Protein AF-A0A6J4LWJ3-F1 (afdb_monomer_lite)

Organism: NCBI:txid1672391

Structure (mmCIF, N/CA/C/O backbone):
data_AF-A0A6J4LWJ3-F1
#
_entry.id   AF-A0A6J4LWJ3-F1
#
loop_
_atom_site.group_PDB
_atom_site.id
_atom_site.type_symbol
_atom_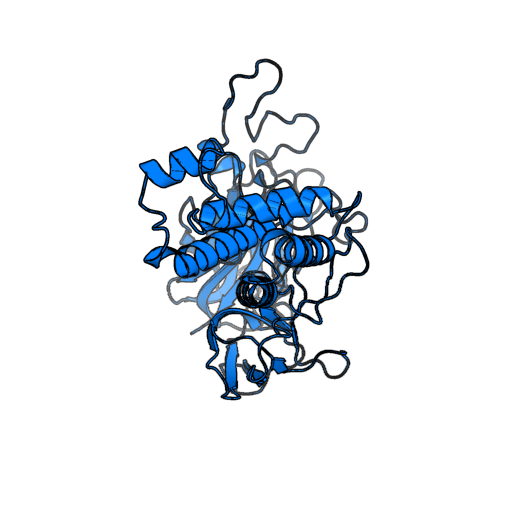site.label_atom_id
_atom_site.label_alt_id
_atom_site.label_comp_id
_atom_site.label_asym_id
_atom_site.label_entity_id
_atom_site.label_seq_id
_atom_site.pdbx_PDB_ins_code
_atom_site.Cartn_x
_atom_site.Cartn_y
_atom_site.Cartn_z
_atom_site.occupancy
_atom_site.B_iso_or_equiv
_atom_site.auth_seq_id
_atom_site.auth_comp_id
_atom_site.auth_asym_id
_atom_site.auth_atom_id
_atom_site.pdbx_PDB_model_num
ATOM 1 N N . HIS A 1 1 ? 2.237 11.360 -9.389 1.00 56.09 1 HIS A N 1
ATOM 2 C CA . HIS A 1 1 ? 3.298 11.264 -8.351 1.00 56.09 1 HIS A CA 1
ATOM 3 C C . HIS A 1 1 ? 3.380 9.883 -7.708 1.00 56.09 1 HIS A C 1
ATOM 5 O O . HIS A 1 1 ? 4.481 9.360 -7.671 1.00 56.09 1 HIS A O 1
ATOM 11 N N . ALA A 1 2 ? 2.285 9.311 -7.182 1.00 69.19 2 ALA A N 1
ATOM 12 C CA . ALA A 1 2 ? 2.322 7.962 -6.599 1.00 69.19 2 ALA A CA 1
ATOM 13 C C . ALA A 1 2 ? 2.715 6.905 -7.649 1.00 69.19 2 ALA A C 1
ATOM 15 O O . ALA A 1 2 ? 3.626 6.121 -7.415 1.00 69.19 2 ALA A O 1
ATOM 16 N N . ASP A 1 3 ? 2.152 6.998 -8.852 1.00 77.88 3 ASP A N 1
ATOM 17 C CA . ASP A 1 3 ? 2.459 6.066 -9.951 1.00 77.88 3 ASP A CA 1
ATOM 18 C C . ASP A 1 3 ? 3.894 6.240 -10.475 1.00 77.88 3 ASP A C 1
ATOM 20 O O . ASP A 1 3 ? 4.563 5.287 -10.867 1.00 77.88 3 ASP A O 1
ATOM 24 N N . GLY A 1 4 ? 4.431 7.460 -10.368 1.00 83.62 4 GLY A N 1
ATOM 25 C CA . GLY A 1 4 ? 5.833 7.749 -10.672 1.00 83.62 4 GLY A CA 1
ATOM 26 C C . GLY A 1 4 ? 6.817 7.002 -9.764 1.00 83.62 4 GLY A C 1
ATOM 27 O O . GLY A 1 4 ? 7.919 6.690 -10.207 1.00 83.62 4 GLY A O 1
ATOM 28 N N . GLU A 1 5 ? 6.435 6.669 -8.524 1.00 84.88 5 GLU A N 1
ATOM 29 C CA . GLU A 1 5 ? 7.262 5.858 -7.615 1.00 84.88 5 GLU A CA 1
ATOM 30 C C . GLU A 1 5 ? 7.371 4.410 -8.120 1.00 84.88 5 GLU A C 1
ATOM 32 O O . GLU A 1 5 ? 8.464 3.843 -8.124 1.00 84.88 5 GLU A O 1
ATOM 37 N N . ILE A 1 6 ? 6.269 3.845 -8.632 1.00 88.81 6 ILE A N 1
ATOM 38 C CA . ILE A 1 6 ? 6.228 2.501 -9.233 1.00 88.81 6 ILE A CA 1
ATOM 39 C C . ILE A 1 6 ? 7.139 2.446 -10.464 1.00 88.81 6 ILE A C 1
ATOM 41 O O . ILE A 1 6 ? 8.001 1.565 -10.567 1.00 88.81 6 ILE A O 1
ATOM 45 N N . TRP A 1 7 ? 6.996 3.416 -11.373 1.00 92.94 7 TRP A N 1
ATOM 46 C CA . TRP A 1 7 ? 7.801 3.464 -12.593 1.00 92.94 7 TRP A CA 1
ATOM 47 C C . TRP A 1 7 ? 9.286 3.706 -12.301 1.00 92.94 7 TRP A C 1
ATOM 49 O O . TRP A 1 7 ? 10.149 3.012 -12.837 1.00 92.94 7 TRP A O 1
ATOM 59 N N . SER A 1 8 ? 9.599 4.622 -11.378 1.00 93.38 8 SER A N 1
ATOM 60 C CA . SER A 1 8 ? 10.986 4.902 -10.978 1.00 93.38 8 SER A CA 1
ATOM 61 C C . SER A 1 8 ? 11.654 3.684 -10.343 1.00 93.38 8 SER A C 1
ATOM 63 O O . SER A 1 8 ? 12.805 3.381 -10.657 1.00 93.38 8 SER A O 1
ATOM 65 N N . ALA A 1 9 ? 10.941 2.951 -9.481 1.00 92.62 9 ALA A N 1
ATOM 66 C CA . ALA A 1 9 ? 11.466 1.737 -8.864 1.00 92.62 9 ALA A CA 1
ATOM 67 C C . ALA A 1 9 ? 11.684 0.612 -9.892 1.00 92.62 9 ALA A C 1
ATOM 69 O O . ALA A 1 9 ? 12.696 -0.088 -9.820 1.00 92.62 9 ALA A O 1
ATOM 70 N N . THR A 1 10 ? 10.786 0.481 -10.874 1.00 96.06 10 THR A N 1
ATOM 71 C CA . THR A 1 10 ? 10.943 -0.446 -12.009 1.00 96.06 10 THR A CA 1
ATOM 72 C C . THR A 1 10 ? 12.175 -0.082 -12.837 1.00 96.06 10 THR A C 1
ATOM 74 O O . THR A 1 10 ? 13.049 -0.921 -13.047 1.00 96.06 10 THR A O 1
ATOM 77 N N . GLY A 1 11 ? 12.308 1.185 -13.239 1.00 97.25 11 GLY A N 1
ATOM 78 C CA . GLY A 1 11 ? 13.460 1.674 -13.997 1.00 97.25 11 GLY A CA 1
ATOM 79 C C . GLY A 1 11 ? 14.784 1.494 -13.252 1.00 97.25 11 GLY A C 1
ATOM 80 O O . GLY A 1 11 ? 15.776 1.079 -13.851 1.00 97.25 11 GLY A O 1
ATOM 81 N N . TYR A 1 12 ? 14.799 1.729 -11.936 1.00 97.31 12 TYR A N 1
ATOM 82 C CA . TYR A 1 12 ? 15.974 1.474 -11.105 1.00 97.31 12 TYR A CA 1
ATOM 83 C C . TYR A 1 12 ? 16.373 -0.004 -11.119 1.00 97.31 12 TYR A C 1
ATOM 85 O O . TYR A 1 12 ? 17.556 -0.309 -11.253 1.00 97.31 12 TYR A O 1
ATOM 93 N N . GLU A 1 13 ? 15.420 -0.930 -11.021 1.00 97.44 13 GLU A N 1
ATOM 94 C CA . GLU A 1 13 ? 15.714 -2.363 -11.077 1.00 97.44 13 GLU A CA 1
ATOM 95 C C . GLU A 1 13 ? 16.216 -2.796 -12.462 1.00 97.44 13 GLU A C 1
ATOM 97 O O . GLU A 1 13 ? 17.213 -3.516 -12.534 1.00 97.44 13 GLU A O 1
ATOM 102 N N . ILE A 1 14 ? 15.631 -2.277 -13.553 1.00 98.50 14 ILE A N 1
ATOM 103 C CA . ILE A 1 14 ? 16.144 -2.489 -14.921 1.00 98.50 14 ILE A CA 1
ATOM 104 C C . ILE A 1 14 ? 17.605 -2.027 -15.014 1.00 98.50 14 ILE A C 1
ATOM 106 O O . ILE A 1 14 ? 18.472 -2.762 -15.494 1.00 98.50 14 ILE A O 1
ATOM 110 N N . ARG A 1 15 ? 17.907 -0.830 -14.495 1.00 98.44 15 ARG A N 1
ATOM 111 C CA . ARG A 1 15 ? 19.275 -0.303 -14.439 1.00 98.44 15 ARG A CA 1
ATOM 112 C C . ARG A 1 15 ? 20.215 -1.257 -13.702 1.00 98.44 15 ARG A C 1
ATOM 114 O O . ARG A 1 15 ? 21.320 -1.489 -14.187 1.00 98.44 15 ARG A O 1
ATOM 121 N N . GLN A 1 16 ? 19.805 -1.799 -12.552 1.00 98.38 16 GLN A N 1
ATOM 122 C CA . GLN A 1 16 ? 20.643 -2.725 -11.783 1.00 98.38 16 GLN A CA 1
ATOM 123 C C . GLN A 1 16 ? 20.907 -4.024 -12.547 1.00 98.38 16 GLN A C 1
ATOM 125 O O . GLN A 1 16 ? 22.063 -4.426 -12.656 1.00 98.38 16 GLN A O 1
ATOM 130 N N . VAL A 1 17 ? 19.883 -4.652 -13.135 1.00 98.12 17 VAL A N 1
ATOM 131 C CA . VAL A 1 17 ? 20.088 -5.915 -13.868 1.00 98.12 17 VAL A CA 1
ATOM 132 C C . VAL A 1 17 ? 20.948 -5.720 -15.121 1.00 98.12 17 VAL A C 1
ATOM 134 O O . VAL A 1 17 ? 21.719 -6.610 -15.477 1.00 98.12 17 VAL A O 1
ATOM 137 N N . PHE A 1 18 ? 20.894 -4.542 -15.753 1.00 98.56 18 PHE A N 1
ATOM 138 C CA . PHE A 1 18 ? 21.791 -4.187 -16.855 1.00 98.56 18 PHE A CA 1
ATOM 139 C C . PHE A 1 18 ? 23.226 -3.987 -16.371 1.00 98.56 18 PHE A C 1
ATOM 141 O O . PHE A 1 18 ? 24.147 -4.494 -17.010 1.00 98.56 18 PHE A O 1
ATOM 148 N N . ILE A 1 19 ? 23.429 -3.264 -15.260 1.00 98.44 19 ILE A N 1
ATOM 149 C CA . ILE A 1 19 ? 24.756 -3.120 -14.644 1.00 98.44 19 ILE A CA 1
ATOM 150 C C . ILE A 1 19 ? 25.341 -4.508 -14.406 1.00 98.44 19 ILE A C 1
ATOM 152 O O . ILE A 1 19 ? 26.408 -4.787 -14.933 1.00 98.44 19 ILE A O 1
ATOM 156 N N . THR A 1 20 ? 24.626 -5.389 -13.701 1.00 98.38 20 THR A N 1
ATOM 157 C CA . THR A 1 20 ? 25.095 -6.749 -13.403 1.00 98.38 20 THR A CA 1
ATOM 158 C C . THR A 1 20 ? 25.462 -7.520 -14.665 1.00 98.38 20 THR A C 1
ATOM 160 O O . THR A 1 20 ? 26.539 -8.105 -14.720 1.00 98.38 20 THR A O 1
ATOM 163 N N . LYS A 1 21 ? 24.603 -7.496 -15.690 1.00 98.25 21 LYS A N 1
ATOM 164 C CA . LYS A 1 21 ? 24.827 -8.231 -16.940 1.00 98.25 21 LYS A CA 1
ATOM 165 C C . LYS A 1 21 ? 26.113 -7.819 -17.655 1.00 98.25 21 LYS A C 1
ATOM 167 O O . LYS A 1 21 ? 26.831 -8.682 -18.141 1.00 98.25 21 LYS A O 1
ATOM 172 N N . TYR A 1 22 ? 26.383 -6.519 -17.731 1.00 98.19 22 TYR A N 1
ATOM 173 C CA . TYR A 1 22 ? 27.487 -5.977 -18.526 1.00 98.19 22 TYR A CA 1
ATOM 174 C C . TYR A 1 22 ? 28.741 -5.657 -17.703 1.00 98.19 22 TYR A C 1
ATOM 176 O O . TYR A 1 22 ? 29.730 -5.196 -18.264 1.00 98.19 22 TYR A O 1
ATOM 184 N N . ASN A 1 23 ? 28.730 -5.894 -16.387 1.00 97.69 23 ASN A N 1
ATOM 185 C CA . ASN A 1 23 ? 29.790 -5.415 -15.498 1.00 97.69 23 ASN A CA 1
ATOM 186 C C . ASN A 1 23 ? 31.167 -6.031 -15.780 1.00 97.69 23 ASN A C 1
ATOM 188 O O . ASN A 1 23 ? 32.171 -5.377 -15.531 1.00 97.69 23 ASN A O 1
ATOM 192 N N . ASN A 1 24 ? 31.219 -7.272 -16.273 1.00 97.38 24 ASN A N 1
ATOM 193 C CA . ASN A 1 24 ? 32.488 -7.944 -16.567 1.00 97.38 24 ASN A CA 1
ATOM 194 C C . ASN A 1 24 ? 33.181 -7.366 -17.812 1.00 97.38 24 ASN A C 1
ATOM 196 O O . ASN A 1 24 ? 34.403 -7.375 -17.884 1.00 97.38 24 ASN A O 1
ATOM 200 N N . GLU A 1 25 ? 32.407 -6.863 -18.776 1.00 96.44 25 GLU A N 1
ATOM 201 C CA . GLU A 1 25 ? 32.910 -6.303 -20.039 1.00 96.44 25 GLU A CA 1
ATOM 202 C C . GLU A 1 25 ? 33.114 -4.786 -19.945 1.00 96.44 25 GLU A C 1
ATOM 204 O O . GLU A 1 25 ? 34.088 -4.244 -20.457 1.00 96.44 25 GLU A O 1
ATOM 209 N N . ALA A 1 26 ? 32.188 -4.097 -19.275 1.00 97.38 26 ALA A N 1
ATOM 210 C CA . ALA A 1 26 ? 32.165 -2.650 -19.119 1.00 97.38 26 ALA A CA 1
ATOM 211 C C . ALA A 1 26 ? 31.759 -2.297 -17.676 1.00 97.38 26 ALA A C 1
ATOM 213 O O . ALA A 1 26 ? 30.578 -2.023 -17.408 1.00 97.38 26 ALA A O 1
ATOM 214 N N . PRO A 1 27 ? 32.713 -2.319 -16.724 1.00 97.88 27 PRO A N 1
ATOM 215 C CA . PRO A 1 27 ? 32.427 -2.107 -15.313 1.00 97.88 27 PRO A CA 1
ATOM 216 C C . PRO A 1 27 ? 31.741 -0.767 -15.060 1.00 97.88 27 PRO A C 1
ATOM 218 O O . PRO A 1 27 ? 32.228 0.291 -15.461 1.00 97.88 27 PRO A O 1
ATOM 221 N N . ALA A 1 28 ? 30.632 -0.778 -14.317 1.00 97.00 28 ALA A N 1
ATOM 222 C CA . ALA A 1 28 ? 29.934 0.464 -13.982 1.00 97.00 28 ALA A CA 1
ATOM 223 C C . ALA A 1 28 ? 30.771 1.394 -13.081 1.00 97.00 28 ALA A C 1
ATOM 225 O O . ALA A 1 28 ? 30.489 2.593 -13.020 1.00 97.00 28 ALA A O 1
ATOM 226 N N . SER A 1 29 ? 31.796 0.850 -12.417 1.00 97.88 29 SER A N 1
ATOM 227 C CA . SER A 1 29 ? 32.765 1.568 -11.587 1.00 97.88 29 SER A CA 1
ATOM 228 C C . SER A 1 29 ? 33.839 2.324 -12.377 1.00 97.88 29 SER A C 1
ATOM 230 O O . SER A 1 29 ? 34.499 3.184 -11.792 1.00 97.88 29 SER A O 1
ATOM 232 N N . ASP A 1 30 ? 34.027 2.047 -13.673 1.00 98.12 30 ASP A N 1
ATOM 233 C CA . ASP A 1 30 ? 35.001 2.767 -14.503 1.00 98.12 30 ASP A CA 1
ATOM 234 C C . ASP A 1 30 ? 34.485 4.174 -14.837 1.00 98.12 30 ASP A C 1
ATOM 236 O O . ASP A 1 30 ? 33.691 4.388 -15.756 1.00 98.12 30 ASP A O 1
ATOM 240 N N . ARG A 1 31 ? 34.951 5.165 -14.073 1.00 97.88 31 ARG A N 1
ATOM 241 C CA . ARG A 1 31 ? 34.544 6.568 -14.227 1.00 97.88 31 ARG A CA 1
ATOM 242 C C . ARG A 1 31 ? 34.941 7.156 -15.582 1.00 97.88 31 ARG A C 1
ATOM 244 O O . ARG A 1 31 ? 34.186 7.961 -16.127 1.00 97.88 31 ARG A O 1
ATOM 251 N N . SER A 1 32 ? 36.088 6.758 -16.124 1.00 98.12 32 SER A N 1
ATOM 252 C CA . SER A 1 32 ? 36.593 7.271 -17.399 1.00 98.12 32 SER A CA 1
ATOM 253 C C . SER A 1 32 ? 35.734 6.771 -18.554 1.00 98.12 32 SER A C 1
ATOM 255 O O . SER A 1 32 ? 35.315 7.562 -19.400 1.00 98.12 32 SER A O 1
ATOM 257 N N . LEU A 1 33 ? 35.395 5.479 -18.556 1.00 98.00 33 LEU A N 1
ATOM 258 C CA . LEU A 1 33 ? 34.463 4.902 -19.524 1.00 98.00 33 LEU A CA 1
ATOM 259 C C . LEU A 1 33 ? 33.060 5.514 -19.389 1.00 98.00 33 LEU A C 1
ATOM 261 O O . LEU A 1 33 ? 32.451 5.890 -20.390 1.00 98.00 33 LEU A O 1
ATOM 265 N N . GLN A 1 34 ? 32.562 5.695 -18.161 1.00 97.88 34 GLN A N 1
ATOM 266 C CA . GLN A 1 34 ? 31.269 6.348 -17.918 1.00 97.88 34 GLN A CA 1
ATOM 267 C C . GLN A 1 34 ? 31.200 7.756 -18.515 1.00 97.88 34 GLN A C 1
ATOM 269 O O . GLN A 1 34 ? 30.146 8.128 -19.035 1.00 97.88 34 GLN A O 1
ATOM 274 N N . LEU A 1 35 ? 32.284 8.534 -18.418 1.00 97.69 35 LEU A N 1
ATOM 275 C CA . LEU A 1 35 ? 32.363 9.881 -18.980 1.00 97.69 35 LEU A CA 1
ATOM 276 C C . LEU A 1 35 ? 32.400 9.849 -20.512 1.00 97.69 35 LEU A C 1
ATOM 278 O O . LEU A 1 35 ? 31.623 10.562 -21.141 1.00 97.69 35 LEU A O 1
ATOM 282 N N . ARG A 1 36 ? 33.227 8.986 -21.122 1.00 98.12 36 ARG A N 1
ATOM 283 C CA . ARG A 1 36 ? 33.265 8.848 -22.591 1.00 98.12 36 ARG A CA 1
ATOM 284 C C . ARG A 1 36 ? 31.900 8.465 -23.162 1.00 98.12 36 ARG A C 1
ATOM 286 O O . ARG A 1 36 ? 31.442 9.098 -24.107 1.00 98.12 36 ARG A O 1
ATOM 293 N N . CYS A 1 37 ? 31.215 7.510 -22.533 1.00 97.62 37 CYS A N 1
ATOM 294 C CA . CYS A 1 37 ? 29.854 7.123 -22.903 1.00 97.62 37 CYS A CA 1
ATOM 295 C C . CYS A 1 37 ? 28.837 8.259 -22.733 1.00 97.62 37 CYS A C 1
ATOM 297 O O . CYS A 1 37 ? 27.952 8.410 -23.567 1.00 97.62 37 CYS A O 1
ATOM 299 N N . ALA A 1 38 ? 28.948 9.067 -21.672 1.00 95.62 38 ALA A N 1
ATOM 300 C CA . ALA A 1 38 ? 28.071 10.226 -21.475 1.00 95.62 38 ALA A CA 1
ATOM 301 C C . ALA A 1 38 ? 28.251 11.288 -22.566 1.00 95.62 38 ALA A C 1
ATOM 303 O O . ALA A 1 38 ? 27.280 11.915 -22.971 1.00 95.62 38 ALA A O 1
ATOM 304 N N . ASN A 1 39 ? 29.486 11.456 -23.041 1.00 96.50 39 ASN A N 1
ATOM 305 C CA . ASN A 1 39 ? 29.848 12.430 -24.066 1.00 96.50 39 ASN A CA 1
ATOM 306 C C . ASN A 1 39 ? 29.608 11.919 -25.499 1.00 96.50 39 ASN A C 1
ATOM 308 O O . ASN A 1 39 ? 29.915 12.632 -26.448 1.00 96.50 39 ASN A O 1
ATOM 312 N N . GLY A 1 40 ? 29.128 10.681 -25.676 1.00 94.94 40 GLY A N 1
ATOM 313 C CA . GLY A 1 40 ? 28.972 10.061 -26.998 1.00 94.94 40 GLY A CA 1
ATOM 314 C C . GLY A 1 40 ? 30.295 9.714 -27.695 1.00 94.94 40 GLY A C 1
ATOM 315 O O . GLY A 1 40 ? 30.303 9.460 -28.894 1.00 94.94 40 GLY A O 1
ATOM 316 N N . ALA A 1 41 ? 31.411 9.691 -26.960 1.00 97.06 41 ALA A N 1
ATOM 317 C CA . ALA A 1 41 ? 32.750 9.401 -27.483 1.00 97.06 41 ALA A CA 1
ATOM 318 C C . ALA A 1 41 ? 33.093 7.897 -27.502 1.00 97.06 41 ALA A C 1
ATOM 320 O O . ALA A 1 41 ? 34.193 7.517 -27.891 1.00 97.06 41 ALA A O 1
ATOM 321 N N . GLU A 1 42 ? 32.177 7.045 -27.044 1.00 96.88 42 GLU A N 1
ATOM 322 C CA . GLU A 1 42 ? 32.323 5.592 -26.999 1.00 96.88 42 GLU A CA 1
ATOM 323 C C . GLU A 1 42 ? 31.130 4.950 -27.707 1.00 96.88 42 GLU A C 1
ATOM 325 O O . GLU A 1 42 ? 29.994 5.421 -27.582 1.00 96.88 42 GLU A O 1
ATOM 330 N N . TYR A 1 43 ? 31.368 3.852 -28.426 1.00 95.19 43 TYR A N 1
ATOM 331 C CA . TYR A 1 43 ? 30.271 3.109 -29.028 1.00 95.19 43 TYR A CA 1
ATOM 332 C C . TYR A 1 43 ? 29.383 2.508 -27.934 1.00 95.19 43 TYR A C 1
ATOM 334 O O . TYR A 1 43 ? 29.860 1.844 -27.016 1.00 95.19 43 TYR A O 1
ATOM 342 N N . LEU A 1 44 ? 28.067 2.703 -28.039 1.00 94.38 44 LEU A N 1
ATOM 343 C CA . LEU A 1 44 ? 27.109 2.322 -26.998 1.00 94.38 44 LEU A CA 1
ATOM 344 C C . LEU A 1 44 ? 27.206 0.844 -26.572 1.00 94.38 44 LEU A C 1
ATOM 346 O O . LEU A 1 44 ? 26.997 0.531 -25.399 1.00 94.38 44 LEU A O 1
ATOM 350 N N . LEU A 1 45 ? 27.540 -0.072 -27.493 1.00 94.88 45 LEU A N 1
ATOM 351 C CA . LEU A 1 45 ? 27.698 -1.498 -27.171 1.00 94.88 45 LEU A CA 1
ATOM 352 C C . LEU A 1 45 ? 28.959 -1.813 -26.353 1.00 94.88 45 LEU A C 1
ATOM 354 O O . LEU A 1 45 ? 29.103 -2.949 -25.911 1.00 94.88 45 LEU A O 1
ATOM 358 N N . HIS A 1 46 ? 29.838 -0.842 -26.116 1.00 96.50 46 HIS A N 1
ATOM 359 C CA . HIS A 1 46 ? 30.975 -0.944 -25.194 1.00 96.50 46 HIS A CA 1
ATOM 360 C C . HIS A 1 46 ? 30.721 -0.202 -23.875 1.00 96.50 46 HIS A C 1
ATOM 362 O O . HIS A 1 46 ? 31.554 -0.214 -22.973 1.00 96.50 46 HIS A O 1
ATOM 368 N N . CYS A 1 47 ? 29.556 0.431 -23.727 1.00 98.12 47 CYS A N 1
ATOM 369 C CA . CYS A 1 47 ? 29.234 1.187 -22.530 1.00 98.12 47 CYS A CA 1
ATOM 370 C C . CYS A 1 47 ? 28.696 0.302 -21.391 1.00 98.12 47 CYS A C 1
ATOM 372 O O . CYS A 1 47 ? 28.049 -0.725 -21.651 1.00 98.12 47 CYS A O 1
ATOM 374 N N . PRO A 1 48 ? 28.879 0.727 -20.123 1.00 98.38 48 PRO A N 1
ATOM 375 C CA . PRO A 1 48 ? 28.319 0.046 -18.961 1.00 98.38 48 PRO A CA 1
ATOM 376 C C . PRO A 1 48 ? 26.794 -0.067 -19.004 1.00 98.38 48 PRO A C 1
ATOM 378 O O . PRO A 1 48 ? 26.097 0.749 -19.615 1.00 98.38 48 PRO A O 1
ATOM 381 N N . GLY A 1 49 ? 26.247 -1.046 -18.282 1.00 98.19 49 GLY A N 1
ATOM 382 C CA . GLY A 1 49 ? 24.815 -1.354 -18.311 1.00 98.19 49 GLY A CA 1
ATOM 383 C C . GLY A 1 49 ? 23.890 -0.178 -17.973 1.00 98.19 49 GLY A C 1
ATOM 384 O O . GLY A 1 49 ? 22.852 -0.015 -18.609 1.00 98.19 49 GLY A O 1
ATOM 385 N N . ASN A 1 50 ? 24.276 0.711 -17.053 1.00 97.56 50 ASN A N 1
ATOM 386 C CA . ASN A 1 50 ? 23.490 1.914 -16.746 1.00 97.56 50 ASN A CA 1
ATOM 387 C C . ASN A 1 50 ? 23.408 2.905 -17.918 1.00 97.56 50 ASN A C 1
ATOM 389 O O . ASN A 1 50 ? 22.426 3.638 -18.012 1.00 97.56 50 ASN A O 1
ATOM 393 N N . ARG A 1 51 ? 24.418 2.942 -18.796 1.00 97.88 51 ARG A N 1
ATOM 394 C CA . ARG A 1 51 ? 24.413 3.773 -20.010 1.00 97.88 51 ARG A CA 1
ATOM 395 C C . ARG A 1 51 ? 23.550 3.152 -21.104 1.00 97.88 51 ARG A C 1
ATOM 397 O O . ARG A 1 51 ? 22.823 3.865 -21.781 1.00 97.88 51 ARG A O 1
ATOM 404 N N . ARG A 1 52 ? 23.549 1.822 -21.212 1.00 98.19 52 ARG A N 1
ATOM 405 C CA . ARG A 1 52 ? 22.626 1.107 -22.107 1.00 98.19 52 ARG A CA 1
ATOM 406 C C . ARG A 1 52 ? 21.171 1.263 -21.671 1.00 98.19 52 ARG A C 1
ATOM 408 O O . ARG A 1 52 ? 20.315 1.523 -22.505 1.00 98.19 52 ARG A O 1
ATOM 415 N N . TRP A 1 53 ? 20.907 1.176 -20.366 1.00 98.06 53 TRP A N 1
ATOM 416 C CA . TRP A 1 53 ? 19.576 1.404 -19.801 1.00 98.06 53 TRP A CA 1
ATOM 417 C C . TRP A 1 53 ? 19.040 2.793 -20.148 1.00 98.06 53 TRP A C 1
ATOM 419 O O . TRP A 1 53 ? 17.940 2.886 -20.680 1.00 98.06 53 TRP A O 1
ATOM 429 N N . ILE A 1 54 ? 19.805 3.864 -19.898 1.00 97.31 54 ILE A N 1
ATOM 430 C CA . ILE A 1 54 ? 19.307 5.218 -20.180 1.00 97.31 54 ILE A CA 1
ATOM 431 C C . ILE A 1 54 ? 19.089 5.449 -21.682 1.00 97.31 54 ILE A C 1
ATOM 433 O O . ILE A 1 54 ? 18.152 6.153 -22.041 1.00 97.31 54 ILE A O 1
ATOM 437 N N . GLN A 1 55 ? 19.869 4.804 -22.561 1.00 97.31 55 GLN A N 1
ATOM 438 C CA . GLN A 1 55 ? 19.577 4.840 -23.995 1.00 97.31 55 GLN A CA 1
ATOM 439 C C . GLN A 1 55 ? 18.206 4.225 -24.306 1.00 97.31 55 GLN A C 1
ATOM 441 O O . GLN A 1 55 ? 17.435 4.845 -25.027 1.00 97.31 55 GLN A O 1
ATOM 446 N N . ILE A 1 56 ? 17.875 3.056 -23.736 1.00 98.19 56 ILE A N 1
ATOM 447 C CA . ILE A 1 56 ? 16.544 2.442 -23.907 1.00 98.19 56 ILE A CA 1
ATOM 448 C C . ILE A 1 56 ? 15.443 3.384 -23.425 1.00 98.19 56 ILE A C 1
ATOM 450 O O . ILE A 1 56 ? 14.429 3.500 -24.099 1.00 98.19 56 ILE A O 1
ATOM 454 N N . VAL A 1 57 ? 15.637 4.069 -22.291 1.00 97.56 57 VAL A N 1
ATOM 455 C CA . VAL A 1 57 ? 14.654 5.037 -21.772 1.00 97.56 57 VAL A CA 1
ATOM 456 C C . VAL A 1 57 ? 14.350 6.111 -22.822 1.00 97.56 57 VAL A C 1
ATOM 458 O O . VAL A 1 57 ? 13.185 6.345 -23.134 1.00 97.56 57 VAL A O 1
ATOM 461 N N . PHE A 1 58 ? 15.381 6.739 -23.395 1.00 96.62 58 PHE A N 1
ATOM 462 C CA . PHE A 1 58 ? 15.194 7.789 -24.401 1.00 96.62 58 PHE A CA 1
ATOM 463 C C . PHE A 1 58 ? 14.671 7.254 -25.735 1.00 96.62 58 PHE A C 1
ATOM 465 O O . PHE A 1 58 ? 13.797 7.878 -26.330 1.00 96.62 58 PHE A O 1
ATOM 472 N N . ASP A 1 59 ? 15.152 6.098 -26.190 1.00 97.94 59 ASP A N 1
ATOM 473 C CA . ASP A 1 59 ? 14.625 5.452 -27.393 1.00 97.94 59 ASP A CA 1
ATOM 474 C C . ASP A 1 59 ? 13.131 5.121 -27.218 1.00 97.94 59 ASP A C 1
ATOM 476 O O . ASP A 1 59 ? 12.336 5.383 -28.112 1.00 97.94 59 ASP A O 1
ATOM 480 N N . ALA A 1 60 ? 12.720 4.625 -26.048 1.00 97.81 60 ALA A N 1
ATOM 481 C CA . ALA A 1 60 ? 11.321 4.333 -25.752 1.00 97.81 60 ALA A CA 1
ATOM 482 C C . ALA A 1 60 ? 10.449 5.596 -25.716 1.00 97.81 60 ALA A C 1
ATOM 484 O O . ALA A 1 60 ? 9.307 5.554 -26.165 1.00 97.81 60 ALA A O 1
ATOM 485 N N . PHE A 1 61 ? 10.974 6.731 -25.237 1.00 95.69 61 PHE A N 1
ATOM 486 C CA . PHE A 1 61 ? 10.253 8.012 -25.268 1.00 95.69 61 PHE A CA 1
ATOM 487 C C . PHE A 1 61 ? 9.895 8.444 -26.693 1.00 95.69 61 PHE A C 1
ATOM 489 O O . PHE A 1 61 ? 8.854 9.060 -26.887 1.00 95.69 61 PHE A O 1
ATOM 496 N N . LEU A 1 62 ? 10.718 8.089 -27.684 1.00 95.44 62 LEU A N 1
ATOM 497 C CA . LEU A 1 62 ? 10.440 8.360 -29.098 1.00 95.44 62 LEU A CA 1
ATOM 498 C C . LEU A 1 62 ? 9.408 7.399 -29.709 1.00 95.44 62 LEU A C 1
ATOM 500 O O . LEU A 1 62 ? 8.829 7.713 -30.745 1.00 95.44 62 LEU A O 1
ATOM 504 N N . LEU A 1 63 ? 9.197 6.230 -29.098 1.00 96.38 63 LEU A N 1
ATOM 505 C CA . LEU A 1 63 ? 8.243 5.216 -29.563 1.00 96.38 63 LEU A CA 1
ATOM 506 C C . LEU A 1 63 ? 6.857 5.373 -28.926 1.00 96.38 63 LEU A C 1
ATOM 508 O O . LEU A 1 63 ? 5.852 4.982 -29.522 1.00 96.38 63 LEU A O 1
ATOM 512 N N . MET A 1 64 ? 6.795 5.929 -27.717 1.00 95.38 64 MET A N 1
ATOM 513 C CA . MET A 1 64 ? 5.542 6.158 -27.004 1.00 95.38 64 MET A CA 1
ATOM 514 C C . MET A 1 64 ? 4.706 7.260 -27.671 1.00 95.38 64 MET A C 1
ATOM 516 O O . MET A 1 64 ? 5.210 8.331 -27.999 1.00 95.38 64 MET A O 1
ATOM 520 N N . GLN A 1 65 ? 3.409 6.995 -27.848 1.00 83.25 65 GLN A N 1
ATOM 521 C CA . GLN A 1 65 ? 2.423 7.985 -28.300 1.00 83.25 65 GLN A CA 1
ATOM 522 C C . GLN A 1 65 ? 2.045 8.951 -27.156 1.00 83.25 65 GLN A C 1
ATOM 524 O O . GLN A 1 65 ? 2.527 8.824 -26.028 1.00 83.25 65 GLN A O 1
ATOM 529 N N . SER A 1 66 ? 1.168 9.927 -27.412 1.00 83.25 66 SER A N 1
ATOM 530 C CA . SER A 1 66 ? 0.560 10.708 -26.327 1.00 83.25 66 SER A CA 1
ATOM 531 C C . SER A 1 66 ? -0.355 9.819 -25.467 1.00 83.25 66 SER A C 1
ATOM 533 O O . SER A 1 66 ? -1.066 8.971 -25.994 1.00 83.25 66 SER A O 1
ATOM 535 N N . ASN A 1 67 ? -0.352 10.032 -24.143 1.00 85.88 67 ASN A N 1
ATOM 536 C CA . ASN A 1 67 ? -1.183 9.318 -23.153 1.00 85.88 67 ASN A CA 1
ATOM 537 C C . ASN A 1 67 ? -0.982 7.790 -23.103 1.00 85.88 67 ASN A C 1
ATOM 539 O O . ASN A 1 67 ? -1.864 7.017 -23.459 1.00 85.88 67 ASN A O 1
ATOM 543 N N . VAL A 1 68 ? 0.169 7.360 -22.591 1.00 92.69 68 VAL A N 1
ATOM 544 C CA . VAL A 1 68 ? 0.523 5.941 -22.419 1.00 92.69 68 VAL A CA 1
ATOM 545 C C . VAL A 1 68 ? 0.207 5.408 -21.022 1.00 92.69 68 VAL A C 1
ATOM 547 O O . VAL A 1 68 ? 0.378 6.106 -20.019 1.00 92.69 68 VAL A O 1
ATOM 550 N N . SER A 1 69 ? -0.191 4.141 -20.948 1.00 94.69 69 SER A N 1
ATOM 551 C CA . SER A 1 69 ? -0.162 3.347 -19.719 1.00 94.69 69 SER A CA 1
ATOM 552 C C . SER A 1 69 ? 1.262 2.857 -19.406 1.00 94.69 69 SER A C 1
ATOM 554 O O . SER A 1 69 ? 2.179 2.940 -20.227 1.00 94.69 69 SER A O 1
ATOM 556 N N . MET A 1 70 ? 1.473 2.284 -18.215 1.00 95.38 70 MET A N 1
ATOM 557 C CA . MET A 1 70 ? 2.753 1.627 -17.905 1.00 95.38 70 MET A CA 1
ATOM 558 C C . MET A 1 70 ? 3.011 0.385 -18.773 1.00 95.38 70 MET A C 1
ATOM 560 O O . MET A 1 70 ? 4.171 0.028 -18.977 1.00 95.38 70 MET A O 1
ATOM 564 N N . LEU A 1 71 ? 1.960 -0.265 -19.288 1.00 96.75 71 LEU A N 1
ATOM 565 C CA . LEU A 1 71 ? 2.102 -1.419 -20.179 1.00 96.75 71 LEU A CA 1
ATOM 566 C C . LEU A 1 71 ? 2.525 -0.983 -21.586 1.00 96.75 71 LEU A C 1
ATOM 568 O O . LEU A 1 71 ? 3.430 -1.589 -22.154 1.00 96.75 71 LEU A O 1
ATOM 572 N N . ASP A 1 72 ? 1.995 0.135 -22.084 1.00 96.62 72 ASP A N 1
ATOM 573 C CA . ASP A 1 72 ? 2.476 0.740 -23.334 1.00 96.62 72 ASP A CA 1
ATOM 574 C C . ASP A 1 72 ? 3.952 1.151 -23.205 1.00 96.62 72 ASP A C 1
ATOM 576 O O . ASP A 1 72 ? 4.768 0.909 -24.096 1.00 96.62 72 ASP A O 1
ATOM 580 N N . ALA A 1 73 ? 4.329 1.718 -22.053 1.00 96.69 73 ALA A N 1
ATOM 581 C CA . ALA A 1 73 ? 5.714 2.080 -21.771 1.00 96.69 73 ALA A CA 1
ATOM 582 C C . ALA A 1 73 ? 6.640 0.854 -21.677 1.00 96.69 73 ALA A C 1
ATOM 584 O O . ALA A 1 73 ? 7.765 0.895 -22.179 1.00 96.69 73 ALA A O 1
ATOM 585 N N . ARG A 1 74 ? 6.182 -0.255 -21.078 1.00 98.19 74 ARG A N 1
ATOM 586 C CA . ARG A 1 74 ? 6.897 -1.542 -21.107 1.00 98.19 74 ARG A CA 1
ATOM 587 C C . ARG A 1 74 ? 7.167 -1.974 -22.545 1.00 98.19 74 ARG A C 1
ATOM 589 O O . ARG A 1 74 ? 8.306 -2.310 -22.874 1.00 98.19 74 ARG A O 1
ATOM 596 N N . ASP A 1 75 ? 6.143 -1.958 -23.389 1.00 98.06 75 ASP A N 1
ATOM 597 C CA . ASP A 1 75 ? 6.247 -2.441 -24.766 1.00 98.06 75 ASP A CA 1
ATOM 598 C C . ASP A 1 75 ? 7.176 -1.548 -25.601 1.00 98.06 75 ASP A C 1
ATOM 600 O O . ASP A 1 75 ? 8.014 -2.054 -26.352 1.00 98.06 75 ASP A O 1
ATOM 604 N N . ALA A 1 76 ? 7.157 -0.232 -25.367 1.00 98.25 76 ALA A N 1
ATOM 605 C CA . ALA A 1 76 ? 8.121 0.698 -25.950 1.00 98.25 76 ALA A CA 1
ATOM 606 C C . ALA A 1 76 ? 9.573 0.403 -25.521 1.00 98.25 76 ALA A C 1
ATOM 608 O O . ALA A 1 76 ? 10.482 0.482 -26.347 1.00 98.25 76 ALA A O 1
ATOM 609 N N . TYR A 1 77 ? 9.819 0.012 -24.263 1.00 98.62 77 TYR A N 1
ATOM 610 C CA . TYR A 1 77 ? 11.160 -0.384 -23.800 1.00 98.62 77 TYR A CA 1
ATOM 611 C C . TYR A 1 77 ? 11.644 -1.664 -24.488 1.00 98.62 77 TYR A C 1
ATOM 613 O O . TYR A 1 77 ? 12.816 -1.768 -24.858 1.00 98.62 77 TYR A O 1
ATOM 621 N N . LEU A 1 78 ? 10.751 -2.639 -24.671 1.00 98.69 78 LEU A N 1
ATOM 622 C CA . LEU A 1 78 ? 11.059 -3.887 -25.369 1.00 98.69 78 LEU A CA 1
ATOM 623 C C . LEU A 1 78 ? 11.357 -3.631 -26.854 1.00 98.69 78 LEU A C 1
ATOM 625 O O . LEU A 1 78 ? 12.338 -4.162 -27.375 1.00 98.69 78 LEU A O 1
ATOM 629 N N . ALA A 1 79 ? 10.581 -2.770 -27.517 1.00 98.56 79 ALA A N 1
ATOM 630 C CA . ALA A 1 79 ? 10.821 -2.366 -28.902 1.00 98.56 79 ALA A CA 1
ATOM 631 C C . ALA A 1 79 ? 12.132 -1.575 -29.062 1.00 98.56 79 ALA A C 1
ATOM 633 O O . ALA A 1 79 ? 12.920 -1.854 -29.968 1.00 98.56 79 ALA A O 1
ATOM 634 N N . ALA A 1 80 ? 12.420 -0.649 -28.144 1.00 98.56 80 ALA A N 1
ATOM 635 C CA . ALA A 1 80 ? 13.677 0.093 -28.117 1.00 98.56 80 ALA A CA 1
ATOM 636 C C . ALA A 1 80 ? 14.890 -0.846 -28.009 1.00 98.56 80 ALA A C 1
ATOM 638 O O . ALA A 1 80 ? 15.859 -0.698 -28.754 1.00 98.56 80 ALA A O 1
ATOM 639 N N . ASP A 1 81 ? 14.829 -1.864 -27.145 1.00 98.62 81 ASP A N 1
ATOM 640 C CA . ASP A 1 81 ? 15.882 -2.880 -27.057 1.00 98.62 81 ASP A CA 1
ATOM 641 C C . ASP A 1 81 ? 16.018 -3.710 -28.341 1.00 98.62 81 ASP A C 1
ATOM 643 O O . ASP A 1 81 ? 17.135 -4.004 -28.779 1.00 98.62 81 ASP A O 1
ATOM 647 N N . GLN A 1 82 ? 14.898 -4.049 -28.985 1.00 98.38 82 GLN A N 1
ATOM 648 C CA . GLN A 1 82 ? 14.907 -4.760 -30.261 1.00 98.38 82 GLN A CA 1
ATOM 649 C C . GLN A 1 82 ? 15.631 -3.955 -31.349 1.00 98.38 82 GLN A C 1
ATOM 651 O O . GLN A 1 82 ? 16.473 -4.499 -32.063 1.00 98.38 82 GLN A O 1
ATOM 656 N N . MET A 1 83 ? 15.357 -2.655 -31.447 1.00 97.75 83 MET A N 1
ATOM 657 C CA . MET A 1 83 ? 15.955 -1.775 -32.455 1.00 97.75 83 MET A CA 1
ATOM 658 C C . MET A 1 83 ? 17.417 -1.436 -32.146 1.00 97.75 83 MET A C 1
ATOM 660 O O . MET A 1 83 ? 18.268 -1.470 -33.036 1.00 97.75 83 MET A O 1
ATOM 664 N N . ARG A 1 84 ? 17.724 -1.102 -30.887 1.00 97.00 84 ARG A N 1
ATOM 665 C CA . ARG A 1 84 ? 19.040 -0.591 -30.477 1.00 97.00 84 ARG A CA 1
ATOM 666 C C . ARG A 1 84 ? 20.058 -1.695 -30.229 1.00 97.00 84 ARG A C 1
ATOM 668 O O . ARG A 1 84 ? 21.222 -1.555 -30.597 1.00 97.00 84 ARG A O 1
ATOM 675 N N . PHE A 1 85 ? 19.621 -2.777 -29.592 1.00 97.50 85 PHE A N 1
ATOM 676 C CA . PHE A 1 85 ? 20.477 -3.852 -29.089 1.00 97.50 85 PHE A CA 1
ATOM 677 C C . PHE A 1 85 ? 20.138 -5.216 -29.700 1.00 97.50 85 PHE A C 1
ATOM 679 O O . PHE A 1 85 ? 20.612 -6.236 -29.200 1.00 97.50 85 PHE A O 1
ATOM 686 N N . LYS A 1 86 ? 19.338 -5.257 -30.776 1.00 97.81 86 LYS A N 1
ATOM 687 C CA . LYS A 1 86 ? 18.920 -6.494 -31.462 1.00 97.81 86 LYS A CA 1
ATOM 688 C C . LYS A 1 86 ? 18.229 -7.494 -30.523 1.00 97.81 86 LYS A C 1
ATOM 690 O O . LYS A 1 86 ? 18.366 -8.702 -30.696 1.00 97.81 86 LYS A O 1
ATOM 695 N N . GLY A 1 87 ? 17.540 -6.993 -29.496 1.00 98.00 87 GLY A N 1
ATOM 696 C CA . GLY A 1 87 ? 16.834 -7.822 -28.519 1.00 98.00 87 GLY A CA 1
ATOM 697 C C . GLY A 1 87 ? 17.744 -8.466 -27.468 1.00 98.00 87 GLY A C 1
ATOM 698 O O . GLY A 1 87 ? 17.331 -9.389 -26.762 1.00 98.00 87 GLY A O 1
ATOM 699 N N . ALA A 1 88 ? 18.996 -8.016 -27.339 1.00 98.06 88 ALA A N 1
ATOM 700 C CA . ALA A 1 88 ? 19.939 -8.625 -26.410 1.00 98.06 88 ALA A CA 1
ATOM 701 C C . ALA A 1 88 ? 19.454 -8.588 -24.952 1.00 98.06 88 ALA A C 1
ATOM 703 O O . ALA A 1 88 ? 19.890 -9.438 -24.174 1.00 98.06 88 ALA A O 1
ATOM 704 N N . ASN A 1 89 ? 18.587 -7.644 -24.554 1.00 98.44 89 ASN A N 1
ATOM 705 C CA . ASN A 1 89 ? 18.144 -7.464 -23.167 1.00 98.44 89 ASN A CA 1
ATOM 706 C C . ASN A 1 89 ? 16.693 -7.865 -22.890 1.00 98.44 89 ASN A C 1
ATOM 708 O O . ASN A 1 89 ? 16.232 -7.674 -21.762 1.00 98.44 89 ASN A O 1
ATOM 712 N N . GLN A 1 90 ? 15.997 -8.475 -23.852 1.00 98.50 90 GLN A N 1
ATOM 713 C CA . GLN A 1 90 ? 14.590 -8.872 -23.712 1.00 98.50 90 GLN A CA 1
ATOM 714 C C . GLN A 1 90 ? 14.331 -9.683 -22.438 1.00 98.50 90 GLN A C 1
ATOM 716 O O . GLN A 1 90 ? 13.400 -9.388 -21.696 1.00 98.50 90 GLN A O 1
ATOM 721 N N . ARG A 1 91 ? 15.198 -10.658 -22.121 1.00 97.56 91 ARG A N 1
ATOM 722 C CA . ARG A 1 91 ? 15.070 -11.473 -20.899 1.00 97.56 91 ARG A CA 1
ATOM 723 C C . ARG A 1 91 ? 15.154 -10.632 -19.626 1.00 97.56 91 ARG A C 1
ATOM 725 O O . ARG A 1 91 ? 14.382 -10.859 -18.700 1.00 97.56 91 ARG A O 1
ATOM 732 N N . GLN A 1 92 ? 16.094 -9.690 -19.550 1.00 98.06 92 GLN A N 1
ATOM 733 C CA . GLN A 1 92 ? 16.244 -8.827 -18.375 1.00 98.06 92 GLN A CA 1
ATOM 734 C C . GLN A 1 92 ? 15.046 -7.886 -18.224 1.00 98.06 92 GLN A C 1
ATOM 736 O O . GLN A 1 92 ? 14.518 -7.765 -17.121 1.00 98.06 92 GLN A O 1
ATOM 741 N N . LEU A 1 93 ? 14.607 -7.266 -19.321 1.00 98.62 93 LEU A N 1
ATOM 742 C CA . LEU A 1 93 ? 13.459 -6.361 -19.333 1.00 98.62 93 LEU A CA 1
ATOM 743 C C . LEU A 1 93 ? 12.182 -7.091 -18.913 1.00 98.62 93 LEU A C 1
ATOM 745 O O . LEU A 1 93 ? 11.586 -6.719 -17.903 1.00 98.62 93 LEU A O 1
ATOM 749 N N . TRP A 1 94 ? 11.816 -8.170 -19.613 1.00 98.50 94 TRP A N 1
ATOM 750 C CA . TRP A 1 94 ? 10.620 -8.953 -19.298 1.00 98.50 94 TRP A CA 1
ATOM 751 C C . TRP A 1 94 ? 10.602 -9.429 -17.851 1.00 98.50 94 TRP A C 1
ATOM 753 O O . TRP A 1 94 ? 9.582 -9.298 -17.181 1.00 98.50 94 TRP A O 1
ATOM 763 N N . ASN A 1 95 ? 11.730 -9.921 -17.336 1.00 97.56 95 ASN A N 1
ATOM 764 C CA . ASN A 1 95 ? 11.783 -10.411 -15.964 1.00 97.56 95 ASN A CA 1
ATOM 765 C C . ASN A 1 95 ? 11.571 -9.301 -14.926 1.00 97.56 95 ASN A C 1
ATOM 767 O O . ASN A 1 95 ? 10.927 -9.553 -13.910 1.00 97.56 95 ASN A O 1
ATOM 771 N N . VAL A 1 96 ? 12.099 -8.092 -15.148 1.00 97.94 96 VAL A N 1
ATOM 772 C CA . VAL A 1 96 ? 11.872 -6.972 -14.221 1.00 97.94 96 VAL A CA 1
ATOM 773 C C . VAL A 1 96 ? 10.431 -6.477 -14.310 1.00 97.94 96 VAL A C 1
ATOM 775 O O . VAL A 1 96 ? 9.794 -6.300 -13.274 1.00 97.94 96 VAL A O 1
ATOM 778 N N . PHE A 1 97 ? 9.888 -6.313 -15.518 1.00 98.44 97 PHE A N 1
ATOM 779 C CA . PHE A 1 97 ? 8.493 -5.908 -15.694 1.00 98.44 97 PHE A CA 1
ATOM 780 C C . PHE A 1 97 ? 7.527 -6.911 -15.059 1.00 98.44 97 PHE A C 1
ATOM 782 O O . PHE A 1 97 ? 6.700 -6.519 -14.238 1.00 98.44 97 PHE A O 1
ATOM 789 N N . ALA A 1 98 ? 7.694 -8.206 -15.329 1.00 97.62 98 ALA A N 1
ATOM 790 C CA . ALA A 1 98 ? 6.910 -9.270 -14.712 1.00 97.62 98 ALA A CA 1
ATOM 791 C C . ALA A 1 98 ? 7.013 -9.264 -13.178 1.00 97.62 98 ALA A C 1
ATOM 793 O O . ALA A 1 98 ? 5.993 -9.246 -12.497 1.00 97.62 98 ALA A O 1
ATOM 794 N N . LYS A 1 99 ? 8.215 -9.155 -12.594 1.00 95.81 99 LYS A N 1
ATOM 795 C CA . LYS A 1 99 ? 8.372 -9.041 -11.127 1.00 95.81 99 LYS A CA 1
ATOM 796 C C . LYS A 1 99 ? 7.650 -7.836 -10.517 1.00 95.81 99 LYS A C 1
ATOM 798 O O . LYS A 1 99 ? 7.331 -7.851 -9.330 1.00 95.81 99 LYS A O 1
ATOM 803 N N . ARG A 1 100 ? 7.395 -6.800 -11.317 1.00 95.62 100 ARG A N 1
ATOM 804 C CA . ARG A 1 100 ? 6.685 -5.571 -10.939 1.00 95.62 100 ARG A CA 1
ATOM 805 C C . ARG A 1 100 ? 5.199 -5.592 -11.323 1.00 95.62 100 ARG A C 1
ATOM 807 O O . ARG A 1 100 ? 4.556 -4.552 -11.250 1.00 95.62 100 ARG A O 1
ATOM 814 N N . GLY A 1 101 ? 4.653 -6.750 -11.701 1.00 96.19 101 GLY A N 1
ATOM 815 C CA . GLY A 1 101 ? 3.242 -6.927 -12.055 1.00 96.19 101 GLY A CA 1
ATOM 816 C C . GLY A 1 101 ? 2.897 -6.570 -13.504 1.00 96.19 101 GLY A C 1
ATOM 817 O O . GLY A 1 101 ? 1.727 -6.597 -13.867 1.00 96.19 101 GLY A O 1
ATOM 818 N N . MET A 1 102 ? 3.889 -6.261 -14.341 1.00 97.69 102 MET A N 1
ATOM 819 C CA . MET A 1 102 ? 3.733 -5.901 -15.758 1.00 97.69 102 MET A CA 1
ATOM 820 C C . MET A 1 102 ? 4.144 -7.054 -16.694 1.00 97.69 102 MET A C 1
ATOM 822 O O . MET A 1 102 ? 4.762 -6.838 -17.738 1.00 97.69 102 MET A O 1
ATOM 826 N N . GLY A 1 103 ? 3.849 -8.294 -16.301 1.00 97.50 103 GLY A N 1
ATOM 827 C CA . GLY A 1 103 ? 4.149 -9.516 -17.053 1.00 97.50 103 GLY A CA 1
ATOM 828 C C . GLY A 1 103 ? 3.324 -9.679 -18.327 1.00 97.50 103 GLY A C 1
ATOM 829 O O . GLY A 1 103 ? 2.514 -8.819 -18.673 1.00 97.50 103 GLY A O 1
ATOM 830 N N . VAL A 1 104 ? 3.541 -10.784 -19.042 1.00 97.44 104 VAL A N 1
ATOM 831 C CA . VAL A 1 104 ? 2.987 -10.997 -20.394 1.00 97.44 104 VAL A CA 1
ATOM 832 C C . VAL A 1 104 ? 1.462 -10.870 -20.456 1.00 97.44 104 VAL A C 1
ATOM 834 O O . VAL A 1 104 ? 0.948 -10.292 -21.406 1.00 97.44 104 VAL A O 1
ATOM 837 N N . ASN A 1 105 ? 0.754 -11.330 -19.420 1.00 96.38 105 ASN A N 1
ATOM 838 C CA . ASN A 1 105 ? -0.712 -11.293 -19.364 1.00 96.38 105 ASN A CA 1
ATOM 839 C C . ASN A 1 105 ? -1.261 -10.109 -18.546 1.00 96.38 105 ASN A C 1
ATOM 841 O O . ASN A 1 105 ? -2.432 -10.117 -18.169 1.00 96.38 105 ASN A O 1
ATOM 845 N N . ALA A 1 106 ? -0.425 -9.122 -18.203 1.00 97.62 106 ALA A N 1
ATOM 846 C CA . ALA A 1 106 ? -0.899 -7.929 -17.511 1.00 97.62 106 ALA A CA 1
ATOM 847 C C . ALA A 1 106 ? -1.807 -7.130 -18.453 1.00 97.62 106 ALA A C 1
ATOM 849 O O . ALA A 1 106 ? -1.528 -7.043 -19.650 1.00 97.62 106 ALA A O 1
ATOM 850 N N . SER A 1 107 ? -2.875 -6.541 -17.923 1.00 96.75 107 SER A N 1
ATOM 851 C CA . SER A 1 107 ? -3.823 -5.762 -18.721 1.00 96.75 107 SER A CA 1
ATOM 852 C C . SER A 1 107 ? -4.298 -4.511 -17.993 1.00 96.75 107 SER A C 1
ATOM 854 O O . SER A 1 107 ? -4.291 -4.430 -16.765 1.00 96.75 107 SER A O 1
ATOM 856 N N . THR A 1 108 ? -4.679 -3.521 -18.787 1.00 95.69 108 THR A N 1
ATOM 857 C CA . THR A 1 108 ? -5.227 -2.235 -18.364 1.00 95.69 108 THR A CA 1
ATOM 858 C C . THR A 1 108 ? -6.282 -1.846 -19.389 1.00 95.69 108 THR A C 1
ATOM 860 O O . THR A 1 108 ? -6.126 -2.176 -20.567 1.00 95.69 108 THR A O 1
ATOM 863 N N . VAL A 1 109 ? -7.357 -1.186 -18.967 1.00 94.56 109 VAL A N 1
ATOM 864 C CA . VAL A 1 109 ? -8.374 -0.688 -19.912 1.00 94.56 109 VAL A CA 1
ATOM 865 C C . VAL A 1 109 ? -7.813 0.471 -20.734 1.00 94.56 109 VAL A C 1
ATOM 867 O O . VAL A 1 109 ? -7.952 0.500 -21.954 1.00 94.56 109 VAL A O 1
ATOM 870 N N . ASP A 1 110 ? -7.160 1.412 -20.058 1.00 91.38 110 ASP A N 1
ATOM 871 C CA . ASP A 1 110 ? -6.516 2.584 -20.644 1.00 91.38 110 ASP A CA 1
ATOM 872 C C . ASP A 1 110 ? -5.438 3.135 -19.686 1.00 91.38 110 ASP A C 1
ATOM 874 O O . ASP A 1 110 ? -5.007 2.456 -18.748 1.00 91.38 110 ASP A O 1
ATOM 878 N N . ASN A 1 111 ? -4.969 4.362 -19.923 1.00 88.69 111 ASN A N 1
ATOM 879 C CA . ASN A 1 111 ? -3.967 5.039 -19.098 1.00 88.69 111 ASN A CA 1
ATOM 880 C C . ASN A 1 111 ? -4.521 5.663 -17.795 1.00 88.69 111 ASN A C 1
ATOM 882 O O . ASN A 1 111 ? -3.738 6.203 -17.012 1.00 88.69 111 ASN A O 1
ATOM 886 N N . ASN A 1 112 ? -5.836 5.611 -17.567 1.00 88.44 112 ASN A N 1
ATOM 887 C CA . ASN A 1 112 ? -6.534 6.082 -16.367 1.00 88.44 112 ASN A CA 1
ATOM 888 C C . ASN A 1 112 ? -7.145 4.933 -15.540 1.00 88.44 112 ASN A C 1
ATOM 890 O O . ASN A 1 112 ? -7.834 5.197 -14.550 1.00 88.44 112 ASN A O 1
ATOM 894 N N . ASP A 1 113 ? -6.904 3.676 -15.918 1.00 90.06 113 ASP A N 1
ATOM 895 C CA . ASP A 1 113 ? -7.399 2.505 -15.199 1.00 90.06 113 ASP A CA 1
ATOM 896 C C . ASP A 1 113 ? -6.880 2.481 -13.751 1.00 90.06 113 ASP A C 1
ATOM 898 O O . ASP A 1 113 ? -5.678 2.431 -13.479 1.00 90.06 113 ASP A O 1
ATOM 902 N N . LEU A 1 114 ? -7.813 2.515 -12.799 1.00 85.75 114 LEU A N 1
ATOM 903 C CA . LEU A 1 114 ? -7.515 2.480 -11.368 1.00 85.75 114 LEU A CA 1
ATOM 904 C C . LEU A 1 114 ? -7.397 1.052 -10.819 1.00 85.75 114 LEU A C 1
ATOM 906 O O . LEU A 1 114 ? -6.991 0.882 -9.668 1.00 85.75 114 LEU A O 1
ATOM 910 N N . ASN A 1 115 ? -7.765 0.043 -11.612 1.00 89.00 115 ASN A N 1
ATOM 911 C CA . ASN A 1 115 ? -7.774 -1.366 -11.230 1.00 89.00 115 ASN A CA 1
ATOM 912 C C . ASN A 1 115 ? -7.141 -2.256 -12.323 1.00 89.00 115 ASN A C 1
ATOM 914 O O . ASN A 1 115 ? -7.759 -3.250 -12.729 1.00 89.00 115 ASN A O 1
ATOM 918 N N . PRO A 1 116 ? -5.905 -1.957 -12.776 1.00 93.50 116 PRO A N 1
ATOM 919 C CA . PRO A 1 116 ? -5.236 -2.772 -13.782 1.00 93.50 116 PRO A CA 1
ATOM 920 C C . PRO A 1 116 ? -5.019 -4.193 -13.254 1.00 93.50 116 PRO A C 1
ATOM 922 O O . PRO A 1 116 ? -4.827 -4.397 -12.052 1.00 93.50 116 PRO A O 1
ATOM 925 N N . GLN A 1 117 ? -5.018 -5.184 -14.142 1.00 94.88 117 GLN A N 1
ATOM 926 C CA . GLN A 1 117 ? -4.785 -6.581 -13.782 1.00 94.88 117 GLN A CA 1
ATOM 927 C C . GLN A 1 117 ? -3.295 -6.912 -13.903 1.00 94.88 117 GLN A C 1
ATOM 929 O O . GLN A 1 117 ? -2.754 -6.913 -15.014 1.00 94.88 117 GLN A O 1
ATOM 934 N N . PRO A 1 118 ? -2.600 -7.189 -12.787 1.00 96.38 118 PRO A N 1
ATOM 935 C CA . PRO A 1 118 ? -1.183 -7.491 -12.826 1.00 96.38 118 PRO A CA 1
ATOM 936 C C . PRO A 1 118 ? -0.925 -8.930 -13.288 1.00 96.38 118 PRO A C 1
ATOM 938 O O . PRO A 1 118 ? -1.712 -9.842 -13.046 1.00 96.38 118 PRO A O 1
ATOM 941 N N . ASN A 1 119 ? 0.247 -9.158 -13.870 1.00 96.81 119 ASN A N 1
ATOM 942 C CA . ASN A 1 119 ? 0.764 -10.495 -14.151 1.00 96.81 119 ASN A CA 1
ATOM 943 C C . ASN A 1 119 ? 2.250 -10.574 -13.791 1.00 96.81 119 ASN A C 1
ATOM 945 O O . ASN A 1 119 ? 2.989 -9.607 -13.969 1.00 96.81 119 ASN A O 1
ATOM 949 N N . PHE A 1 120 ? 2.681 -11.728 -13.284 1.00 96.81 120 PHE A N 1
ATOM 950 C CA . PHE A 1 120 ? 4.036 -11.938 -12.765 1.00 96.81 120 PHE A CA 1
ATOM 951 C C . PHE A 1 120 ? 4.826 -12.991 -13.548 1.00 96.81 120 PHE A C 1
ATOM 953 O O . PHE A 1 120 ? 5.837 -13.498 -13.057 1.00 96.81 120 PHE A O 1
ATOM 960 N N . GLU A 1 121 ? 4.377 -13.304 -14.763 1.00 96.50 121 GLU A N 1
ATOM 961 C CA . GLU A 1 121 ? 4.984 -14.279 -15.666 1.00 96.50 121 GLU A CA 1
ATOM 962 C C . GLU A 1 121 ? 5.762 -13.573 -16.779 1.00 96.50 121 GLU A C 1
ATOM 964 O O . GLU A 1 121 ? 5.405 -12.480 -17.234 1.00 96.50 121 GLU A O 1
ATOM 969 N N . SER A 1 122 ? 6.847 -14.205 -17.221 1.00 97.00 122 SER A N 1
ATOM 970 C CA . SER A 1 122 ? 7.673 -13.728 -18.326 1.00 97.00 122 SER A CA 1
ATOM 971 C C . SER A 1 122 ? 7.439 -14.622 -19.537 1.00 97.00 122 SER A C 1
ATOM 973 O O . SER A 1 122 ? 7.518 -15.837 -19.406 1.00 97.00 122 SER A O 1
ATOM 975 N N . PRO A 1 123 ? 7.274 -14.079 -20.755 1.00 96.75 123 PRO A N 1
ATOM 976 C CA . PRO A 1 123 ? 7.140 -14.919 -21.945 1.00 96.75 123 PRO A CA 1
ATOM 977 C C . PRO A 1 123 ? 8.444 -15.660 -22.296 1.00 96.75 123 PRO A C 1
ATOM 979 O O . PRO A 1 123 ? 8.472 -16.485 -23.204 1.00 96.75 123 PRO A O 1
ATOM 982 N N . LEU A 1 124 ? 9.549 -15.341 -21.611 1.00 96.12 124 LEU A N 1
ATOM 983 C CA . LEU A 1 124 ? 10.879 -15.907 -21.842 1.00 96.12 124 LEU A CA 1
ATOM 984 C C . LEU A 1 124 ? 11.312 -16.884 -20.742 1.00 96.12 124 LEU A C 1
ATOM 986 O O . LEU A 1 124 ? 12.456 -17.360 -20.747 1.00 96.12 124 LEU A O 1
ATOM 990 N N . VAL A 1 125 ? 10.433 -17.159 -19.783 1.00 92.50 125 VAL A N 1
ATOM 991 C CA . VAL A 1 125 ? 10.600 -18.180 -18.751 1.00 92.50 125 VAL A CA 1
ATOM 992 C C . VAL A 1 125 ? 9.444 -19.171 -18.926 1.00 92.50 125 VAL A C 1
ATOM 994 O O . VAL A 1 125 ? 8.357 -18.801 -19.343 1.00 92.50 125 VAL A O 1
ATOM 997 N N . THR A 1 126 ? 9.728 -20.464 -18.772 1.00 85.50 126 THR A N 1
ATOM 998 C CA . THR A 1 126 ? 8.770 -21.545 -19.083 1.00 85.50 126 THR A CA 1
ATOM 999 C C . THR A 1 126 ? 8.516 -22.461 -17.889 1.00 85.50 126 THR A C 1
ATOM 1001 O O . THR A 1 126 ? 7.859 -23.492 -18.010 1.00 85.50 126 THR A O 1
ATOM 1004 N N . ASN A 1 127 ? 9.101 -22.136 -16.740 1.00 85.81 127 ASN A N 1
ATOM 1005 C CA . ASN A 1 127 ? 9.091 -22.948 -15.529 1.00 85.81 127 ASN A CA 1
ATOM 1006 C C . ASN A 1 127 ? 8.735 -22.118 -14.290 1.00 85.81 127 ASN A C 1
ATOM 1008 O O . ASN A 1 127 ? 9.195 -22.418 -13.182 1.00 85.81 127 ASN A O 1
ATOM 1012 N N . GLU A 1 128 ? 7.917 -21.077 -14.470 1.00 93.44 128 GLU A N 1
ATOM 1013 C CA . GLU A 1 128 ? 7.315 -20.347 -13.365 1.00 93.44 128 GLU A CA 1
ATOM 1014 C C . GLU A 1 128 ? 6.474 -21.297 -12.502 1.00 93.44 128 GLU A C 1
ATOM 1016 O O . GLU A 1 128 ? 5.518 -21.917 -12.994 1.00 93.44 128 GLU A O 1
ATOM 1021 N N . PRO A 1 129 ? 6.806 -21.431 -11.209 1.00 94.81 129 PRO A N 1
ATOM 1022 C CA . PRO A 1 129 ? 6.042 -22.266 -10.297 1.00 94.81 129 PRO A CA 1
ATOM 1023 C C . PRO A 1 129 ? 4.619 -21.739 -10.121 1.00 94.81 129 PRO A C 1
ATOM 1025 O O . PRO A 1 129 ? 4.380 -20.531 -10.046 1.00 94.81 129 PRO A O 1
ATOM 1028 N N . LEU A 1 130 ? 3.675 -22.667 -9.983 1.00 96.44 130 LEU A N 1
ATOM 1029 C CA . LEU A 1 130 ? 2.347 -22.351 -9.484 1.00 96.44 130 LEU A CA 1
ATOM 1030 C C . LEU A 1 130 ? 2.410 -22.208 -7.962 1.00 96.44 130 LEU A C 1
ATOM 1032 O O . LEU A 1 130 ? 2.828 -23.130 -7.256 1.00 96.44 130 LEU A O 1
ATOM 1036 N N . ILE A 1 131 ? 1.965 -21.061 -7.467 1.00 97.69 131 ILE A N 1
ATOM 1037 C CA . ILE A 1 131 ? 1.868 -20.766 -6.044 1.00 97.69 131 ILE A CA 1
ATOM 1038 C C . ILE A 1 131 ? 0.407 -20.860 -5.639 1.00 97.69 131 ILE A C 1
ATOM 1040 O O . ILE A 1 131 ? -0.426 -20.165 -6.208 1.00 97.69 131 ILE A O 1
ATOM 1044 N N . VAL A 1 132 ? 0.109 -21.707 -4.658 1.00 97.88 132 VAL A N 1
ATOM 1045 C CA . VAL A 1 132 ? -1.205 -21.801 -4.015 1.00 97.88 132 VAL A CA 1
ATOM 1046 C C . VAL A 1 132 ? -1.146 -21.022 -2.707 1.00 97.88 132 VAL A C 1
ATOM 1048 O O . VAL A 1 132 ? -0.368 -21.354 -1.809 1.00 97.88 132 VAL A O 1
ATOM 1051 N N . PHE A 1 133 ? -1.952 -19.978 -2.589 1.00 98.25 133 PHE A N 1
ATOM 1052 C CA . PHE A 1 133 ? -2.064 -19.164 -1.390 1.00 98.25 133 PHE A CA 1
ATOM 1053 C C . PHE A 1 133 ? -3.127 -19.755 -0.472 1.00 98.25 133 PHE A C 1
ATOM 1055 O O . PHE A 1 133 ? -4.299 -19.841 -0.821 1.00 98.25 133 PHE A O 1
ATOM 1062 N N . ARG A 1 134 ? -2.720 -20.142 0.736 1.00 98.19 134 ARG A N 1
ATOM 1063 C CA . ARG A 1 134 ? -3.597 -20.750 1.736 1.00 98.19 134 ARG A CA 1
ATOM 1064 C C . ARG A 1 134 ? -3.660 -19.862 2.983 1.00 98.19 134 ARG A C 1
ATOM 1066 O O . ARG A 1 134 ? -2.962 -20.146 3.963 1.00 98.19 134 ARG A O 1
ATOM 1073 N N . PRO A 1 135 ? -4.438 -18.764 2.964 1.00 98.44 135 PRO A N 1
ATOM 1074 C CA . PRO A 1 135 ? -4.654 -17.952 4.153 1.00 98.44 135 PRO A CA 1
ATOM 1075 C C . PRO A 1 135 ? -5.454 -18.748 5.182 1.00 98.44 135 PRO A C 1
ATOM 1077 O O . PRO A 1 135 ? -6.508 -19.295 4.865 1.00 98.44 135 PRO A O 1
ATOM 1080 N N . VAL A 1 136 ? -4.947 -18.835 6.411 1.00 98.50 136 VAL A N 1
ATOM 1081 C CA . VAL A 1 136 ? -5.581 -19.611 7.485 1.00 98.50 136 VAL A CA 1
ATOM 1082 C C . VAL A 1 136 ? -5.798 -18.774 8.727 1.00 98.50 136 VAL A C 1
ATOM 1084 O O . VAL A 1 136 ? -4.952 -17.963 9.097 1.00 98.50 136 VAL A O 1
ATOM 1087 N N . ASN A 1 137 ? -6.913 -19.012 9.404 1.00 98.00 137 ASN A N 1
ATOM 1088 C CA . ASN A 1 137 ? -7.146 -18.510 10.745 1.00 98.00 137 ASN A CA 1
ATOM 1089 C C . ASN A 1 137 ? -6.100 -19.126 11.695 1.00 98.00 137 ASN A C 1
ATOM 1091 O O . ASN A 1 137 ? -5.991 -20.351 11.780 1.00 98.00 137 ASN A O 1
ATOM 1095 N N . THR A 1 138 ? -5.327 -18.290 12.394 1.00 96.69 138 THR A N 1
ATOM 1096 C CA . THR A 1 138 ? -4.252 -18.770 13.287 1.00 96.69 138 THR A CA 1
ATOM 1097 C C . THR A 1 138 ? -4.793 -19.618 14.438 1.00 96.69 138 THR A C 1
ATOM 1099 O O . THR A 1 138 ? -4.134 -20.564 14.853 1.00 96.69 138 THR A O 1
ATOM 1102 N N . GLU A 1 139 ? -5.990 -19.306 14.937 1.00 94.81 139 GLU A N 1
ATOM 1103 C CA . GLU A 1 139 ? -6.575 -19.951 16.113 1.00 94.81 139 GLU A CA 1
ATOM 1104 C C . GLU A 1 139 ? -7.211 -21.320 15.807 1.00 94.81 139 GLU A C 1
ATOM 1106 O O . GLU A 1 139 ? -7.209 -22.208 16.654 1.00 94.81 139 GLU A O 1
ATOM 1111 N N . THR A 1 140 ? -7.764 -21.506 14.608 1.00 96.44 140 THR A N 1
ATOM 1112 C CA . THR A 1 140 ? -8.551 -22.701 14.233 1.00 96.44 140 THR A CA 1
ATOM 1113 C C . THR A 1 140 ? -7.904 -23.544 13.134 1.00 96.44 140 THR A C 1
ATOM 1115 O O . THR A 1 140 ? -8.319 -24.676 12.908 1.00 96.44 140 THR A O 1
ATOM 1118 N N . GLY A 1 141 ? -6.924 -23.001 12.405 1.00 96.62 141 GLY A N 1
ATOM 1119 C CA . GLY A 1 141 ? -6.300 -23.647 11.245 1.00 96.62 141 GLY A CA 1
ATOM 1120 C C . GLY A 1 141 ? -7.178 -23.708 9.985 1.00 96.62 141 GLY A C 1
ATOM 1121 O O . GLY A 1 141 ? -6.717 -24.191 8.943 1.00 96.62 141 GLY A O 1
ATOM 1122 N N . ALA A 1 142 ? -8.418 -23.212 10.054 1.00 97.62 142 ALA A N 1
ATOM 1123 C CA . ALA A 1 142 ? -9.351 -23.177 8.933 1.00 97.62 142 ALA A CA 1
ATOM 1124 C C . ALA A 1 142 ? -8.889 -22.194 7.848 1.00 97.62 142 ALA A C 1
ATOM 1126 O O . ALA A 1 142 ? -8.360 -21.124 8.155 1.00 97.62 142 ALA A O 1
ATOM 1127 N N . VAL A 1 143 ? -9.113 -22.543 6.577 1.00 97.50 143 VAL A N 1
ATOM 1128 C CA . VAL A 1 143 ? -8.859 -21.634 5.450 1.00 97.50 143 VAL A CA 1
ATOM 1129 C C . VAL A 1 143 ? -9.851 -20.477 5.512 1.00 97.50 143 VAL A C 1
ATOM 1131 O O . VAL A 1 143 ? -11.044 -20.685 5.728 1.00 97.50 143 VAL A O 1
ATOM 1134 N N . LEU A 1 144 ? -9.352 -19.256 5.347 1.00 98.06 144 LEU A N 1
ATOM 1135 C CA . LEU A 1 144 ? -10.187 -18.063 5.335 1.00 98.06 144 LEU A CA 1
ATOM 1136 C C . LEU A 1 144 ? -10.917 -17.944 4.000 1.00 98.06 144 LEU A C 1
ATOM 1138 O O . LEU A 1 144 ? -10.294 -18.047 2.950 1.00 98.06 144 LEU A O 1
ATOM 1142 N N . ALA A 1 145 ? -12.225 -17.697 4.055 1.00 95.69 145 ALA A N 1
ATOM 1143 C CA . ALA A 1 145 ? -13.015 -17.299 2.895 1.00 95.69 145 ALA A CA 1
ATOM 1144 C C . ALA A 1 145 ? -12.875 -15.789 2.642 1.00 95.69 145 ALA A C 1
ATOM 1146 O O . ALA A 1 145 ? -12.596 -15.024 3.568 1.00 95.69 145 ALA A O 1
ATOM 1147 N N . ASN A 1 146 ? -13.123 -15.356 1.401 1.00 96.88 146 ASN A N 1
ATOM 1148 C CA . ASN A 1 146 ? -13.114 -13.944 0.994 1.00 96.88 146 ASN A CA 1
ATOM 1149 C C . ASN A 1 146 ? -11.806 -13.185 1.310 1.00 96.88 146 ASN A C 1
ATOM 1151 O O . ASN A 1 146 ? -11.817 -11.968 1.502 1.00 96.88 146 ASN A O 1
ATOM 1155 N N . ALA A 1 147 ? -10.680 -13.894 1.389 1.00 98.31 147 ALA A N 1
ATOM 1156 C CA . ALA A 1 147 ? -9.363 -13.303 1.522 1.00 98.31 147 ALA A CA 1
ATOM 1157 C C . ALA A 1 147 ? -8.854 -12.834 0.156 1.00 98.31 147 ALA A C 1
ATOM 1159 O O . ALA A 1 147 ? -9.064 -13.502 -0.854 1.00 98.31 147 ALA A O 1
ATOM 1160 N N . LYS A 1 148 ? -8.147 -11.706 0.137 1.00 98.44 148 LYS A N 1
ATOM 1161 C CA . LYS A 1 148 ? -7.488 -11.141 -1.044 1.00 98.44 148 LYS A CA 1
ATOM 1162 C C . LYS A 1 148 ? -5.979 -11.162 -0.858 1.00 98.44 148 LYS A C 1
ATOM 1164 O O . LYS A 1 148 ? -5.479 -10.841 0.225 1.00 98.44 148 LYS A O 1
ATOM 1169 N N . ILE A 1 149 ? -5.256 -11.520 -1.914 1.00 98.38 149 ILE A N 1
ATOM 1170 C CA . ILE A 1 149 ? -3.802 -11.647 -1.920 1.00 98.38 149 ILE A CA 1
ATOM 1171 C C . ILE A 1 149 ? -3.217 -10.649 -2.914 1.00 98.38 149 ILE A C 1
ATOM 1173 O O . ILE A 1 149 ? -3.531 -10.668 -4.101 1.00 98.38 149 ILE A O 1
ATOM 1177 N N . TYR A 1 150 ? -2.316 -9.807 -2.423 1.00 97.56 150 TYR A N 1
ATOM 1178 C CA . TYR A 1 150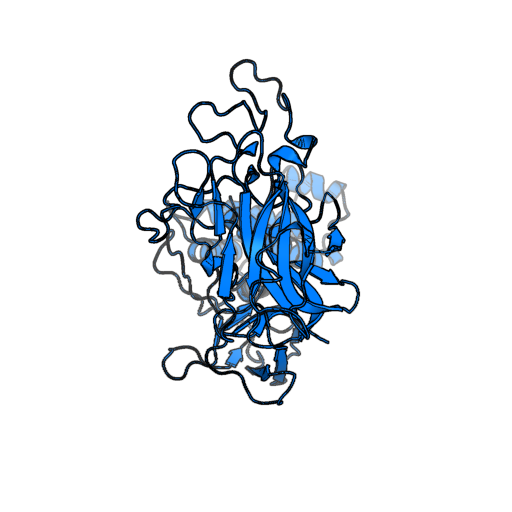 ? -1.630 -8.777 -3.190 1.00 97.56 150 TYR A CA 1
ATOM 1179 C C . TYR A 1 150 ? -0.127 -9.021 -3.145 1.00 97.56 150 TYR A C 1
ATOM 1181 O O . TYR A 1 150 ? 0.420 -9.362 -2.094 1.00 97.56 150 TYR A O 1
ATOM 1189 N N . ILE A 1 151 ? 0.559 -8.783 -4.260 1.00 96.12 151 ILE A N 1
ATOM 1190 C CA . ILE A 1 151 ? 2.022 -8.722 -4.284 1.00 96.12 151 ILE A CA 1
ATOM 1191 C C . ILE A 1 151 ? 2.463 -7.277 -4.045 1.00 96.12 151 ILE A C 1
ATOM 1193 O O . ILE A 1 151 ? 1.947 -6.342 -4.653 1.00 96.12 151 ILE A O 1
ATOM 1197 N N . GLY A 1 152 ? 3.437 -7.092 -3.160 1.00 93.31 152 GLY A N 1
ATOM 1198 C CA . GLY A 1 152 ? 3.959 -5.796 -2.751 1.00 93.31 152 GLY A CA 1
ATOM 1199 C C . GLY A 1 152 ? 3.497 -5.386 -1.354 1.00 93.31 152 GLY A C 1
ATOM 1200 O O . GLY A 1 152 ? 3.248 -6.211 -0.478 1.00 93.31 152 GLY A O 1
ATOM 1201 N N . HIS A 1 153 ? 3.468 -4.075 -1.097 1.00 91.00 153 HIS A N 1
ATOM 1202 C CA . HIS A 1 153 ? 3.263 -3.517 0.253 1.00 91.00 153 HIS A CA 1
ATOM 1203 C C . HIS A 1 153 ? 1.864 -2.929 0.476 1.00 91.00 153 HIS A C 1
ATOM 1205 O O . HIS A 1 153 ? 1.552 -2.472 1.589 1.00 91.00 153 HIS A O 1
ATOM 1211 N N . TYR A 1 154 ? 1.036 -2.924 -0.565 1.00 92.06 154 TYR A N 1
ATOM 1212 C CA . TYR A 1 154 ? -0.224 -2.194 -0.640 1.00 92.06 154 TYR A CA 1
ATOM 1213 C C . TYR A 1 154 ? -1.404 -3.155 -0.815 1.00 92.06 154 TYR A C 1
ATOM 1215 O O . TYR A 1 154 ? -1.254 -4.236 -1.366 1.00 92.06 154 TYR A O 1
ATOM 1223 N N . GLU A 1 155 ? -2.552 -2.755 -0.274 1.00 94.44 155 GLU A N 1
ATOM 1224 C CA . GLU A 1 155 ? -3.843 -3.435 -0.474 1.00 94.44 155 GLU A CA 1
ATOM 1225 C C . GLU A 1 155 ? -4.773 -2.421 -1.140 1.00 94.44 155 GLU A C 1
ATOM 1227 O O . GLU A 1 155 ? -5.229 -2.627 -2.255 1.00 94.44 155 GLU A O 1
ATOM 1232 N N . ALA A 1 156 ? -4.907 -1.245 -0.525 1.00 91.94 156 ALA A N 1
ATOM 1233 C CA . ALA A 1 156 ? -5.526 -0.102 -1.168 1.00 91.94 156 ALA A CA 1
ATOM 1234 C C . ALA A 1 156 ? -4.763 0.375 -2.404 1.00 91.94 156 ALA A C 1
ATOM 1236 O O . ALA A 1 156 ? -3.537 0.531 -2.363 1.00 91.94 156 ALA A O 1
ATOM 1237 N N . ARG A 1 157 ? -5.530 0.692 -3.457 1.00 88.12 157 ARG A N 1
ATOM 1238 C CA . ARG A 1 157 ? -5.027 1.109 -4.779 1.00 88.12 157 ARG A CA 1
ATOM 1239 C C . ARG A 1 157 ? -4.086 0.075 -5.404 1.00 88.12 157 ARG A C 1
ATOM 1241 O O . ARG A 1 157 ? -3.104 0.424 -6.051 1.00 88.12 157 ARG A O 1
ATOM 1248 N N . ALA A 1 158 ? -4.376 -1.192 -5.146 1.00 91.81 158 ALA A N 1
ATOM 1249 C CA . ALA A 1 158 ? -3.743 -2.335 -5.768 1.00 91.81 158 ALA A CA 1
ATOM 1250 C C . ALA A 1 158 ? -4.830 -3.345 -6.142 1.00 91.81 158 ALA A C 1
ATOM 1252 O O . ALA A 1 158 ? -5.869 -3.431 -5.484 1.00 91.81 158 ALA A O 1
ATOM 1253 N N . THR A 1 159 ? -4.566 -4.129 -7.178 1.00 94.75 159 THR A N 1
ATOM 1254 C CA . THR A 1 159 ? -5.435 -5.224 -7.609 1.00 94.75 159 THR A CA 1
ATOM 1255 C C . THR A 1 159 ? -4.898 -6.536 -7.033 1.00 94.75 159 THR A C 1
ATOM 1257 O O . THR A 1 159 ? -3.683 -6.765 -7.092 1.00 94.75 159 THR A O 1
ATOM 1260 N N . PRO A 1 160 ? -5.745 -7.393 -6.435 1.00 96.69 160 PRO A N 1
ATOM 1261 C CA . PRO A 1 160 ? -5.300 -8.690 -5.945 1.00 96.69 160 PRO A CA 1
ATOM 1262 C C . PRO A 1 160 ? -4.909 -9.607 -7.110 1.00 96.69 160 PRO A C 1
ATOM 1264 O O . PRO A 1 160 ? -5.525 -9.576 -8.169 1.00 96.69 160 PRO A O 1
ATOM 1267 N N . ILE A 1 161 ? -3.896 -10.446 -6.898 1.00 96.81 161 ILE A N 1
ATOM 1268 C CA . ILE A 1 161 ? -3.451 -11.456 -7.874 1.00 96.81 161 ILE A CA 1
ATOM 1269 C C . ILE A 1 161 ? -4.168 -12.796 -7.707 1.00 96.81 161 ILE A C 1
ATOM 1271 O O . ILE A 1 161 ? -4.149 -13.635 -8.601 1.00 96.81 161 ILE A O 1
ATOM 1275 N N . ALA A 1 162 ? -4.713 -13.016 -6.517 1.00 97.69 162 ALA A N 1
ATOM 1276 C CA . ALA A 1 162 ? -5.356 -14.239 -6.092 1.00 97.69 162 ALA A CA 1
ATOM 1277 C C . ALA A 1 162 ? -6.330 -13.902 -4.965 1.00 97.69 162 ALA A C 1
ATOM 1279 O O . ALA A 1 162 ? -6.147 -12.918 -4.235 1.00 97.69 162 ALA A O 1
ATOM 1280 N N . ASP A 1 163 ? -7.353 -14.726 -4.807 1.00 97.88 163 ASP A N 1
ATOM 1281 C CA . ASP A 1 163 ? -8.328 -14.579 -3.740 1.00 97.88 163 ASP A CA 1
ATOM 1282 C C . ASP A 1 163 ? -8.949 -15.933 -3.361 1.00 97.88 163 ASP A C 1
ATOM 1284 O O . ASP A 1 163 ? -8.658 -16.963 -3.967 1.00 97.88 163 ASP A O 1
ATOM 1288 N N . THR A 1 164 ? -9.756 -15.947 -2.304 1.00 97.50 164 THR A N 1
ATOM 1289 C CA . THR A 1 164 ? -10.498 -17.138 -1.863 1.00 97.50 164 THR A CA 1
ATOM 1290 C C . THR A 1 164 ? -12.012 -16.925 -1.958 1.00 97.50 164 THR A C 1
ATOM 1292 O O . THR A 1 164 ? -12.766 -17.410 -1.106 1.00 97.50 164 THR A O 1
ATOM 1295 N N . PHE A 1 165 ? -12.463 -16.123 -2.922 1.00 95.75 165 PHE A N 1
ATOM 1296 C CA . PHE A 1 165 ? -13.878 -15.987 -3.252 1.00 95.75 165 PHE A CA 1
ATOM 1297 C C . PHE A 1 165 ? -14.290 -17.149 -4.158 1.00 95.75 165 PHE A C 1
ATOM 1299 O O . PHE A 1 165 ? -13.490 -17.715 -4.897 1.00 95.75 165 PHE A O 1
ATOM 1306 N N . THR A 1 166 ? -15.562 -17.533 -4.104 1.00 90.75 166 THR A N 1
ATOM 1307 C CA . THR A 1 166 ? -16.093 -18.614 -4.949 1.00 90.75 166 THR A CA 1
ATOM 1308 C C . THR A 1 166 ? -16.608 -18.123 -6.303 1.00 90.75 166 THR A C 1
ATOM 1310 O O . THR A 1 166 ? -16.959 -18.942 -7.147 1.00 90.75 166 THR A O 1
ATOM 1313 N N . SER A 1 167 ? -16.692 -16.805 -6.509 1.00 89.31 167 SER A N 1
ATOM 1314 C CA . SER A 1 167 ? -17.394 -16.173 -7.635 1.00 89.31 167 SER A CA 1
ATOM 1315 C C . SER A 1 167 ? -16.548 -15.174 -8.434 1.00 89.31 167 SER A C 1
ATOM 1317 O O . SER A 1 167 ? -17.095 -14.406 -9.226 1.00 89.31 167 SER A O 1
ATOM 1319 N N . THR A 1 168 ? -15.233 -15.145 -8.227 1.00 89.69 168 THR A N 1
ATOM 1320 C CA . THR A 1 168 ? -14.304 -14.252 -8.933 1.00 89.69 168 THR A CA 1
ATOM 1321 C C . THR A 1 168 ? -13.607 -14.977 -10.087 1.00 89.69 168 THR A C 1
ATOM 1323 O O . THR A 1 168 ? -13.607 -16.203 -10.177 1.00 89.69 168 THR A O 1
ATOM 1326 N N . ALA A 1 169 ? -13.049 -14.202 -11.023 1.00 89.31 169 ALA A N 1
ATOM 1327 C CA . ALA A 1 169 ? -12.322 -14.744 -12.175 1.00 89.31 169 ALA A CA 1
ATOM 1328 C C . ALA A 1 169 ? -10.900 -15.215 -11.817 1.00 89.31 169 ALA A C 1
ATOM 1330 O O . ALA A 1 169 ? -10.317 -16.034 -12.528 1.00 89.31 169 ALA A O 1
ATOM 1331 N N . ILE A 1 170 ? -10.338 -14.684 -10.728 1.00 93.56 170 ILE A N 1
ATOM 1332 C CA . ILE A 1 170 ? -9.076 -15.146 -10.149 1.00 93.56 170 ILE A CA 1
ATOM 1333 C C . ILE A 1 170 ? -9.364 -16.233 -9.110 1.00 93.56 170 ILE A C 1
ATOM 1335 O O . ILE A 1 170 ? -10.495 -16.414 -8.678 1.00 93.56 170 ILE A O 1
ATOM 1339 N N . SER A 1 171 ? -8.343 -16.993 -8.733 1.00 95.69 171 SER A N 1
ATOM 1340 C CA . SER A 1 171 ? -8.476 -18.087 -7.765 1.00 95.69 171 SER A CA 1
ATOM 1341 C C . SER A 1 171 ? -7.404 -17.978 -6.689 1.00 95.69 171 SER A C 1
ATOM 1343 O O . SER A 1 171 ? -6.643 -17.013 -6.653 1.00 95.69 171 SER A O 1
ATOM 1345 N N . ASP A 1 172 ? -7.294 -18.989 -5.836 1.00 97.12 172 ASP A N 1
ATOM 1346 C CA . ASP A 1 172 ? -6.322 -19.071 -4.745 1.00 97.12 172 ASP A CA 1
ATOM 1347 C C . ASP A 1 172 ? -4.872 -19.281 -5.210 1.00 97.12 172 ASP A C 1
ATOM 1349 O O . ASP A 1 172 ? -3.998 -19.621 -4.414 1.00 97.12 172 ASP A O 1
ATOM 1353 N N . ARG A 1 173 ? -4.591 -19.117 -6.503 1.00 96.81 173 ARG A N 1
ATOM 1354 C CA . ARG A 1 173 ? -3.312 -19.467 -7.114 1.00 96.81 173 ARG A CA 1
ATOM 1355 C C . ARG A 1 173 ? -2.873 -18.459 -8.160 1.00 96.81 173 ARG A C 1
ATOM 1357 O O . ARG A 1 173 ? -3.687 -17.917 -8.899 1.00 96.81 173 ARG A O 1
ATOM 1364 N N . ALA A 1 174 ? -1.562 -18.290 -8.270 1.00 96.62 174 ALA A N 1
ATOM 1365 C CA . ALA A 1 174 ? -0.934 -17.520 -9.336 1.00 96.62 174 ALA A CA 1
ATOM 1366 C C . ALA A 1 174 ? 0.428 -18.116 -9.692 1.00 96.62 174 ALA A C 1
ATOM 1368 O O . ALA A 1 174 ? 1.092 -18.730 -8.853 1.00 96.62 174 ALA A O 1
ATOM 1369 N N . ARG A 1 175 ? 0.866 -17.918 -10.935 1.00 96.25 175 ARG A N 1
ATOM 1370 C CA . ARG A 1 175 ? 2.247 -18.194 -11.336 1.00 96.25 175 ARG A CA 1
ATOM 1371 C C . ARG A 1 175 ? 3.094 -16.956 -11.108 1.00 96.25 175 ARG A C 1
ATOM 1373 O O . ARG A 1 175 ? 2.695 -15.857 -11.484 1.00 96.25 175 ARG A O 1
ATOM 1380 N N . LEU A 1 176 ? 4.248 -17.142 -10.477 1.00 96.44 176 LEU A N 1
ATOM 1381 C CA . LEU A 1 176 ? 5.176 -16.060 -10.165 1.00 96.44 176 LEU A CA 1
ATOM 1382 C C . LEU A 1 176 ? 6.566 -16.415 -10.685 1.00 96.44 176 LEU A C 1
ATOM 1384 O O . LEU A 1 176 ? 7.042 -17.531 -10.470 1.00 96.44 176 LEU A O 1
ATOM 1388 N N . LEU A 1 177 ? 7.264 -15.449 -11.283 1.00 95.50 177 LEU A N 1
ATOM 1389 C CA . LEU A 1 177 ? 8.695 -15.584 -11.538 1.00 95.50 177 LEU A CA 1
ATOM 1390 C C . LEU A 1 177 ? 9.465 -15.925 -10.250 1.00 95.50 177 LEU A C 1
ATOM 1392 O O . LEU A 1 177 ? 9.140 -15.392 -9.187 1.00 95.50 177 LEU A O 1
ATOM 1396 N N . PRO A 1 178 ? 10.552 -16.711 -10.322 1.00 93.25 178 PRO A N 1
ATOM 1397 C CA . PRO A 1 178 ? 11.407 -16.951 -9.165 1.00 93.25 178 PRO A CA 1
ATOM 1398 C C . PRO A 1 178 ? 11.987 -15.653 -8.583 1.00 93.25 178 PRO A C 1
ATOM 1400 O O . PRO A 1 178 ? 12.493 -14.780 -9.303 1.00 93.25 178 PRO A O 1
ATOM 1403 N N . GLY A 1 179 ? 11.936 -15.521 -7.259 1.00 92.38 179 GLY A N 1
ATOM 1404 C CA . GLY A 1 179 ? 12.383 -14.317 -6.563 1.00 92.38 179 GLY A CA 1
ATOM 1405 C C . GLY A 1 179 ? 11.808 -14.167 -5.160 1.00 92.38 179 GLY A C 1
ATOM 1406 O O . GLY A 1 179 ? 11.023 -14.988 -4.696 1.00 92.38 179 GLY A O 1
ATOM 1407 N N . THR A 1 180 ? 12.216 -13.105 -4.472 1.00 94.56 180 THR A N 1
ATOM 1408 C CA . THR A 1 180 ? 11.658 -12.739 -3.168 1.00 94.56 180 THR A CA 1
ATOM 1409 C C . THR A 1 180 ? 10.513 -11.758 -3.353 1.00 94.56 180 THR A C 1
ATOM 1411 O O . THR A 1 180 ? 10.686 -10.735 -4.013 1.00 94.56 180 THR A O 1
ATOM 1414 N N . TYR A 1 181 ? 9.378 -12.050 -2.728 1.00 95.81 181 TYR A N 1
ATOM 1415 C CA . TYR A 1 181 ? 8.180 -11.223 -2.773 1.00 95.81 181 TYR A CA 1
ATOM 1416 C C . TYR A 1 181 ? 7.758 -10.827 -1.368 1.00 95.81 181 TYR A C 1
ATOM 1418 O O . TYR A 1 181 ? 7.757 -11.649 -0.448 1.00 95.81 181 TYR A O 1
ATOM 1426 N N . ASP A 1 182 ? 7.358 -9.570 -1.230 1.00 96.12 182 ASP A N 1
ATOM 1427 C CA . ASP A 1 182 ? 6.476 -9.160 -0.150 1.00 96.12 182 ASP A CA 1
ATOM 1428 C C . ASP A 1 182 ? 5.029 -9.394 -0.604 1.00 96.12 182 ASP A C 1
ATOM 1430 O O . ASP A 1 182 ? 4.686 -9.147 -1.760 1.00 96.12 182 ASP A O 1
ATOM 1434 N N . ILE A 1 183 ? 4.196 -9.904 0.295 1.00 97.12 183 ILE A N 1
ATOM 1435 C CA . ILE A 1 183 ? 2.796 -10.252 0.051 1.00 97.12 183 ILE A CA 1
ATOM 1436 C C . ILE A 1 183 ? 1.956 -9.575 1.125 1.00 97.12 183 ILE A C 1
ATOM 1438 O O . ILE A 1 183 ? 2.292 -9.655 2.308 1.00 97.12 183 ILE A O 1
ATOM 1442 N N . VAL A 1 184 ? 0.847 -8.953 0.737 1.00 97.50 184 VAL A N 1
ATOM 1443 C CA . VAL A 1 184 ? -0.204 -8.529 1.666 1.00 97.50 184 VAL A CA 1
ATOM 1444 C C . VAL A 1 184 ? -1.389 -9.470 1.510 1.00 97.50 184 VAL A C 1
ATOM 1446 O O . VAL A 1 184 ? -1.888 -9.664 0.407 1.00 97.50 184 VAL A O 1
ATOM 1449 N N . VAL A 1 185 ? -1.853 -10.027 2.625 1.00 98.38 185 VAL A N 1
ATOM 1450 C CA . VAL A 1 185 ? -3.148 -10.709 2.703 1.00 98.38 185 VAL A CA 1
ATOM 1451 C C . VAL A 1 185 ? -4.105 -9.807 3.455 1.00 98.38 185 VAL A C 1
ATOM 1453 O O . VAL A 1 185 ? -3.741 -9.285 4.510 1.00 98.38 185 VAL A O 1
ATOM 1456 N N . GLN A 1 186 ? -5.312 -9.650 2.928 1.00 98.38 186 GLN A N 1
ATOM 1457 C CA . GLN A 1 186 ? -6.430 -8.997 3.597 1.00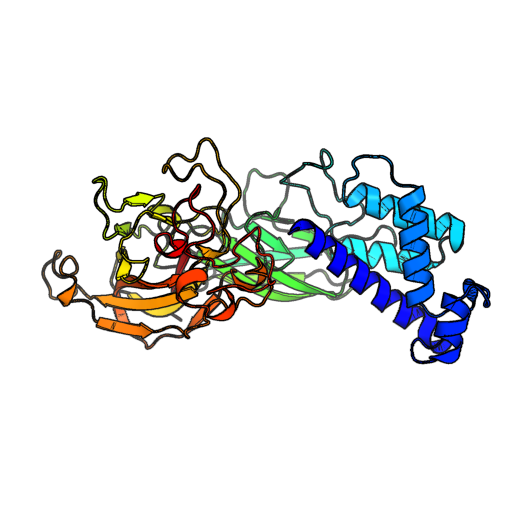 98.38 186 GLN A CA 1
ATOM 1458 C C . GLN A 1 186 ? -7.575 -9.997 3.720 1.00 98.38 186 GLN A C 1
ATOM 1460 O O . GLN A 1 186 ? -7.842 -10.726 2.768 1.00 98.38 186 GLN A O 1
ATOM 1465 N N . ALA A 1 187 ? -8.227 -10.064 4.878 1.00 98.31 187 ALA A N 1
ATOM 1466 C CA . ALA A 1 187 ? -9.406 -10.906 5.045 1.00 98.31 187 ALA A CA 1
ATOM 1467 C C . ALA A 1 187 ? -10.380 -10.318 6.081 1.00 98.31 187 ALA A C 1
ATOM 1469 O O . ALA A 1 187 ? -9.930 -9.830 7.125 1.00 98.31 187 ALA A O 1
ATOM 1470 N N . PRO A 1 188 ? -11.706 -10.408 5.848 1.00 98.06 188 PRO A N 1
ATOM 1471 C CA . PRO A 1 188 ? -12.706 -9.945 6.805 1.00 98.06 188 PRO A CA 1
ATOM 1472 C C . PRO A 1 188 ? -12.538 -10.594 8.184 1.00 98.06 188 PRO A C 1
ATOM 1474 O O . PRO A 1 188 ? -12.483 -11.818 8.324 1.00 98.06 188 PRO A O 1
ATOM 1477 N N . GLY A 1 189 ? -12.457 -9.771 9.223 1.00 98.31 189 GLY A N 1
ATOM 1478 C CA . GLY A 1 189 ? -12.282 -10.200 10.607 1.00 98.31 189 GLY A CA 1
ATOM 1479 C C . GLY A 1 189 ? -10.843 -10.525 11.006 1.00 98.31 189 GLY A C 1
ATOM 1480 O O . GLY A 1 189 ? -10.597 -10.910 12.150 1.00 98.31 189 GLY A O 1
ATOM 1481 N N . HIS A 1 190 ? -9.904 -10.398 10.074 1.00 98.25 190 HIS A N 1
ATOM 1482 C CA . HIS A 1 190 ? -8.494 -10.740 10.245 1.00 98.25 190 HIS A CA 1
ATOM 1483 C C . HIS A 1 190 ? -7.557 -9.585 9.884 1.00 98.25 190 HIS A C 1
ATOM 1485 O O . HIS A 1 190 ? -6.347 -9.682 10.098 1.00 98.25 190 HIS A O 1
ATOM 1491 N N . GLY A 1 191 ? -8.100 -8.485 9.363 1.00 97.25 191 GLY A N 1
ATOM 1492 C CA . GLY A 1 191 ? -7.319 -7.322 8.998 1.00 97.25 191 GLY A CA 1
ATOM 1493 C C . GLY A 1 191 ? -6.376 -7.592 7.835 1.00 97.25 191 GLY A C 1
ATOM 1494 O O . GLY A 1 191 ? -6.722 -8.262 6.860 1.00 97.25 191 GLY A O 1
ATOM 1495 N N . MET A 1 192 ? -5.165 -7.046 7.943 1.00 96.31 192 MET A N 1
ATOM 1496 C CA . MET A 1 192 ? -4.138 -7.148 6.914 1.00 96.31 192 MET A CA 1
ATOM 1497 C C . MET A 1 192 ? -2.823 -7.622 7.514 1.00 96.31 192 MET A C 1
ATOM 1499 O O . MET A 1 192 ? -2.356 -7.094 8.520 1.00 96.31 192 MET A O 1
ATOM 1503 N N . ARG A 1 193 ? -2.144 -8.552 6.842 1.00 95.94 193 ARG A N 1
ATOM 1504 C CA . ARG A 1 193 ? -0.815 -9.008 7.262 1.00 95.94 193 ARG A CA 1
ATOM 1505 C C . ARG A 1 193 ? 0.144 -9.058 6.089 1.00 95.94 193 ARG A C 1
ATOM 1507 O O . ARG A 1 193 ? -0.210 -9.469 4.988 1.00 95.94 193 ARG A O 1
ATOM 1514 N N . ARG A 1 194 ? 1.377 -8.628 6.358 1.00 95.81 194 ARG A N 1
ATOM 1515 C CA . ARG A 1 194 ? 2.498 -8.725 5.425 1.00 95.81 194 ARG A CA 1
ATOM 1516 C C . ARG A 1 194 ? 3.283 -10.002 5.669 1.00 95.81 194 ARG A C 1
ATOM 1518 O O . ARG A 1 194 ? 3.575 -10.340 6.817 1.00 95.81 194 ARG A O 1
ATOM 1525 N N . PHE A 1 195 ? 3.669 -10.644 4.582 1.00 96.81 195 PHE A N 1
ATOM 1526 C CA . PHE A 1 195 ? 4.544 -11.803 4.554 1.00 96.81 195 PHE A CA 1
ATOM 1527 C C . PHE A 1 195 ? 5.679 -11.527 3.582 1.00 96.81 195 PHE A C 1
ATOM 1529 O O . PHE A 1 195 ? 5.499 -10.803 2.608 1.00 96.81 195 PHE A O 1
ATOM 1536 N N . ARG A 1 196 ? 6.836 -12.129 3.835 1.00 97.00 196 ARG A N 1
ATOM 1537 C CA . ARG A 1 196 ? 7.942 -12.152 2.886 1.00 97.00 196 ARG A CA 1
ATOM 1538 C C . ARG A 1 196 ? 8.250 -13.600 2.569 1.00 97.00 196 ARG A C 1
ATOM 1540 O O . ARG A 1 196 ? 8.426 -14.396 3.487 1.00 97.00 196 ARG A O 1
ATOM 1547 N N . THR A 1 197 ? 8.288 -13.935 1.288 1.00 94.44 197 THR A N 1
ATOM 1548 C CA . THR A 1 197 ? 8.526 -15.303 0.822 1.00 94.44 197 THR A CA 1
ATOM 1549 C C . THR A 1 197 ? 9.523 -15.319 -0.324 1.00 94.44 197 THR A C 1
ATOM 1551 O O . THR A 1 197 ? 9.679 -14.326 -1.036 1.00 94.44 197 THR A O 1
ATOM 1554 N N . THR A 1 198 ? 10.178 -16.458 -0.520 1.00 94.38 198 THR A N 1
ATOM 1555 C CA . THR A 1 198 ? 11.028 -16.709 -1.683 1.00 94.38 198 THR A CA 1
ATOM 1556 C C . THR A 1 198 ? 10.376 -17.780 -2.536 1.00 94.38 198 THR A C 1
ATOM 1558 O O . THR A 1 198 ? 10.235 -18.919 -2.107 1.00 94.38 198 THR A O 1
ATOM 1561 N N . VAL A 1 199 ? 10.024 -17.410 -3.760 1.00 92.94 199 VAL A N 1
ATOM 1562 C CA . VAL A 1 199 ? 9.523 -18.315 -4.786 1.00 92.94 199 VAL A CA 1
ATOM 1563 C C . VAL A 1 199 ? 10.712 -18.990 -5.464 1.00 92.94 199 VAL A C 1
ATOM 1565 O O . VAL A 1 199 ? 11.505 -18.339 -6.148 1.00 92.94 199 VAL A O 1
ATOM 1568 N N . GLN A 1 200 ? 10.845 -20.299 -5.260 1.00 89.50 200 GLN A N 1
ATOM 1569 C CA . GLN A 1 200 ? 11.859 -21.136 -5.907 1.00 89.50 200 GLN A CA 1
ATOM 1570 C C . GLN A 1 200 ? 11.453 -21.535 -7.332 1.00 89.50 200 GLN A C 1
ATOM 1572 O O . GLN A 1 200 ? 10.285 -21.798 -7.599 1.00 89.50 200 GLN A O 1
ATOM 1577 N N . ALA A 1 201 ? 12.420 -21.608 -8.250 1.00 88.69 201 ALA A N 1
ATOM 1578 C CA . ALA A 1 201 ? 12.167 -22.007 -9.634 1.00 88.69 201 ALA A CA 1
ATOM 1579 C C . ALA A 1 201 ? 11.704 -23.465 -9.749 1.00 88.69 201 ALA A C 1
ATOM 1581 O O . ALA A 1 201 ? 12.186 -24.313 -9.005 1.00 88.69 201 ALA A O 1
ATOM 1582 N N . ALA A 1 202 ? 10.813 -23.750 -10.708 1.00 85.12 202 ALA A N 1
ATOM 1583 C CA . ALA A 1 202 ? 10.351 -25.098 -11.064 1.00 85.12 202 ALA A CA 1
ATOM 1584 C C . ALA A 1 202 ? 9.721 -25.939 -9.927 1.00 85.12 202 ALA A C 1
ATOM 1586 O O . ALA A 1 202 ? 9.480 -27.129 -10.114 1.00 85.12 202 ALA A O 1
ATOM 1587 N N . VAL A 1 203 ? 9.415 -25.340 -8.771 1.00 90.38 203 VAL A N 1
ATOM 1588 C CA . VAL A 1 203 ? 8.792 -26.022 -7.628 1.00 90.38 203 VAL A CA 1
ATOM 1589 C C . VAL A 1 203 ? 7.470 -25.340 -7.306 1.00 90.38 203 VAL A C 1
ATOM 1591 O O . VAL A 1 203 ? 7.461 -24.228 -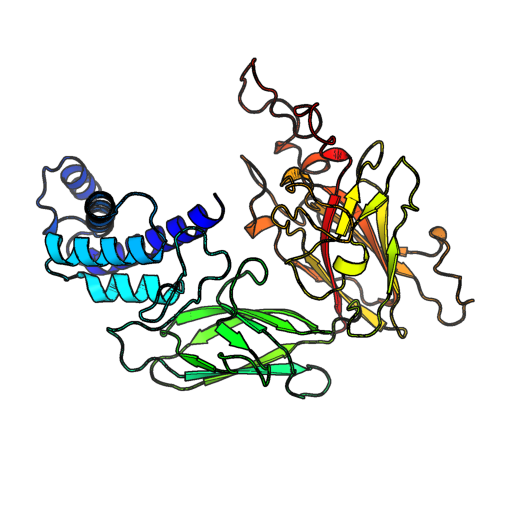6.776 1.00 90.38 203 VAL A O 1
ATOM 1594 N N . ASN A 1 204 ? 6.351 -26.004 -7.609 1.00 94.88 204 ASN A N 1
ATOM 1595 C CA . ASN A 1 204 ? 5.038 -25.552 -7.146 1.00 94.88 204 ASN A CA 1
ATOM 1596 C C . ASN A 1 204 ? 5.026 -25.506 -5.613 1.00 94.88 204 ASN A C 1
ATOM 1598 O O . ASN A 1 204 ? 5.536 -26.414 -4.958 1.00 94.88 204 ASN A O 1
ATOM 1602 N N . GLN A 1 205 ? 4.451 -24.452 -5.042 1.00 94.25 205 GLN A N 1
ATOM 1603 C CA . GLN A 1 205 ? 4.504 -24.199 -3.602 1.00 94.25 205 GLN A CA 1
ATOM 1604 C C . GLN A 1 205 ? 3.120 -23.875 -3.059 1.00 94.25 205 GLN A C 1
ATOM 1606 O O . GLN A 1 205 ? 2.339 -23.168 -3.693 1.00 94.25 205 GLN A O 1
ATOM 1611 N N . THR A 1 206 ? 2.845 -24.330 -1.840 1.00 97.06 206 THR A N 1
ATOM 1612 C CA . THR A 1 206 ? 1.708 -23.851 -1.054 1.00 97.06 206 THR A CA 1
ATOM 1613 C C . THR A 1 206 ? 2.218 -22.929 0.039 1.00 97.06 206 THR A C 1
ATOM 1615 O O . THR A 1 206 ? 2.962 -23.349 0.924 1.00 97.06 206 THR A O 1
ATOM 1618 N N . LEU A 1 207 ? 1.799 -21.668 -0.003 1.00 96.81 207 LEU A N 1
ATOM 1619 C CA . LEU A 1 207 ? 2.119 -20.688 1.024 1.00 96.81 207 LEU A CA 1
ATOM 1620 C C . LEU A 1 207 ? 0.987 -20.663 2.046 1.00 96.81 207 LEU A C 1
ATOM 1622 O O . LEU A 1 207 ? -0.087 -20.130 1.774 1.00 96.81 207 LEU A O 1
ATOM 1626 N N . THR A 1 208 ? 1.223 -21.239 3.226 1.00 97.88 208 THR A N 1
ATOM 1627 C CA . THR A 1 208 ? 0.292 -21.101 4.354 1.00 97.88 208 THR A CA 1
ATOM 1628 C C . THR A 1 208 ? 0.514 -19.749 5.024 1.00 97.88 208 THR A C 1
ATOM 1630 O O . THR A 1 208 ? 1.602 -19.469 5.525 1.00 97.88 208 THR A O 1
ATOM 1633 N N . LEU A 1 209 ? -0.514 -18.903 5.014 1.00 97.88 209 LEU A N 1
ATOM 1634 C CA . LEU A 1 209 ? -0.443 -17.511 5.460 1.00 97.88 209 LEU A CA 1
ATOM 1635 C C . LEU A 1 209 ? -1.306 -17.350 6.714 1.00 97.88 209 LEU A C 1
ATOM 1637 O O . LEU A 1 209 ? -2.517 -17.162 6.625 1.00 97.88 209 LEU A O 1
ATOM 1641 N N . SER A 1 210 ? -0.697 -17.475 7.895 1.00 97.75 210 SER A N 1
ATOM 1642 C CA . SER A 1 210 ? -1.427 -17.411 9.167 1.00 97.75 210 SER A CA 1
ATOM 1643 C C . SER A 1 210 ? -1.935 -15.999 9.455 1.00 97.75 210 SER A C 1
ATOM 1645 O O . SER A 1 210 ? -1.161 -15.043 9.514 1.00 97.75 210 SER A O 1
ATOM 1647 N N . MET A 1 211 ? -3.231 -15.865 9.689 1.00 98.00 211 MET A N 1
ATOM 1648 C CA . MET A 1 211 ? -3.938 -14.610 9.909 1.00 98.00 211 MET A CA 1
ATOM 1649 C C . MET A 1 211 ? -4.640 -14.681 11.272 1.00 98.00 211 MET A C 1
ATOM 1651 O O . MET A 1 211 ? -5.628 -15.404 11.410 1.00 98.00 211 MET A O 1
ATOM 1655 N N . PRO A 1 212 ? -4.116 -14.022 12.323 1.00 97.44 212 PRO A N 1
ATOM 1656 C CA . PRO A 1 212 ? -4.788 -13.984 13.620 1.00 97.44 212 PRO A CA 1
ATOM 1657 C C . PRO A 1 212 ? -6.089 -13.188 13.522 1.00 97.44 212 PRO A C 1
ATOM 1659 O O . PRO A 1 212 ? -6.279 -12.401 12.591 1.00 97.44 212 PRO A O 1
ATOM 1662 N N . THR A 1 213 ? -7.002 -13.401 14.457 1.00 98.00 213 THR A N 1
ATOM 1663 C CA . THR A 1 213 ? -8.247 -12.632 14.505 1.00 98.00 213 THR A CA 1
ATOM 1664 C C . THR A 1 213 ? -7.966 -11.166 14.862 1.00 98.00 213 THR A C 1
ATOM 1666 O O . THR A 1 213 ? -7.320 -10.880 15.868 1.00 98.00 213 THR A O 1
ATOM 1669 N N . ASN A 1 214 ? -8.479 -10.229 14.054 1.00 98.56 214 ASN A N 1
ATOM 1670 C CA . ASN A 1 214 ? -8.501 -8.807 14.393 1.00 98.56 214 ASN A CA 1
ATOM 1671 C C . ASN A 1 214 ? -9.704 -8.546 15.311 1.00 98.56 214 ASN A C 1
ATOM 1673 O O . ASN A 1 214 ? -10.840 -8.447 14.850 1.00 98.56 214 ASN A O 1
ATOM 1677 N N . TRP A 1 215 ? -9.470 -8.419 16.616 1.00 98.44 215 TRP A N 1
ATOM 1678 C CA . TRP A 1 215 ? -10.534 -8.200 17.602 1.00 98.44 215 TRP A CA 1
ATOM 1679 C C . TRP A 1 215 ? -11.212 -6.839 17.485 1.00 98.44 215 TRP A C 1
ATOM 1681 O O . TRP A 1 215 ? -12.322 -6.676 17.987 1.00 98.44 215 TRP A O 1
ATOM 1691 N N . ALA A 1 216 ? -10.563 -5.876 16.827 1.00 98.62 216 ALA A N 1
ATOM 1692 C CA . ALA A 1 216 ? -11.161 -4.582 16.537 1.00 98.62 216 ALA A CA 1
ATOM 1693 C C . ALA A 1 216 ? -12.071 -4.606 15.305 1.00 98.62 216 ALA A C 1
ATOM 1695 O O . ALA A 1 216 ? -12.817 -3.655 15.125 1.00 98.62 216 ALA A O 1
ATOM 1696 N N . SER A 1 217 ? -12.047 -5.667 14.490 1.00 98.62 217 SER A N 1
ATOM 1697 C CA . SER A 1 217 ? -12.807 -5.728 13.242 1.00 98.62 217 SER A CA 1
ATOM 1698 C C . SER A 1 217 ? -14.319 -5.713 13.469 1.00 98.62 217 SER A C 1
ATOM 1700 O O . SER A 1 217 ? -14.881 -6.522 14.219 1.00 98.62 217 SER A O 1
ATOM 1702 N N . SER A 1 218 ? -14.999 -4.857 12.711 1.00 98.38 218 SER A N 1
ATOM 1703 C CA . SER A 1 218 ? -16.459 -4.848 12.601 1.00 98.38 218 SER A CA 1
ATOM 1704 C C . SER A 1 218 ? -17.021 -6.176 12.074 1.00 98.38 218 SER A C 1
ATOM 1706 O O . SER A 1 218 ? -18.084 -6.607 12.520 1.00 98.38 218 SER A O 1
ATOM 1708 N N . ALA A 1 219 ? -16.282 -6.909 11.233 1.00 98.19 219 ALA A N 1
ATOM 1709 C CA . ALA A 1 219 ? -16.671 -8.242 10.762 1.00 98.19 219 ALA A CA 1
ATOM 1710 C C . ALA A 1 219 ? -16.598 -9.325 11.862 1.00 98.19 219 ALA A C 1
ATOM 1712 O O . ALA A 1 219 ? -17.127 -10.423 11.688 1.00 98.19 219 ALA A O 1
ATOM 1713 N N . LYS A 1 220 ? -15.976 -9.026 13.013 1.00 97.31 220 LYS A N 1
ATOM 1714 C CA . LYS A 1 220 ? -16.046 -9.834 14.247 1.00 97.31 220 LYS A CA 1
ATOM 1715 C C . LYS A 1 220 ? -17.009 -9.251 15.291 1.00 97.31 220 LYS A C 1
ATOM 1717 O O . LYS A 1 220 ? -17.013 -9.694 16.441 1.00 97.31 220 LYS A O 1
ATOM 1722 N N . GLY A 1 221 ? -17.832 -8.279 14.895 1.00 98.19 221 GLY A N 1
ATOM 1723 C CA . GLY A 1 221 ? -18.865 -7.663 15.726 1.00 98.19 221 GLY A CA 1
ATOM 1724 C C . GLY A 1 221 ? -18.371 -6.545 16.644 1.00 98.19 221 GLY A C 1
ATOM 1725 O O . GLY A 1 221 ? -19.119 -6.122 17.523 1.00 98.19 221 GLY A O 1
ATOM 1726 N N . ALA A 1 222 ? -17.131 -6.073 16.485 1.00 98.56 222 ALA A N 1
ATOM 1727 C CA . ALA A 1 222 ? -16.674 -4.900 17.218 1.00 98.56 222 ALA A CA 1
ATOM 1728 C C . ALA A 1 222 ? -17.443 -3.648 16.771 1.00 98.56 222 ALA A C 1
ATOM 1730 O O . ALA A 1 222 ? -17.791 -3.486 15.601 1.00 98.56 222 ALA A O 1
ATOM 1731 N N . THR A 1 223 ? -17.692 -2.743 17.712 1.00 98.25 223 THR A N 1
ATOM 1732 C CA . THR A 1 223 ? -18.361 -1.461 17.448 1.00 98.25 223 THR A CA 1
ATOM 1733 C C . THR A 1 223 ? -17.437 -0.314 17.806 1.00 98.25 223 THR A C 1
ATOM 1735 O O . THR A 1 223 ? -16.633 -0.445 18.727 1.00 98.25 223 THR A O 1
ATOM 1738 N N . ILE A 1 224 ? -17.583 0.828 17.142 1.00 97.56 224 ILE A N 1
ATOM 1739 C CA . ILE A 1 224 ? -16.735 2.000 17.359 1.00 97.56 224 ILE A CA 1
ATOM 1740 C C . ILE A 1 224 ? -17.576 3.232 17.718 1.00 97.56 224 ILE A C 1
ATOM 1742 O O . ILE A 1 224 ? -18.675 3.415 17.197 1.00 97.56 224 ILE A O 1
ATOM 1746 N N . THR A 1 225 ? -17.059 4.078 18.608 1.00 95.44 225 THR A N 1
ATOM 1747 C CA . THR A 1 225 ? -17.574 5.424 18.908 1.00 95.44 225 THR A CA 1
ATOM 1748 C C . THR A 1 225 ? -16.450 6.456 18.799 1.00 95.44 225 THR A C 1
ATOM 1750 O O . THR A 1 225 ? -15.274 6.101 18.872 1.00 95.44 225 THR A O 1
ATOM 1753 N N . GLY A 1 226 ? -16.795 7.728 18.607 1.00 92.06 226 GLY A N 1
ATOM 1754 C CA . GLY A 1 226 ? -15.848 8.846 18.557 1.00 92.06 226 GLY A CA 1
ATOM 1755 C C . GLY A 1 226 ? -16.232 9.953 19.534 1.00 92.06 226 GLY A C 1
ATOM 1756 O O . GLY A 1 226 ? -17.315 9.923 20.123 1.00 92.06 226 GLY A O 1
ATOM 1757 N N . ASN A 1 227 ? -15.340 10.922 19.733 1.00 86.62 227 ASN A N 1
ATOM 1758 C CA . ASN A 1 227 ? -15.560 12.039 20.656 1.00 86.62 227 ASN A CA 1
ATOM 1759 C C . ASN A 1 227 ? -16.126 13.309 19.986 1.00 86.62 227 ASN A C 1
ATOM 1761 O O . ASN A 1 227 ? -16.011 14.404 20.533 1.00 86.62 227 ASN A O 1
ATOM 1765 N N . GLY A 1 228 ? -16.722 13.196 18.793 1.00 73.81 228 GLY A N 1
ATOM 1766 C CA . GLY A 1 228 ? -17.389 14.302 18.091 1.00 73.81 228 GLY A CA 1
ATOM 1767 C C . GLY A 1 228 ? -18.802 13.929 17.744 1.00 73.81 228 GLY A C 1
ATOM 1768 O O . GLY A 1 228 ? -19.045 13.172 16.811 1.00 73.81 228 GLY A O 1
ATOM 1769 N N . THR A 1 229 ? -19.737 14.469 18.507 1.00 56.53 229 THR A N 1
ATOM 1770 C CA . THR A 1 229 ? -21.150 14.425 18.166 1.00 56.53 229 THR A CA 1
ATOM 1771 C C . THR A 1 229 ? -21.448 15.565 17.194 1.00 56.53 229 THR A C 1
ATOM 1773 O O . THR A 1 229 ? -20.943 16.670 17.371 1.00 56.53 229 THR A O 1
ATOM 1776 N N . GLY A 1 230 ? -22.222 15.275 16.141 1.00 48.56 230 GLY A N 1
ATOM 1777 C CA . GLY A 1 230 ? -22.488 16.151 14.994 1.00 48.56 230 GLY A CA 1
ATOM 1778 C C . GLY A 1 230 ? -23.165 17.481 15.337 1.00 48.56 230 GLY A C 1
ATOM 1779 O O . GLY A 1 230 ? -24.362 17.656 15.133 1.00 48.56 230 GLY A O 1
ATOM 1780 N N . GLY A 1 231 ? -22.368 18.424 15.825 1.00 44.44 231 GLY A N 1
ATOM 1781 C CA . GLY A 1 231 ? -22.632 19.854 15.884 1.00 44.44 231 GLY A CA 1
ATOM 1782 C C . GLY A 1 231 ? -21.430 20.594 15.296 1.00 44.44 231 GLY A C 1
ATOM 1783 O O . GLY A 1 231 ? -20.308 20.094 15.350 1.00 44.44 231 GLY A O 1
ATOM 1784 N N . ALA A 1 232 ? -21.673 21.771 14.720 1.00 48.78 232 ALA A N 1
ATOM 1785 C CA . ALA A 1 232 ? -20.822 22.494 13.764 1.00 48.78 232 ALA A CA 1
ATOM 1786 C C . ALA A 1 232 ? -19.386 22.893 14.200 1.00 48.78 232 ALA A C 1
ATOM 1788 O O . ALA A 1 232 ? -18.759 23.689 13.513 1.00 48.78 232 ALA A O 1
ATOM 1789 N N . ALA A 1 233 ? -18.837 22.359 15.296 1.00 61.56 233 ALA A N 1
ATOM 1790 C CA . ALA A 1 233 ? -17.478 22.662 15.740 1.00 61.56 233 ALA A CA 1
ATOM 1791 C C . ALA A 1 233 ? -16.451 21.554 15.456 1.00 61.56 233 ALA A C 1
ATOM 1793 O O . ALA A 1 233 ? -15.299 21.886 15.261 1.00 61.56 233 ALA A O 1
ATOM 1794 N N . SER A 1 234 ? -16.799 20.259 15.440 1.00 72.69 234 SER A N 1
ATOM 1795 C CA . SER A 1 234 ? -15.863 19.183 15.057 1.00 72.69 234 SER A CA 1
ATOM 1796 C C . SER A 1 234 ? -16.603 17.855 14.884 1.00 72.69 234 SER A C 1
ATOM 1798 O O . SER A 1 234 ? -17.335 17.446 15.785 1.00 72.69 234 SER A O 1
ATOM 1800 N N . THR A 1 235 ? -16.388 17.163 13.763 1.00 87.88 235 THR A N 1
ATOM 1801 C CA . THR A 1 235 ? -17.195 15.990 13.375 1.00 87.88 235 THR A CA 1
ATOM 1802 C C . THR A 1 235 ? -16.320 14.779 13.062 1.00 87.88 235 THR A C 1
ATOM 1804 O O . THR A 1 235 ? -15.256 14.908 12.453 1.00 87.88 235 THR A O 1
ATOM 1807 N N . ASP A 1 236 ? -16.772 13.595 13.483 1.00 91.81 236 ASP A N 1
ATOM 1808 C CA . ASP A 1 236 ? -16.232 12.320 13.011 1.00 91.81 236 ASP A CA 1
ATOM 1809 C C . ASP A 1 236 ? -16.900 11.935 11.687 1.00 91.81 236 ASP A C 1
ATOM 1811 O O . ASP A 1 236 ? -18.116 11.755 11.623 1.00 91.81 236 ASP A O 1
ATOM 1815 N N . LEU A 1 237 ? -16.098 11.772 10.638 1.00 92.88 237 LEU A N 1
ATOM 1816 C CA . LEU A 1 237 ? -16.535 11.277 9.336 1.00 92.88 237 LEU A CA 1
ATOM 1817 C C . LEU A 1 237 ? -16.074 9.830 9.186 1.00 92.88 237 LEU A C 1
ATOM 1819 O O . LEU A 1 237 ? -14.951 9.486 9.564 1.00 92.88 237 LEU A O 1
ATOM 1823 N N . ASN A 1 238 ? -16.926 8.977 8.613 1.00 94.81 238 ASN A N 1
ATOM 1824 C CA . ASN A 1 238 ? -16.569 7.591 8.296 1.00 94.81 238 ASN A CA 1
ATOM 1825 C C . ASN A 1 238 ? -16.037 6.775 9.492 1.00 94.81 238 ASN A C 1
ATOM 1827 O O . ASN A 1 238 ? -15.153 5.939 9.341 1.00 94.81 238 ASN A O 1
ATOM 1831 N N . LEU A 1 239 ? -16.580 6.983 10.694 1.00 94.12 239 LEU A N 1
ATOM 1832 C CA . LEU A 1 239 ? -16.081 6.367 11.930 1.00 94.12 239 LEU A CA 1
ATOM 1833 C C . LEU A 1 239 ? -15.889 4.840 11.829 1.00 94.12 239 LEU A C 1
ATOM 1835 O O . LEU A 1 239 ? -14.853 4.310 12.224 1.00 94.12 239 LEU A O 1
ATOM 1839 N N . THR A 1 240 ? -16.854 4.127 11.245 1.00 96.25 240 THR A N 1
ATOM 1840 C CA . THR A 1 240 ? -16.797 2.664 11.089 1.00 96.25 240 THR A CA 1
ATOM 1841 C C . THR A 1 240 ? -15.716 2.189 10.120 1.00 96.25 240 THR A C 1
ATOM 1843 O O . THR A 1 240 ? -15.356 1.018 10.156 1.00 96.25 240 THR A O 1
ATOM 1846 N N . LYS A 1 241 ? -15.184 3.076 9.271 1.00 97.44 241 LYS A N 1
ATOM 1847 C CA . LYS A 1 241 ? -14.125 2.765 8.303 1.00 97.44 241 LYS A CA 1
ATOM 1848 C C . LYS A 1 241 ? -12.748 2.596 8.937 1.00 97.44 241 LYS A C 1
ATOM 1850 O O . LYS A 1 241 ? -11.828 2.220 8.242 1.00 97.44 241 LYS A O 1
ATOM 1855 N N . LEU A 1 242 ? -12.588 2.872 10.234 1.00 98.19 242 LEU A N 1
ATOM 1856 C CA . LEU A 1 242 ? -11.335 2.598 10.947 1.00 98.19 242 LEU A CA 1
ATOM 1857 C C . LEU A 1 242 ? -11.171 1.115 11.334 1.00 98.19 242 LEU A C 1
ATOM 1859 O O . LEU A 1 242 ? -10.111 0.721 11.814 1.00 98.19 242 LEU A O 1
ATOM 1863 N N . ILE A 1 243 ? -12.243 0.326 11.238 1.00 98.50 243 ILE A N 1
ATOM 1864 C CA . ILE A 1 243 ? -12.291 -1.066 11.702 1.00 98.50 243 ILE A CA 1
ATOM 1865 C C . ILE A 1 243 ? -12.931 -1.999 10.664 1.00 98.50 243 ILE A C 1
ATOM 1867 O O . ILE A 1 243 ? -13.620 -2.967 11.012 1.00 98.50 243 ILE A O 1
ATOM 1871 N N . ASP A 1 244 ? -12.785 -1.673 9.383 1.00 97.88 244 ASP A N 1
ATOM 1872 C CA . ASP A 1 244 ? -13.398 -2.404 8.268 1.00 97.88 244 ASP A CA 1
ATOM 1873 C C . ASP A 1 244 ? -12.414 -3.340 7.540 1.00 97.88 244 ASP A C 1
ATOM 1875 O O . ASP A 1 244 ? -12.768 -3.944 6.526 1.00 97.88 244 ASP A O 1
ATOM 1879 N N . ASP A 1 245 ? -11.213 -3.525 8.099 1.00 98.19 245 ASP A N 1
ATOM 1880 C CA . ASP A 1 245 ? -10.157 -4.406 7.599 1.00 98.19 245 ASP A CA 1
ATOM 1881 C C . ASP A 1 245 ? -9.572 -3.991 6.233 1.00 98.19 245 ASP A C 1
ATOM 1883 O O . ASP A 1 245 ? -8.949 -4.827 5.570 1.00 98.19 245 ASP A O 1
ATOM 1887 N N . THR A 1 246 ? -9.710 -2.733 5.794 1.00 96.25 246 THR A N 1
ATOM 1888 C CA . THR A 1 246 ? -9.092 -2.221 4.552 1.00 96.25 246 THR A CA 1
ATOM 1889 C C . THR A 1 246 ? -8.380 -0.884 4.771 1.00 96.25 246 THR A C 1
ATOM 1891 O O . THR A 1 246 ? -8.649 -0.154 5.712 1.00 96.25 246 THR A O 1
ATOM 1894 N N . LYS A 1 247 ? -7.416 -0.541 3.904 1.00 94.56 247 LYS A N 1
ATOM 1895 C CA . LYS A 1 247 ? -6.822 0.812 3.859 1.00 94.56 247 LYS A CA 1
ATOM 1896 C C . LYS A 1 247 ? -7.430 1.688 2.763 1.00 94.56 247 LYS A C 1
ATOM 1898 O O . LYS A 1 247 ? -6.919 2.779 2.498 1.00 94.56 247 LYS A O 1
ATOM 1903 N N . SER A 1 248 ? -8.415 1.164 2.032 1.00 93.19 248 SER A N 1
ATOM 1904 C CA . SER A 1 248 ? -9.021 1.844 0.878 1.00 93.19 248 SER A CA 1
ATOM 1905 C C . SER A 1 248 ? -10.008 2.928 1.308 1.00 93.19 248 SER A C 1
ATOM 1907 O O . SER A 1 248 ? -10.303 3.848 0.546 1.00 93.19 248 SER A O 1
ATOM 1909 N N . THR A 1 249 ? -10.478 2.833 2.544 1.00 95.12 249 THR A N 1
ATOM 1910 C CA . THR A 1 249 ? -11.335 3.775 3.259 1.00 95.12 249 THR A CA 1
ATOM 1911 C C . THR A 1 249 ? -10.552 4.350 4.444 1.00 95.12 249 THR A C 1
ATOM 1913 O O . THR A 1 249 ? -9.434 3.919 4.735 1.00 95.12 249 THR A O 1
ATOM 1916 N N . ASN A 1 250 ? -11.086 5.381 5.098 1.00 96.69 250 ASN A N 1
ATOM 1917 C CA . ASN A 1 250 ? -10.536 5.855 6.361 1.00 96.69 250 ASN A CA 1
ATOM 1918 C C . ASN A 1 250 ? -11.564 6.613 7.194 1.00 96.69 250 ASN A C 1
ATOM 1920 O O . ASN A 1 250 ? -12.549 7.130 6.671 1.00 96.69 250 ASN A O 1
ATOM 1924 N N . TRP A 1 251 ? -11.296 6.682 8.495 1.00 97.00 251 TRP A N 1
ATOM 1925 C CA . TRP A 1 251 ? -11.919 7.644 9.392 1.00 97.00 251 TRP A CA 1
ATOM 1926 C C . TRP A 1 251 ? -11.193 8.985 9.290 1.00 97.00 251 TRP A C 1
ATOM 1928 O O . TRP A 1 251 ? -9.960 9.041 9.157 1.00 97.00 251 TRP A O 1
ATOM 1938 N N . ALA A 1 252 ? -11.963 10.062 9.414 1.00 94.94 252 ALA A N 1
ATOM 1939 C CA . ALA A 1 252 ? -11.443 11.405 9.571 1.00 94.94 252 ALA A CA 1
ATOM 1940 C C . ALA A 1 252 ? -12.064 12.079 10.793 1.00 94.94 252 ALA A C 1
ATOM 1942 O O . ALA A 1 252 ? -13.272 12.011 11.019 1.00 94.94 252 ALA A O 1
ATOM 1943 N N . ARG A 1 253 ? -11.225 12.799 11.531 1.00 93.38 253 ARG A N 1
ATOM 1944 C CA . ARG A 1 253 ? -11.669 13.864 12.415 1.00 93.38 253 ARG A CA 1
ATOM 1945 C C . ARG A 1 253 ? -11.484 15.188 11.709 1.00 93.38 253 ARG A C 1
ATOM 1947 O O . ARG A 1 253 ? -10.344 15.514 11.383 1.00 93.38 253 ARG A O 1
ATOM 1954 N N . ASP A 1 254 ? -12.564 15.938 11.547 1.00 89.31 254 ASP A N 1
ATOM 1955 C CA . ASP A 1 254 ? -12.542 17.232 10.869 1.00 89.31 254 ASP A CA 1
ATOM 1956 C C . ASP A 1 254 ? -12.844 18.406 11.815 1.00 89.31 254 ASP A C 1
ATOM 1958 O O . ASP A 1 254 ? -13.501 18.245 12.857 1.00 89.31 254 ASP A O 1
ATOM 1962 N N . ALA A 1 255 ? -12.325 19.577 11.442 1.00 87.25 255 ALA A N 1
ATOM 1963 C CA . ALA A 1 255 ? -12.502 20.870 12.103 1.00 87.25 255 ALA A CA 1
ATOM 1964 C C . ALA A 1 255 ? -12.183 20.902 13.614 1.00 87.25 255 ALA A C 1
ATOM 1966 O O . ALA A 1 255 ? -12.754 21.689 14.356 1.00 87.25 255 ALA A O 1
ATOM 1967 N N . ARG A 1 256 ? -11.286 20.055 14.137 1.00 88.00 256 ARG A N 1
ATOM 1968 C CA . ARG A 1 256 ? -10.991 20.050 15.580 1.00 88.00 256 ARG A CA 1
ATOM 1969 C C . ARG A 1 256 ? -10.117 21.243 15.992 1.00 88.00 256 ARG A C 1
ATOM 1971 O O . ARG A 1 256 ? -8.941 21.292 15.648 1.00 88.00 256 ARG A O 1
ATOM 1978 N N . THR A 1 257 ? -10.657 22.133 16.822 1.00 85.75 257 THR A N 1
ATOM 1979 C CA . THR A 1 257 ? -9.954 23.313 17.364 1.00 85.75 257 THR A CA 1
ATOM 1980 C C . THR A 1 257 ? -9.371 23.059 18.769 1.00 85.75 257 THR A C 1
ATOM 1982 O O . THR A 1 257 ? -9.999 22.363 19.571 1.00 85.75 257 THR A O 1
ATOM 1985 N N . PRO A 1 258 ? -8.200 23.631 19.124 1.00 85.25 258 PRO A N 1
ATOM 1986 C CA . PRO A 1 258 ? -7.284 24.379 18.255 1.00 85.25 258 PRO A CA 1
ATOM 1987 C C . PRO A 1 258 ? -6.404 23.475 17.384 1.00 85.25 258 PRO A C 1
ATOM 1989 O O . PRO A 1 258 ? -5.682 23.973 16.540 1.00 85.25 258 PRO A O 1
ATOM 1992 N N . SER A 1 259 ? -6.419 22.158 17.604 1.00 90.38 259 SER A N 1
ATOM 1993 C CA . SER A 1 259 ? -5.696 21.196 16.771 1.00 90.38 259 SER A CA 1
ATOM 1994 C C . SER A 1 259 ? -6.293 19.794 16.896 1.00 90.38 259 SER A C 1
ATOM 1996 O O . SER A 1 259 ? -7.119 19.517 17.769 1.00 90.38 259 SER A O 1
ATOM 1998 N N . VAL A 1 260 ? -5.786 18.860 16.091 1.00 93.56 260 VAL A N 1
ATOM 1999 C CA . VAL A 1 260 ? -6.121 17.426 16.141 1.00 93.56 260 VAL A CA 1
ATOM 2000 C C . VAL A 1 260 ? -5.844 16.740 17.485 1.00 93.56 260 VAL A C 1
ATOM 2002 O O . VAL A 1 260 ? -6.355 15.641 17.712 1.00 93.56 260 VAL A O 1
ATOM 2005 N N . ASN A 1 261 ? -5.046 17.341 18.375 1.00 95.44 261 ASN A N 1
ATOM 2006 C CA . ASN A 1 261 ? -4.680 16.727 19.650 1.00 95.44 261 ASN A CA 1
ATOM 2007 C C . ASN A 1 261 ? -5.928 16.404 20.496 1.00 95.44 261 ASN A C 1
ATOM 2009 O O . ASN A 1 261 ? -6.833 17.224 20.691 1.00 95.44 261 ASN A O 1
ATOM 2013 N N . GLY A 1 262 ? -5.990 15.171 20.992 1.00 93.94 262 GLY A N 1
ATOM 2014 C CA . GLY A 1 262 ? -7.098 14.653 21.781 1.00 93.94 262 GLY A CA 1
ATOM 2015 C C . GLY A 1 262 ? -8.299 14.178 20.961 1.00 93.94 262 GLY A C 1
ATOM 2016 O O . GLY A 1 262 ? -9.291 13.782 21.569 1.00 93.94 262 GLY A O 1
ATOM 2017 N N . ALA A 1 263 ? -8.258 14.196 19.622 1.00 95.00 263 ALA A N 1
ATOM 2018 C CA . ALA A 1 263 ? -9.238 13.448 18.831 1.00 95.00 263 ALA A CA 1
ATOM 2019 C C . ALA A 1 263 ? -9.158 11.971 19.234 1.00 95.00 263 ALA A C 1
ATOM 2021 O O . ALA A 1 263 ? -8.056 11.440 19.375 1.00 95.00 263 ALA A O 1
ATOM 2022 N N . ASP A 1 264 ? -10.291 11.310 19.462 1.00 95.69 264 ASP A N 1
ATOM 2023 C CA . ASP A 1 264 ? -10.260 9.914 19.880 1.00 95.69 264 ASP A CA 1
ATOM 2024 C C . ASP A 1 264 ? -11.420 9.089 19.346 1.00 95.69 264 ASP A C 1
ATOM 2026 O O . ASP A 1 264 ? -12.519 9.585 19.103 1.00 95.69 264 ASP A O 1
ATOM 2030 N N . VAL A 1 265 ? -11.118 7.805 19.189 1.00 97.19 265 VAL A N 1
ATOM 2031 C CA . VAL A 1 265 ? -12.045 6.748 18.804 1.00 97.19 265 VAL A CA 1
ATOM 2032 C C . VAL A 1 265 ? -11.923 5.599 19.791 1.00 97.19 265 VAL A C 1
ATOM 2034 O O . VAL A 1 265 ? -10.822 5.242 20.215 1.00 97.19 265 VAL A O 1
ATOM 2037 N N . THR A 1 266 ? -13.055 5.017 20.165 1.00 98.12 266 THR A N 1
ATOM 2038 C CA . THR A 1 266 ? -13.150 3.906 21.111 1.00 98.12 266 THR A CA 1
ATOM 2039 C C . THR A 1 266 ? -13.771 2.707 20.421 1.00 98.12 266 THR A C 1
ATOM 2041 O O . THR A 1 266 ? -14.926 2.754 20.012 1.00 98.12 266 THR A O 1
ATOM 2044 N N . VAL A 1 267 ? -13.021 1.616 20.335 1.00 98.56 267 VAL A N 1
ATOM 2045 C CA . VAL A 1 267 ? -13.489 0.320 19.852 1.00 98.56 267 VAL A CA 1
ATOM 2046 C C . VAL A 1 267 ? -13.904 -0.531 21.044 1.00 98.56 267 VAL A C 1
ATOM 2048 O O . VAL A 1 267 ? -13.125 -0.730 21.976 1.00 98.56 267 VAL A O 1
ATOM 2051 N N . LYS A 1 268 ? -15.130 -1.046 21.006 1.00 98.38 268 LYS A N 1
ATOM 2052 C CA . LYS A 1 268 ? -15.681 -2.020 21.947 1.00 98.38 268 LYS A CA 1
ATOM 2053 C C . LYS A 1 268 ? -15.637 -3.409 21.320 1.00 98.38 268 LYS A C 1
ATOM 2055 O O . LYS A 1 268 ? -16.180 -3.618 20.236 1.00 98.38 268 LYS A O 1
ATOM 2060 N N . PHE A 1 269 ? -15.044 -4.358 22.033 1.00 98.31 269 PHE A N 1
ATOM 2061 C CA . PHE A 1 269 ? -15.020 -5.764 21.640 1.00 98.31 269 PHE A CA 1
ATOM 2062 C C . PHE A 1 269 ? -16.310 -6.485 22.044 1.00 98.31 269 PHE A C 1
ATOM 2064 O O . PHE A 1 269 ? -17.032 -6.061 22.948 1.00 98.31 269 PHE A O 1
ATOM 2071 N N . THR A 1 270 ? -16.566 -7.629 21.411 1.00 97.56 270 THR A N 1
ATOM 2072 C CA . THR A 1 270 ? -17.704 -8.508 21.737 1.00 97.56 270 THR A CA 1
ATOM 2073 C C . THR A 1 270 ? -17.524 -9.267 23.055 1.00 97.56 270 THR A C 1
ATOM 2075 O O . THR A 1 270 ? -18.504 -9.671 23.67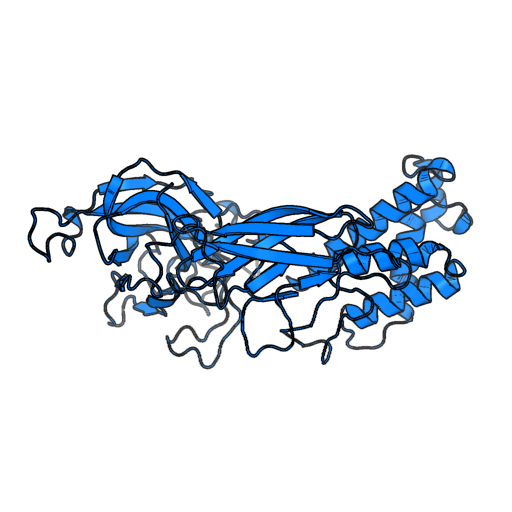3 1.00 97.56 270 THR A O 1
ATOM 2078 N N . ALA A 1 271 ? -16.281 -9.435 23.509 1.00 96.25 271 ALA A N 1
ATOM 2079 C CA . ALA A 1 271 ? -15.916 -10.050 24.782 1.00 96.25 271 ALA A CA 1
ATOM 2080 C C . ALA A 1 271 ? -14.589 -9.452 25.286 1.00 96.25 271 ALA A C 1
ATOM 2082 O O . ALA A 1 271 ? -13.855 -8.875 24.479 1.00 96.25 271 ALA A O 1
ATOM 2083 N N . PRO A 1 272 ? -14.238 -9.589 26.580 1.00 97.56 272 PRO A N 1
ATOM 2084 C CA . PRO A 1 272 ? -12.902 -9.244 27.057 1.00 97.56 272 PRO A CA 1
ATOM 2085 C C . PRO A 1 272 ? -11.820 -9.983 26.256 1.00 97.56 272 PRO A C 1
ATOM 2087 O O . PRO A 1 272 ? -11.894 -11.201 26.085 1.00 97.56 272 PRO A O 1
ATOM 2090 N N . ARG A 1 273 ? -10.813 -9.253 25.771 1.00 97.25 273 ARG A N 1
ATOM 2091 C CA . ARG A 1 273 ? -9.682 -9.799 25.006 1.00 97.25 273 ARG A CA 1
ATOM 2092 C C . ARG A 1 273 ? -8.365 -9.369 25.621 1.00 97.25 273 ARG A C 1
ATOM 2094 O O . ARG A 1 273 ? -8.252 -8.252 26.123 1.00 97.25 273 ARG A O 1
ATOM 2101 N N . LEU A 1 274 ? -7.370 -10.250 25.554 1.00 97.62 274 LEU A N 1
ATOM 2102 C CA . LEU A 1 274 ? -5.989 -9.859 25.789 1.00 97.62 274 LEU A CA 1
ATOM 2103 C C . LEU A 1 274 ? -5.530 -8.972 24.627 1.00 97.62 274 LEU A C 1
ATOM 2105 O O . LEU A 1 274 ? -5.664 -9.351 23.469 1.00 97.62 274 LEU A O 1
ATOM 2109 N N . VAL A 1 275 ? -4.988 -7.803 24.932 1.00 98.31 275 VAL A N 1
ATOM 2110 C CA . VAL A 1 275 ? -4.391 -6.891 23.958 1.00 98.31 275 VAL A CA 1
ATOM 2111 C C . VAL A 1 275 ? -2.886 -6.890 24.181 1.00 98.31 275 VAL A C 1
ATOM 2113 O O . VAL A 1 275 ? -2.443 -6.546 25.275 1.00 98.31 275 VAL A O 1
ATOM 2116 N N . ASP A 1 276 ? -2.111 -7.277 23.170 1.00 97.50 276 ASP A N 1
ATOM 2117 C CA . ASP A 1 276 ? -0.634 -7.279 23.222 1.00 97.50 276 ASP A CA 1
ATOM 2118 C C . ASP A 1 276 ? 0.036 -6.725 21.953 1.00 97.50 276 ASP A C 1
ATOM 2120 O O . ASP A 1 276 ? 1.260 -6.547 21.878 1.00 97.50 276 ASP A O 1
ATOM 2124 N N . LYS A 1 277 ? -0.774 -6.439 20.935 1.00 98.06 277 LYS A N 1
ATOM 2125 C CA . LYS A 1 277 ? -0.335 -5.859 19.679 1.00 98.06 277 LYS A CA 1
ATOM 2126 C C . LYS A 1 277 ? -1.465 -5.066 19.054 1.00 98.06 277 LYS A C 1
ATOM 2128 O O . LYS A 1 277 ? -2.606 -5.526 18.976 1.00 98.06 277 LYS A O 1
ATOM 2133 N N . VAL A 1 278 ? -1.110 -3.900 18.529 1.00 98.38 278 VAL A N 1
ATOM 2134 C CA . VAL A 1 278 ? -1.980 -3.133 17.641 1.00 98.38 278 VAL A CA 1
ATOM 2135 C C . VAL A 1 278 ? -1.304 -2.912 16.298 1.00 98.38 278 VAL A C 1
ATOM 2137 O O . VAL A 1 278 ? -0.073 -2.878 16.190 1.00 98.38 278 VAL A O 1
ATOM 2140 N N . GLN A 1 279 ? -2.103 -2.748 15.255 1.00 98.44 279 GLN A N 1
ATOM 2141 C CA . GLN A 1 279 ? -1.628 -2.221 13.984 1.00 98.44 279 GLN A CA 1
ATOM 2142 C C . GLN A 1 279 ? -2.439 -0.992 13.612 1.00 98.44 279 GLN A C 1
ATOM 2144 O O . GLN A 1 279 ? -3.646 -0.959 13.821 1.00 98.44 279 GLN A O 1
ATOM 2149 N N . VAL A 1 280 ? -1.764 0.023 13.081 1.00 98.56 280 VAL A N 1
ATOM 2150 C CA . VAL A 1 280 ? -2.395 1.291 12.702 1.00 98.56 280 VAL A CA 1
ATOM 2151 C C . VAL A 1 280 ? -1.929 1.691 11.313 1.00 98.56 280 VAL A C 1
ATOM 2153 O O . VAL A 1 280 ? -0.745 1.550 10.989 1.00 98.56 280 VAL A O 1
ATOM 2156 N N . SER A 1 281 ? -2.843 2.190 10.483 1.00 97.88 281 SER A N 1
ATOM 2157 C CA . SER A 1 281 ? -2.517 2.772 9.180 1.00 97.88 281 SER A CA 1
ATOM 2158 C C . SER A 1 281 ? -2.958 4.229 9.114 1.00 97.88 281 SER A C 1
ATOM 2160 O O . SER A 1 281 ? -4.090 4.559 9.443 1.00 97.88 281 SER A O 1
ATOM 2162 N N . ALA A 1 282 ? -2.086 5.092 8.597 1.00 97.38 282 ALA A N 1
ATOM 2163 C CA . ALA A 1 282 ? -2.381 6.497 8.310 1.00 97.38 282 ALA A CA 1
ATOM 2164 C C . ALA A 1 282 ? -2.671 6.726 6.813 1.00 97.38 282 ALA A C 1
ATOM 2166 O O . ALA A 1 282 ? -2.452 7.817 6.288 1.00 97.38 282 ALA A O 1
ATOM 2167 N N . MET A 1 283 ? -3.070 5.670 6.091 1.00 94.88 283 MET A N 1
ATOM 2168 C CA . MET A 1 283 ? -3.191 5.715 4.639 1.00 94.88 283 MET A CA 1
ATOM 2169 C C . MET A 1 283 ? -4.327 6.662 4.250 1.00 94.88 283 MET A C 1
ATOM 2171 O O . MET A 1 283 ? -5.412 6.654 4.824 1.00 94.88 283 MET A O 1
ATOM 2175 N N . LEU A 1 284 ? -4.049 7.519 3.279 1.00 94.56 284 LEU A N 1
ATOM 2176 C CA . LEU A 1 284 ? -5.067 8.380 2.697 1.00 94.56 284 LEU A CA 1
ATOM 2177 C C . LEU A 1 284 ? -5.700 7.680 1.501 1.00 94.56 284 LEU A C 1
ATOM 2179 O O . LEU A 1 284 ? -5.076 6.802 0.894 1.00 94.56 284 LEU A O 1
ATOM 2183 N N . ARG A 1 285 ? -6.891 8.114 1.116 1.00 91.62 285 ARG A N 1
ATOM 2184 C CA . ARG A 1 285 ? -7.582 7.660 -0.090 1.00 91.62 285 ARG A CA 1
ATOM 2185 C C . ARG A 1 285 ? -7.699 8.781 -1.132 1.00 91.62 285 ARG A C 1
ATOM 2187 O O . ARG A 1 285 ? -7.492 9.952 -0.801 1.00 91.62 285 ARG A O 1
ATOM 2194 N N . PRO A 1 286 ? -7.977 8.442 -2.402 1.00 89.06 286 PRO A N 1
ATOM 2195 C CA . PRO A 1 286 ? -8.344 9.427 -3.415 1.00 89.06 286 PRO A CA 1
ATOM 2196 C C . PRO A 1 286 ? -9.612 10.214 -3.046 1.00 89.06 286 PRO A C 1
ATOM 2198 O O . PRO A 1 286 ? -10.329 9.880 -2.095 1.00 89.06 286 PRO A O 1
ATOM 2201 N N . ARG A 1 287 ? -9.879 11.266 -3.827 1.00 90.88 287 ARG A N 1
ATOM 2202 C CA . ARG A 1 287 ? -11.147 12.001 -3.786 1.00 90.88 287 ARG A CA 1
ATOM 2203 C C . ARG A 1 287 ? -12.298 11.041 -4.094 1.00 90.88 287 ARG A C 1
ATOM 2205 O O . ARG A 1 287 ? -12.172 10.222 -5.002 1.00 90.88 287 ARG A O 1
ATOM 2212 N N . LEU A 1 288 ? -13.386 11.151 -3.340 1.00 90.81 288 LEU A N 1
ATOM 2213 C CA . LEU A 1 288 ? -14.574 10.322 -3.509 1.00 90.81 288 LEU A CA 1
ATOM 2214 C C . LEU A 1 288 ? -15.807 11.221 -3.416 1.00 90.81 288 LEU A C 1
ATOM 2216 O O . LEU A 1 288 ? -16.298 11.497 -2.328 1.00 90.81 288 LEU A O 1
ATOM 2220 N N . ASP A 1 289 ? -16.292 11.698 -4.563 1.00 92.31 289 ASP A N 1
ATOM 2221 C CA . ASP A 1 289 ? -17.338 12.733 -4.620 1.00 92.31 289 ASP A CA 1
ATOM 2222 C C . ASP A 1 289 ? -18.655 12.321 -3.953 1.00 92.31 289 ASP A C 1
ATOM 2224 O O . ASP A 1 289 ? -19.400 13.168 -3.471 1.00 92.31 289 ASP A O 1
ATOM 2228 N N . GLN A 1 290 ? -18.922 11.017 -3.905 1.00 92.38 290 GLN A N 1
ATOM 2229 C CA . GLN A 1 290 ? -20.126 10.427 -3.325 1.00 92.38 290 GLN A CA 1
ATOM 2230 C C . GLN A 1 290 ? -19.799 9.600 -2.075 1.00 92.38 290 GLN A C 1
ATOM 2232 O O . GLN A 1 290 ? -20.387 8.543 -1.852 1.00 92.38 290 GLN A O 1
ATOM 2237 N N . ASP A 1 291 ? -18.823 10.043 -1.275 1.00 91.75 291 ASP A N 1
ATOM 2238 C CA . ASP A 1 291 ? -18.512 9.383 -0.008 1.00 91.75 291 ASP A CA 1
ATOM 2239 C C . ASP A 1 291 ? -19.737 9.426 0.933 1.00 91.75 291 ASP A C 1
ATOM 2241 O O . ASP A 1 291 ? -20.166 10.514 1.333 1.00 91.75 291 ASP A O 1
ATOM 2245 N N . PRO A 1 292 ? -20.304 8.267 1.317 1.00 87.81 292 PRO A N 1
ATOM 2246 C CA . PRO A 1 292 ? -21.534 8.217 2.105 1.00 87.81 292 PRO A CA 1
ATOM 2247 C C . PRO A 1 292 ? -21.357 8.726 3.543 1.00 87.81 292 PRO A C 1
ATOM 2249 O O . PRO A 1 292 ? -22.347 9.035 4.201 1.00 87.81 292 PRO A O 1
ATOM 2252 N N . GLY A 1 293 ? -20.122 8.807 4.046 1.00 87.00 293 GLY A N 1
ATOM 2253 C CA . GLY A 1 293 ? -19.800 9.389 5.347 1.00 87.00 293 GLY A CA 1
ATOM 2254 C C . GLY A 1 293 ? -19.358 10.849 5.282 1.00 87.00 293 GLY A C 1
ATOM 2255 O O . GLY A 1 293 ? -18.912 11.368 6.302 1.00 87.00 293 GLY A O 1
ATOM 2256 N N . GLY A 1 294 ? -19.469 11.506 4.121 1.00 88.06 294 GLY A N 1
ATOM 2257 C CA . GLY A 1 294 ? -19.349 12.959 3.971 1.00 88.06 294 GLY A CA 1
ATOM 2258 C C . GLY A 1 294 ? -17.940 13.513 3.732 1.00 88.06 294 GLY A C 1
ATOM 2259 O O . GLY A 1 294 ? -17.815 14.701 3.449 1.00 88.06 294 GLY A O 1
ATOM 2260 N N . ASP A 1 295 ? -16.877 12.700 3.777 1.00 90.88 295 ASP A N 1
ATOM 2261 C CA . ASP A 1 295 ? -15.497 13.155 3.494 1.00 90.88 295 ASP A CA 1
ATOM 2262 C C . ASP A 1 295 ? -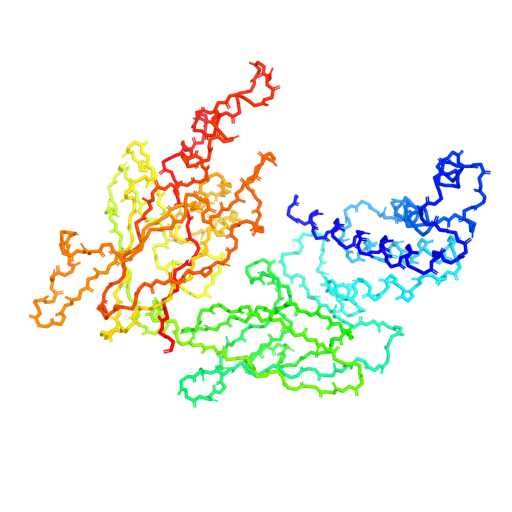15.234 13.238 1.972 1.00 90.88 295 ASP A C 1
ATOM 2264 O O . ASP A 1 295 ? -14.386 12.547 1.416 1.00 90.88 295 ASP A O 1
ATOM 2268 N N . THR A 1 296 ? -15.992 14.049 1.237 1.00 90.62 296 THR A N 1
ATOM 2269 C CA . THR A 1 296 ? -15.999 14.001 -0.240 1.00 90.62 296 THR A CA 1
ATOM 2270 C C . THR A 1 296 ? -14.743 14.581 -0.906 1.00 90.62 296 THR A C 1
ATOM 2272 O O . THR A 1 296 ? -14.446 14.293 -2.069 1.00 90.62 296 THR A O 1
ATOM 2275 N N . ALA A 1 297 ? -13.965 15.380 -0.174 1.00 86.44 297 ALA A N 1
ATOM 2276 C CA . ALA A 1 297 ? -12.807 16.094 -0.697 1.00 86.44 297 ALA A CA 1
ATOM 2277 C C . ALA A 1 297 ? -11.589 15.189 -0.977 1.00 86.44 297 ALA A C 1
ATOM 2279 O O . ALA A 1 297 ? -11.452 14.061 -0.495 1.00 86.44 297 ALA A O 1
ATOM 2280 N N . GLY A 1 298 ? -10.646 15.720 -1.762 1.00 89.06 298 GLY A N 1
ATOM 2281 C CA . GLY A 1 298 ? -9.307 15.144 -1.871 1.00 89.06 298 GLY A CA 1
ATOM 2282 C C . GLY A 1 298 ? -8.546 15.278 -0.549 1.00 89.06 298 GLY A C 1
ATOM 2283 O O . GLY A 1 298 ? -8.586 16.321 0.099 1.00 89.06 298 GLY A O 1
ATOM 2284 N N . GLN A 1 299 ? -7.822 14.234 -0.150 1.00 90.88 299 GLN A N 1
ATOM 2285 C CA . GLN A 1 299 ? -7.177 14.199 1.161 1.00 90.88 299 GLN A CA 1
ATOM 2286 C C . GLN A 1 299 ? -5.744 14.731 1.116 1.00 90.88 299 GLN A C 1
ATOM 2288 O O . GLN A 1 299 ? -4.885 14.243 0.374 1.00 90.88 299 GLN A O 1
ATOM 2293 N N . ASN A 1 300 ? -5.457 15.720 1.963 1.00 90.69 300 ASN A N 1
ATOM 2294 C CA . ASN A 1 300 ? -4.124 16.290 2.063 1.00 90.69 300 ASN A CA 1
ATOM 2295 C C . ASN A 1 300 ? -3.204 15.403 2.922 1.00 90.69 300 ASN A C 1
ATOM 2297 O O . ASN A 1 300 ? -3.510 15.085 4.069 1.00 90.69 300 ASN A O 1
ATOM 2301 N N . ARG A 1 301 ? -2.028 15.064 2.385 1.00 91.06 301 ARG A N 1
ATOM 2302 C CA . ARG A 1 301 ? -0.965 14.274 3.038 1.00 91.06 301 ARG A CA 1
ATOM 2303 C C . ARG A 1 301 ? -0.561 14.737 4.441 1.00 91.06 301 ARG A C 1
ATOM 2305 O O . ARG A 1 301 ? -0.114 13.912 5.230 1.00 91.06 301 ARG A O 1
ATOM 2312 N N . PHE A 1 302 ? -0.697 16.026 4.754 1.00 93.56 302 PHE A N 1
ATOM 2313 C CA . PHE A 1 302 ? -0.326 16.564 6.063 1.00 93.56 302 PHE A CA 1
ATOM 2314 C C . PHE A 1 302 ? -1.363 16.246 7.157 1.00 93.56 302 PHE A C 1
ATOM 2316 O O . PHE A 1 302 ? -1.044 16.313 8.340 1.00 93.56 302 PHE A O 1
ATOM 2323 N N . THR A 1 303 ? -2.566 15.812 6.765 1.00 94.81 303 THR A N 1
ATOM 2324 C CA . THR A 1 303 ? -3.640 15.386 7.682 1.00 94.81 303 THR A CA 1
ATOM 2325 C C . THR A 1 303 ? -3.514 13.924 8.117 1.00 94.81 303 THR A C 1
ATOM 2327 O O . THR A 1 303 ? -4.253 13.463 8.981 1.00 94.81 303 THR A O 1
ATOM 2330 N N . ALA A 1 304 ? -2.581 13.158 7.545 1.00 97.06 304 ALA A N 1
ATOM 2331 C CA . ALA A 1 304 ? -2.368 11.773 7.947 1.00 97.06 304 ALA A CA 1
ATOM 2332 C C . ALA A 1 304 ? -1.918 11.689 9.416 1.00 97.06 304 ALA A C 1
ATOM 2334 O O . ALA A 1 304 ? -1.095 12.493 9.866 1.00 97.06 304 ALA A O 1
ATOM 2335 N N . LEU A 1 305 ? -2.434 10.704 10.157 1.00 98.50 305 LEU A N 1
ATOM 2336 C CA . LEU A 1 305 ? -2.008 10.416 11.526 1.00 98.50 305 LEU A CA 1
ATOM 2337 C C . LEU A 1 305 ? -0.478 10.288 11.613 1.00 98.50 305 LEU A C 1
ATOM 2339 O O . LEU A 1 305 ? 0.171 9.703 10.739 1.00 98.50 305 LEU A O 1
ATOM 2343 N N . ARG A 1 306 ? 0.106 10.832 12.684 1.00 97.94 306 ARG A N 1
ATOM 2344 C CA . ARG A 1 306 ? 1.549 10.761 12.934 1.00 97.94 306 ARG A CA 1
ATOM 2345 C C . ARG A 1 306 ? 1.890 10.139 14.276 1.00 97.94 306 ARG A C 1
ATOM 2347 O O . ARG A 1 306 ? 2.774 9.288 14.307 1.00 97.94 306 ARG A O 1
ATOM 2354 N N . GLN A 1 307 ? 1.215 10.563 15.342 1.00 98.62 307 GLN A N 1
ATOM 2355 C CA . GLN A 1 307 ? 1.449 10.094 16.705 1.00 98.62 307 GLN A CA 1
ATOM 2356 C C . GLN A 1 307 ? 0.118 9.875 17.428 1.00 98.62 307 GLN A C 1
ATOM 2358 O O . GLN A 1 307 ? -0.819 10.662 17.274 1.00 98.62 307 GLN A O 1
ATOM 2363 N N . PHE A 1 308 ? 0.049 8.816 18.230 1.00 98.88 308 PHE A N 1
ATOM 2364 C CA . PHE A 1 308 ? -1.145 8.430 18.971 1.00 98.88 308 PHE A CA 1
ATOM 2365 C C . PHE A 1 308 ? -0.806 7.727 20.292 1.00 98.88 308 PHE A C 1
ATOM 2367 O O . PHE A 1 308 ? 0.311 7.257 20.508 1.00 98.88 308 PHE A O 1
ATOM 2374 N N . GLU A 1 309 ? -1.805 7.621 21.158 1.00 98.69 309 GLU A N 1
ATOM 2375 C CA . GLU A 1 309 ? -1.819 6.760 22.336 1.00 98.69 309 GLU A CA 1
ATOM 2376 C C . GLU A 1 309 ? -2.838 5.641 22.151 1.00 98.69 309 GLU A C 1
ATOM 2378 O O . GLU A 1 309 ? -3.917 5.855 21.591 1.00 98.69 309 GLU A O 1
ATOM 2383 N N . ILE A 1 310 ? -2.520 4.468 22.687 1.00 98.81 310 ILE A N 1
ATOM 2384 C CA . ILE A 1 310 ? -3.482 3.396 22.913 1.00 98.81 310 ILE A CA 1
ATOM 2385 C C . ILE A 1 310 ? -3.845 3.407 24.388 1.00 98.81 310 ILE A C 1
ATOM 2387 O O . ILE A 1 310 ? -2.978 3.303 25.253 1.00 98.81 310 ILE A O 1
ATOM 2391 N N . LEU A 1 311 ? -5.136 3.504 24.680 1.00 98.81 311 LEU A N 1
ATOM 2392 C CA . LEU A 1 311 ? -5.689 3.380 26.018 1.00 98.81 311 LEU A CA 1
ATOM 2393 C C . LEU A 1 311 ? -6.624 2.176 26.084 1.00 98.81 311 LEU A C 1
ATOM 2395 O O . LEU A 1 311 ? -7.229 1.784 25.089 1.00 98.81 311 LEU A O 1
ATOM 2399 N N . THR A 1 312 ? -6.779 1.608 27.273 1.00 98.69 312 THR A N 1
ATOM 2400 C CA . THR A 1 312 ? -7.694 0.486 27.509 1.00 98.69 312 THR A CA 1
ATOM 2401 C C . THR A 1 312 ? -8.651 0.782 28.647 1.00 98.69 312 THR A C 1
ATOM 2403 O O . THR A 1 312 ? -8.329 1.533 29.571 1.00 98.69 312 THR A O 1
ATOM 2406 N N . CYS A 1 313 ? -9.827 0.170 28.574 1.00 98.56 313 CYS A N 1
ATOM 2407 C CA . CYS A 1 313 ? -10.790 0.101 29.660 1.00 98.56 313 CYS A CA 1
ATOM 2408 C C . CYS A 1 313 ? -11.387 -1.313 29.708 1.00 98.56 313 CYS A C 1
ATOM 2410 O O . CYS A 1 313 ? -11.466 -2.013 28.692 1.00 98.56 313 CYS A O 1
ATOM 2412 N N . ASN A 1 314 ? -11.762 -1.757 30.904 1.00 98.00 314 ASN A N 1
ATOM 2413 C CA . ASN A 1 314 ? -12.300 -3.088 31.131 1.00 98.00 314 ASN A CA 1
ATOM 2414 C C . ASN A 1 314 ? -13.581 -2.995 31.964 1.00 98.00 314 ASN A C 1
ATOM 2416 O O . ASN A 1 314 ? -13.578 -2.438 33.057 1.00 98.00 314 ASN A O 1
ATOM 2420 N N . THR A 1 315 ? -14.669 -3.536 31.425 1.00 97.75 315 THR A N 1
ATOM 2421 C CA . THR A 1 315 ? -15.985 -3.569 32.075 1.00 97.75 315 THR A CA 1
ATOM 2422 C C . THR A 1 315 ? -16.209 -4.835 32.906 1.00 97.75 315 THR A C 1
ATOM 2424 O O . THR A 1 315 ? -17.268 -4.973 33.508 1.00 97.75 315 THR A O 1
ATOM 2427 N N . THR A 1 316 ? -15.265 -5.784 32.946 1.00 95.62 316 THR A N 1
ATOM 2428 C CA . THR A 1 316 ? -15.397 -6.999 33.767 1.00 95.62 316 THR A CA 1
ATOM 2429 C C . THR A 1 316 ? -15.532 -6.631 35.246 1.00 95.62 316 THR A C 1
ATOM 2431 O O . THR A 1 316 ? -14.658 -5.973 35.806 1.00 95.62 316 THR A O 1
ATOM 2434 N N . GLY A 1 317 ? -16.633 -7.054 35.874 1.00 95.19 317 GLY A N 1
ATOM 2435 C CA . GLY A 1 317 ? -16.954 -6.702 37.263 1.00 95.19 317 GLY A CA 1
ATOM 2436 C C . GLY A 1 317 ? -17.410 -5.249 37.460 1.00 95.19 317 GLY A C 1
ATOM 2437 O O . GLY A 1 317 ? -17.467 -4.787 38.593 1.00 95.19 317 GLY A O 1
ATOM 2438 N N . GLN A 1 318 ? -17.717 -4.526 36.379 1.00 96.69 318 GLN A N 1
ATOM 2439 C CA . GLN A 1 318 ? -18.201 -3.144 36.394 1.00 96.69 318 GLN A CA 1
ATOM 2440 C C . GLN A 1 318 ? -19.564 -3.039 35.697 1.00 96.69 318 GLN A C 1
ATOM 2442 O O . GLN A 1 318 ? -19.997 -3.948 34.987 1.00 96.69 318 GLN A O 1
ATOM 2447 N N . VAL A 1 319 ? -20.237 -1.898 35.855 1.00 94.88 319 VAL A N 1
ATOM 2448 C CA . VAL A 1 319 ? -21.448 -1.587 35.078 1.00 94.88 319 VAL A CA 1
ATOM 2449 C C . VAL A 1 319 ? -21.125 -1.457 33.584 1.00 94.88 319 VAL A C 1
ATOM 2451 O O . VAL A 1 319 ? -20.038 -1.019 33.205 1.00 94.88 319 VAL A O 1
ATOM 2454 N N . ALA A 1 320 ? -22.080 -1.786 32.709 1.00 90.44 320 ALA A N 1
ATOM 2455 C CA . ALA A 1 320 ? -21.869 -1.784 31.255 1.00 90.44 320 ALA A CA 1
ATOM 2456 C C . ALA A 1 320 ? -21.436 -0.415 30.689 1.00 90.44 320 ALA A C 1
ATOM 2458 O O . ALA A 1 320 ? -20.739 -0.353 29.679 1.00 90.44 320 ALA A O 1
ATOM 2459 N N . THR A 1 321 ? -21.817 0.676 31.356 1.00 94.50 321 THR A N 1
ATOM 2460 C CA . THR A 1 321 ? -21.480 2.060 30.993 1.00 94.50 321 THR A CA 1
ATOM 2461 C C . THR A 1 321 ? -20.144 2.537 31.565 1.00 94.50 321 THR A C 1
ATOM 2463 O O . THR A 1 321 ? -19.760 3.679 31.324 1.00 94.50 321 THR A O 1
ATOM 2466 N N . TYR A 1 322 ? -19.407 1.699 32.305 1.00 97.12 322 TYR A N 1
ATOM 2467 C CA . TYR A 1 322 ? -18.159 2.092 32.968 1.00 97.12 322 TYR A CA 1
ATOM 2468 C C . TYR A 1 322 ? -17.148 2.695 31.983 1.00 97.12 322 TYR A C 1
ATOM 2470 O O . TYR A 1 322 ? -16.577 3.752 32.245 1.00 97.12 322 TYR A O 1
ATOM 2478 N N . CYS A 1 323 ? -16.995 2.094 30.801 1.00 97.06 323 CYS A N 1
ATOM 2479 C CA . CYS A 1 323 ? -16.096 2.599 29.761 1.00 97.06 323 CYS A CA 1
ATOM 2480 C C . CYS A 1 323 ? -16.693 3.725 28.895 1.00 97.06 323 CYS A C 1
ATOM 2482 O O . CYS A 1 323 ? -16.061 4.128 27.925 1.00 97.06 323 CYS A O 1
ATOM 2484 N N . ASN A 1 324 ? -17.860 4.280 29.241 1.00 93.94 324 ASN A N 1
ATOM 2485 C CA . ASN A 1 324 ? -18.346 5.527 28.636 1.00 93.94 324 ASN A CA 1
ATOM 2486 C C . ASN A 1 324 ? -17.673 6.753 29.275 1.00 93.94 324 ASN A C 1
ATOM 2488 O O . ASN A 1 324 ? -17.612 7.816 28.663 1.00 93.94 324 ASN A O 1
ATOM 2492 N N . ASN A 1 325 ? -17.148 6.616 30.498 1.00 94.50 325 ASN A N 1
ATOM 2493 C CA . ASN A 1 325 ? -16.416 7.682 31.169 1.00 94.50 325 ASN A CA 1
ATOM 2494 C C . ASN A 1 325 ? -14.940 7.668 30.743 1.00 94.50 325 ASN A C 1
ATOM 2496 O O . ASN A 1 325 ? -14.203 6.718 31.020 1.00 94.50 325 ASN A O 1
ATOM 2500 N N . ALA A 1 326 ? -14.485 8.757 30.120 1.00 91.50 326 ALA A N 1
ATOM 2501 C CA . ALA A 1 326 ? -13.101 8.917 29.678 1.00 91.50 326 ALA A CA 1
ATOM 2502 C C . ALA A 1 326 ? -12.071 8.754 30.815 1.00 91.50 326 ALA A C 1
ATOM 2504 O O . ALA A 1 326 ? -10.965 8.276 30.560 1.00 91.50 326 ALA A O 1
ATOM 2505 N N . ALA A 1 327 ? -12.433 9.078 32.062 1.00 95.69 327 ALA A N 1
ATOM 2506 C CA . ALA A 1 327 ? -11.560 8.945 33.230 1.00 95.69 327 ALA A CA 1
ATOM 2507 C C . ALA A 1 327 ? -11.231 7.487 33.601 1.00 95.69 327 ALA A C 1
ATOM 2509 O O . ALA A 1 327 ? -10.274 7.250 34.341 1.00 95.69 327 ALA A O 1
ATOM 2510 N N . ASN A 1 328 ? -11.987 6.514 33.085 1.00 97.69 328 ASN A N 1
ATOM 2511 C CA . ASN A 1 328 ? -11.776 5.088 33.347 1.00 97.69 328 ASN A CA 1
ATOM 2512 C C . ASN A 1 328 ? -10.795 4.431 32.369 1.00 97.69 328 ASN A C 1
ATOM 2514 O O . ASN A 1 328 ? -10.379 3.291 32.577 1.00 97.69 328 ASN A O 1
ATOM 2518 N N . PHE A 1 329 ? -10.379 5.147 31.325 1.00 98.31 329 PHE A N 1
ATOM 2519 C CA . PHE A 1 329 ? -9.320 4.678 30.444 1.00 98.31 329 PHE A CA 1
ATOM 2520 C C . PHE A 1 329 ? -7.947 4.876 31.084 1.00 98.31 329 PHE A C 1
ATOM 2522 O O . PHE A 1 329 ? -7.680 5.853 31.792 1.00 98.31 329 PHE A O 1
ATOM 2529 N N . ARG A 1 330 ? -7.048 3.934 30.811 1.00 98.19 330 ARG A N 1
ATOM 2530 C CA . ARG A 1 330 ? -5.640 4.000 31.210 1.00 98.19 330 ARG A CA 1
ATOM 2531 C C . ARG A 1 330 ? -4.767 3.840 29.979 1.00 98.19 330 ARG A C 1
ATOM 2533 O O . ARG A 1 330 ? -5.028 2.954 29.163 1.00 98.19 330 ARG A O 1
ATOM 2540 N N . THR A 1 331 ? -3.751 4.689 29.855 1.00 98.50 331 THR A N 1
ATOM 2541 C CA . THR A 1 331 ? -2.757 4.579 28.786 1.00 98.50 331 THR A CA 1
ATOM 2542 C C . THR A 1 331 ? -2.086 3.216 28.865 1.00 98.50 331 THR A C 1
ATOM 2544 O O . THR A 1 331 ? -1.583 2.817 29.914 1.00 98.50 331 THR A O 1
ATOM 2547 N N . LEU A 1 332 ? -2.145 2.488 27.756 1.00 98.25 332 LEU A N 1
ATOM 2548 C CA . LEU A 1 332 ? -1.463 1.220 27.557 1.00 98.25 332 LEU A CA 1
ATOM 2549 C C . LEU A 1 332 ? -0.098 1.453 26.909 1.00 98.25 332 LEU A C 1
ATOM 2551 O O . LEU A 1 332 ? 0.895 0.871 27.333 1.00 98.25 332 LEU A O 1
ATOM 2555 N N . SER A 1 333 ? -0.054 2.313 25.893 1.00 98.56 333 SER A N 1
ATOM 2556 C CA . SER A 1 333 ? 1.174 2.704 25.209 1.00 98.56 333 SER A CA 1
ATOM 2557 C C . SER A 1 333 ? 1.015 4.060 24.522 1.00 98.56 333 SER A C 1
ATOM 2559 O O . SER A 1 333 ? -0.089 4.470 24.159 1.00 98.56 333 SER A O 1
ATOM 2561 N N . THR A 1 334 ? 2.141 4.730 24.300 1.00 98.75 334 THR A N 1
ATOM 2562 C CA . THR A 1 334 ? 2.232 5.947 23.489 1.00 98.75 334 THR A CA 1
ATOM 2563 C C . THR A 1 334 ? 3.194 5.670 22.345 1.00 98.75 334 THR A C 1
ATOM 2565 O O . THR A 1 334 ? 4.295 5.160 22.562 1.00 98.75 334 THR A O 1
ATOM 2568 N N . SER A 1 335 ? 2.780 5.956 21.112 1.00 98.62 335 SER A N 1
ATOM 2569 C CA . SER A 1 335 ? 3.626 5.738 19.945 1.00 98.62 335 SER A CA 1
ATOM 2570 C C . SER A 1 335 ? 4.813 6.707 19.943 1.00 98.62 335 SER A C 1
ATOM 2572 O O . SER A 1 335 ? 4.736 7.811 20.489 1.00 98.62 335 SER A O 1
ATOM 2574 N N . SER A 1 336 ? 5.884 6.350 19.226 1.00 97.88 336 SER A N 1
ATOM 2575 C CA . SER A 1 336 ? 6.929 7.320 18.868 1.00 97.88 336 SER A CA 1
ATOM 2576 C C . SER A 1 336 ? 6.304 8.577 18.229 1.00 97.88 336 SER A C 1
ATOM 2578 O O . SER A 1 336 ? 5.356 8.429 17.445 1.00 97.88 336 SER A O 1
ATOM 2580 N N . PRO A 1 337 ? 6.843 9.791 18.471 1.00 97.62 337 PRO A N 1
ATOM 2581 C CA . PRO A 1 337 ? 6.443 11.013 17.762 1.00 97.62 337 PRO A CA 1
ATOM 2582 C C . PRO A 1 337 ? 6.547 10.924 16.235 1.00 97.62 337 PRO A C 1
ATOM 2584 O O . PRO A 1 337 ? 5.957 11.724 15.517 1.00 97.62 337 PRO A O 1
ATOM 2587 N N . SER A 1 338 ? 7.300 9.950 15.724 1.00 96.19 338 SER A N 1
ATOM 2588 C CA . SER A 1 338 ? 7.469 9.659 14.302 1.00 96.19 338 SER A CA 1
ATOM 2589 C C . SER A 1 338 ? 6.928 8.279 13.917 1.00 96.19 338 SER A C 1
ATOM 2591 O O . SER A 1 338 ? 7.464 7.651 13.004 1.00 96.19 338 SER A O 1
ATOM 2593 N N . ALA A 1 339 ? 5.862 7.796 14.575 1.00 97.75 339 ALA A N 1
ATOM 2594 C CA . ALA A 1 339 ? 5.262 6.490 14.273 1.00 97.75 339 ALA A CA 1
ATOM 2595 C C . ALA A 1 339 ? 4.944 6.317 12.777 1.00 97.75 339 ALA A C 1
ATOM 2597 O O . ALA A 1 339 ? 5.101 5.221 12.242 1.00 97.75 339 ALA A O 1
ATOM 2598 N N . PHE A 1 340 ? 4.617 7.414 12.086 1.00 97.50 340 PHE A N 1
ATOM 2599 C CA . PHE A 1 340 ? 4.639 7.513 10.626 1.00 97.50 340 PHE A CA 1
ATOM 2600 C C . PHE A 1 340 ? 5.714 8.532 10.180 1.00 97.50 340 PHE A C 1
ATOM 2602 O O . PHE A 1 340 ? 5.451 9.740 10.170 1.00 97.50 340 PHE A O 1
ATOM 2609 N N . PRO A 1 341 ? 6.940 8.083 9.840 1.00 95.06 341 PRO A N 1
ATOM 2610 C CA . PRO A 1 341 ? 8.102 8.954 9.671 1.00 95.06 341 PRO A CA 1
ATOM 2611 C C . PRO A 1 341 ? 8.148 9.585 8.272 1.00 95.06 341 PRO A C 1
ATOM 2613 O O . PRO A 1 341 ? 8.739 9.031 7.353 1.00 95.06 341 PRO A O 1
ATOM 2616 N N . ALA A 1 342 ? 7.535 10.756 8.100 1.00 92.56 342 ALA A N 1
ATOM 2617 C CA . ALA A 1 342 ? 7.621 11.527 6.858 1.00 92.56 342 ALA A CA 1
ATOM 2618 C C . ALA A 1 342 ? 8.862 12.443 6.798 1.00 92.56 342 ALA A C 1
ATOM 2620 O O . ALA A 1 342 ? 9.230 13.079 7.793 1.00 92.56 342 ALA A O 1
ATOM 2621 N N . GLY A 1 343 ? 9.469 12.544 5.610 1.00 88.69 343 GLY A N 1
ATOM 2622 C CA . GLY A 1 343 ? 10.574 13.459 5.295 1.00 88.69 343 GLY A CA 1
ATOM 2623 C C . GLY A 1 343 ? 10.176 14.594 4.346 1.00 88.69 343 GLY A C 1
ATOM 2624 O O . GLY A 1 343 ? 9.034 14.660 3.889 1.00 88.69 343 GLY A O 1
ATOM 2625 N N . VAL A 1 344 ? 11.135 15.474 4.050 1.00 86.00 344 VAL A N 1
ATOM 2626 C CA . VAL A 1 344 ? 10.998 16.513 3.017 1.00 86.00 344 VAL A CA 1
ATOM 2627 C C . VAL A 1 344 ? 11.012 15.891 1.609 1.00 86.00 344 VAL A C 1
ATOM 2629 O O . VAL A 1 344 ? 11.623 14.839 1.416 1.00 86.00 344 VAL A O 1
ATOM 2632 N N . PRO A 1 345 ? 10.331 16.499 0.622 1.00 85.88 345 PRO A N 1
ATOM 2633 C CA . PRO A 1 345 ? 9.532 17.720 0.753 1.00 85.88 345 PRO A CA 1
ATOM 2634 C C . PRO A 1 345 ? 8.151 17.473 1.378 1.00 85.88 345 PRO A C 1
ATOM 2636 O O . PRO A 1 345 ? 7.449 18.419 1.706 1.00 85.88 345 PRO A O 1
ATOM 2639 N N . ARG A 1 346 ? 7.713 16.212 1.522 1.00 87.75 346 ARG A N 1
ATOM 2640 C CA . ARG A 1 346 ? 6.350 15.902 1.969 1.00 87.75 346 ARG A CA 1
ATOM 2641 C C . ARG A 1 346 ? 6.133 14.437 2.374 1.00 87.75 346 ARG A C 1
ATOM 2643 O O . ARG A 1 346 ? 6.821 13.566 1.845 1.00 87.75 346 ARG A O 1
ATOM 2650 N N . PRO A 1 347 ? 5.098 14.112 3.184 1.00 91.56 347 PRO A N 1
ATOM 2651 C CA . PRO A 1 347 ? 4.718 12.724 3.461 1.00 91.56 347 PRO A CA 1
ATOM 2652 C C . PRO A 1 347 ? 4.399 11.938 2.188 1.00 91.56 347 PRO A C 1
ATOM 2654 O O . PRO A 1 347 ? 3.668 12.418 1.322 1.00 91.56 347 PRO A O 1
ATOM 2657 N N . THR A 1 348 ? 4.916 10.719 2.082 1.00 90.31 348 THR A N 1
ATOM 2658 C CA . THR A 1 348 ? 4.723 9.789 0.954 1.00 90.31 348 THR A CA 1
ATOM 2659 C C . THR A 1 348 ? 3.987 8.534 1.419 1.00 90.31 348 THR A C 1
ATOM 2661 O O . THR A 1 348 ? 3.940 8.241 2.615 1.00 90.31 348 THR A O 1
ATOM 2664 N N . VAL A 1 349 ? 3.356 7.809 0.489 1.00 88.00 349 VAL A N 1
ATOM 2665 C CA . VAL A 1 349 ? 2.427 6.714 0.830 1.00 88.00 349 VAL A CA 1
ATOM 2666 C C . VAL A 1 349 ? 3.133 5.603 1.608 1.00 88.00 349 VAL A C 1
ATOM 2668 O O . VAL A 1 349 ? 2.597 5.143 2.614 1.00 88.00 349 VAL A O 1
ATOM 2671 N N . ASN A 1 350 ? 4.360 5.246 1.222 1.00 88.25 350 ASN A N 1
ATOM 2672 C CA . ASN A 1 350 ? 5.216 4.286 1.927 1.00 88.25 350 ASN A CA 1
ATOM 2673 C C . ASN A 1 350 ? 5.357 4.583 3.440 1.00 88.25 350 ASN A C 1
ATOM 2675 O O . ASN A 1 350 ? 5.324 3.663 4.263 1.00 88.25 350 ASN A O 1
ATOM 2679 N N . HIS A 1 351 ? 5.421 5.857 3.837 1.00 90.38 351 HIS A N 1
ATOM 2680 C CA . HIS A 1 351 ? 5.530 6.267 5.237 1.00 90.38 351 HIS A CA 1
ATOM 2681 C C . HIS A 1 351 ? 4.220 6.129 6.019 1.00 90.38 351 HIS A C 1
ATOM 2683 O O . HIS A 1 351 ? 4.285 5.985 7.239 1.00 90.38 351 HIS A O 1
ATOM 2689 N N . MET A 1 352 ? 3.072 6.103 5.335 1.00 93.00 352 MET A N 1
ATOM 2690 C CA . MET A 1 352 ? 1.714 6.113 5.906 1.00 93.00 352 MET A CA 1
ATOM 2691 C C . MET A 1 352 ? 1.026 4.734 5.907 1.00 93.00 352 MET A C 1
ATOM 2693 O O . MET A 1 352 ? -0.122 4.601 6.336 1.00 93.00 352 MET A O 1
ATOM 2697 N N . THR A 1 353 ? 1.707 3.696 5.416 1.00 92.38 353 THR A N 1
ATOM 2698 C CA . THR A 1 353 ? 1.151 2.334 5.373 1.00 92.38 353 THR A CA 1
ATOM 2699 C C . THR A 1 353 ? 0.997 1.701 6.761 1.00 92.38 353 THR A C 1
ATOM 2701 O O . THR A 1 353 ? 1.540 2.209 7.736 1.00 92.38 353 THR A O 1
ATOM 2704 N N . LEU A 1 354 ? 0.275 0.575 6.843 1.00 95.44 354 LEU A N 1
ATOM 2705 C CA . LEU A 1 354 ? 0.061 -0.188 8.078 1.00 95.44 354 LEU A CA 1
ATOM 2706 C C . LEU A 1 354 ? 1.382 -0.511 8.792 1.00 95.44 354 LEU A C 1
ATOM 2708 O O . LEU A 1 354 ? 2.312 -1.066 8.194 1.00 95.44 354 LEU A O 1
ATOM 2712 N N . ARG A 1 355 ? 1.436 -0.191 10.084 1.00 96.31 355 ARG A N 1
ATOM 2713 C CA . ARG A 1 355 ? 2.573 -0.441 10.978 1.00 96.31 355 ARG A CA 1
ATOM 2714 C C . ARG A 1 355 ? 2.117 -1.218 12.201 1.00 96.31 355 ARG A C 1
ATOM 2716 O O . ARG A 1 355 ? 0.971 -1.094 12.616 1.00 96.31 355 ARG A O 1
ATOM 2723 N N . SER A 1 356 ? 3.019 -2.029 12.747 1.00 96.81 356 SER A N 1
ATOM 2724 C CA . SER A 1 356 ? 2.772 -2.829 13.949 1.00 96.81 356 SER A CA 1
ATOM 2725 C C . SER A 1 356 ? 3.419 -2.192 15.164 1.00 96.81 356 SER A C 1
ATOM 2727 O O . SER A 1 356 ? 4.550 -1.720 15.071 1.00 96.81 356 SER A O 1
ATOM 2729 N N . PHE A 1 357 ? 2.711 -2.234 16.286 1.00 97.56 357 PHE A N 1
ATOM 2730 C CA . PHE A 1 357 ? 3.164 -1.725 17.569 1.00 97.56 357 PHE A CA 1
ATOM 2731 C C . PHE A 1 357 ? 2.895 -2.799 18.619 1.00 97.56 357 PHE A C 1
ATOM 2733 O O . PHE A 1 357 ? 1.742 -3.170 18.855 1.00 97.56 357 PHE A O 1
ATOM 2740 N N . ASP A 1 358 ? 3.963 -3.311 19.222 1.00 97.44 358 ASP A N 1
ATOM 2741 C CA . ASP A 1 358 ? 3.849 -4.135 20.419 1.00 97.44 358 ASP A CA 1
ATOM 2742 C C . ASP A 1 358 ? 3.391 -3.251 21.580 1.00 97.44 358 ASP A C 1
ATOM 2744 O O . ASP A 1 358 ? 3.851 -2.116 21.735 1.00 97.44 358 ASP A O 1
ATOM 2748 N N . VAL A 1 359 ? 2.461 -3.759 22.382 1.00 97.88 359 VAL A N 1
ATOM 2749 C CA . VAL A 1 359 ? 1.940 -3.054 23.555 1.00 97.88 359 VAL A CA 1
ATOM 2750 C C . VAL A 1 359 ? 1.976 -3.986 24.763 1.00 97.88 359 VAL A C 1
ATOM 2752 O O . VAL A 1 359 ? 1.953 -5.203 24.582 1.00 97.88 359 VAL A O 1
ATOM 2755 N N . PRO A 1 360 ? 2.049 -3.461 25.999 1.00 97.88 360 PRO A N 1
ATOM 2756 C CA . PRO A 1 360 ? 1.982 -4.309 27.180 1.00 97.88 360 PRO A CA 1
ATOM 2757 C C . PRO A 1 360 ? 0.726 -5.183 27.176 1.00 97.88 360 PRO A C 1
ATOM 2759 O O . PRO A 1 360 ? -0.354 -4.731 26.801 1.00 97.88 360 PRO A O 1
ATOM 2762 N N . ASN A 1 361 ? 0.862 -6.417 27.646 1.00 97.75 361 ASN A N 1
ATOM 2763 C CA . ASN A 1 361 ? -0.242 -7.364 27.732 1.00 97.75 361 ASN A CA 1
ATOM 2764 C C . ASN A 1 361 ? -1.319 -6.840 28.694 1.00 97.75 361 ASN A C 1
ATOM 2766 O O . ASN A 1 361 ? -1.068 -6.664 29.891 1.00 97.75 361 ASN A O 1
ATOM 2770 N N . ARG A 1 362 ? -2.536 -6.603 28.194 1.00 97.69 362 ARG A N 1
ATOM 2771 C CA . ARG A 1 362 ? -3.662 -6.158 29.026 1.00 97.69 362 ARG A CA 1
ATOM 2772 C C . ARG A 1 362 ? -4.997 -6.706 28.549 1.00 97.69 362 ARG A C 1
ATOM 2774 O O . ARG A 1 362 ? -5.386 -6.499 27.407 1.00 97.69 362 ARG A O 1
ATOM 2781 N N . THR A 1 363 ? -5.743 -7.333 29.456 1.00 98.06 363 THR A N 1
ATOM 2782 C CA . THR A 1 363 ? -7.140 -7.693 29.196 1.00 98.06 363 THR A CA 1
ATOM 2783 C C . THR A 1 363 ? -8.017 -6.446 29.210 1.00 98.06 363 THR A C 1
ATOM 2785 O O . THR A 1 363 ? -8.042 -5.708 30.198 1.00 98.06 363 THR A O 1
ATOM 2788 N N . ALA A 1 364 ? -8.755 -6.227 28.127 1.00 98.31 364 ALA A N 1
ATOM 2789 C CA . ALA A 1 364 ? -9.629 -5.079 27.944 1.00 98.31 364 ALA A CA 1
ATOM 2790 C C . ALA A 1 364 ? -10.935 -5.480 27.250 1.00 98.31 364 ALA A C 1
ATOM 2792 O O . ALA A 1 364 ? -10.980 -6.446 26.488 1.00 98.31 364 ALA A O 1
ATOM 2793 N N . THR A 1 365 ? -11.997 -4.714 27.493 1.00 98.44 365 THR A N 1
ATOM 2794 C CA . THR A 1 365 ? -13.231 -4.776 26.689 1.00 98.44 365 THR A CA 1
ATOM 2795 C C . THR A 1 365 ? -13.307 -3.636 25.683 1.00 98.44 365 THR A C 1
ATOM 2797 O O . THR A 1 365 ? -14.041 -3.738 24.704 1.00 98.44 365 THR A O 1
ATOM 2800 N N . HIS A 1 366 ? -12.541 -2.565 25.916 1.00 98.62 366 HIS A N 1
ATOM 2801 C CA . HIS A 1 366 ? -12.453 -1.410 25.038 1.00 98.62 366 HIS A CA 1
ATOM 2802 C C . HIS A 1 366 ? -10.997 -1.018 24.801 1.00 98.62 366 HIS A C 1
ATOM 2804 O O . HIS A 1 366 ? -10.200 -0.952 25.743 1.00 98.62 366 HIS A O 1
ATOM 2810 N N . VAL A 1 367 ? -10.684 -0.677 23.555 1.00 98.69 367 VAL A N 1
ATOM 2811 C CA . VAL A 1 367 ? -9.440 -0.014 23.155 1.00 98.69 367 VAL A CA 1
ATOM 2812 C C . VAL A 1 367 ? -9.785 1.359 22.601 1.00 98.69 367 VAL A C 1
ATOM 2814 O O . VAL A 1 367 ? -10.654 1.488 21.748 1.00 98.69 367 VAL A O 1
ATOM 2817 N N . LYS A 1 368 ? -9.095 2.390 23.078 1.00 98.62 368 LYS A N 1
ATOM 2818 C CA . LYS A 1 368 ? -9.199 3.756 22.571 1.00 98.62 368 LYS A CA 1
ATOM 2819 C C . LYS A 1 368 ? -7.898 4.144 21.888 1.00 98.62 368 LYS A C 1
ATOM 2821 O O . LYS A 1 368 ? -6.836 3.990 22.486 1.00 98.62 368 LYS A O 1
ATOM 2826 N N . MET A 1 369 ? -7.987 4.685 20.678 1.00 98.62 369 MET A N 1
ATOM 2827 C CA . MET A 1 369 ? -6.872 5.381 20.041 1.00 98.62 369 MET A CA 1
ATOM 2828 C C . MET A 1 369 ? -7.094 6.882 20.203 1.00 98.62 369 MET A C 1
ATOM 2830 O O . MET A 1 369 ? -8.083 7.418 19.706 1.00 98.62 369 MET A O 1
ATOM 2834 N N . ARG A 1 370 ? -6.181 7.552 20.907 1.00 98.31 370 ARG A N 1
ATOM 2835 C CA . ARG A 1 370 ? -6.171 9.012 21.047 1.00 98.31 370 ARG A CA 1
ATOM 2836 C C . ARG A 1 370 ? -5.080 9.594 20.163 1.00 98.31 370 ARG A C 1
ATOM 2838 O O . ARG A 1 370 ? -3.927 9.190 20.254 1.00 98.31 370 ARG A O 1
ATOM 2845 N N . VAL A 1 371 ? -5.430 10.557 19.330 1.00 98.50 371 VAL A N 1
ATOM 2846 C CA . VAL A 1 371 ? -4.494 11.283 18.475 1.00 98.50 371 VAL A CA 1
ATOM 2847 C C . VAL A 1 371 ? -3.716 12.292 19.307 1.00 98.50 371 VAL A C 1
ATOM 2849 O O . VAL A 1 371 ? -4.304 13.072 20.051 1.00 98.50 371 VAL A O 1
ATOM 2852 N N . LEU A 1 372 ? -2.394 12.292 19.139 1.00 98.38 372 LEU A N 1
ATOM 2853 C CA . LEU A 1 372 ? -1.508 13.318 19.688 1.00 98.38 372 LEU A CA 1
ATOM 2854 C C . LEU A 1 372 ? -1.094 14.320 18.610 1.00 98.38 372 LEU A C 1
ATOM 2856 O O . LEU A 1 372 ? -1.071 15.520 18.862 1.00 98.38 372 LEU A O 1
ATOM 2860 N N . ALA A 1 373 ? -0.809 13.832 17.398 1.00 97.62 373 ALA A N 1
ATOM 2861 C CA . ALA A 1 373 ? -0.424 14.676 16.275 1.00 97.62 373 ALA A CA 1
ATOM 2862 C C . ALA A 1 373 ? -0.731 14.037 14.913 1.00 97.62 373 ALA A C 1
ATOM 2864 O O . ALA A 1 373 ? -0.699 12.810 14.749 1.00 97.62 373 ALA A O 1
ATOM 2865 N N . ASN A 1 374 ? -0.943 14.887 13.908 1.00 97.25 374 ASN A N 1
ATOM 2866 C CA . ASN A 1 374 ? -0.892 14.517 12.497 1.00 97.25 374 ASN A CA 1
ATOM 2867 C C . ASN A 1 374 ? 0.471 14.921 11.902 1.00 97.25 374 ASN A C 1
ATOM 2869 O O . ASN A 1 374 ? 1.381 15.350 12.620 1.00 97.25 374 ASN A O 1
ATOM 2873 N N . GLN A 1 375 ? 0.656 14.740 10.594 1.00 96.31 375 GLN A N 1
ATOM 2874 C CA . GLN A 1 375 ? 1.920 15.107 9.957 1.00 96.31 375 GLN A CA 1
ATOM 2875 C C . GLN A 1 375 ? 2.212 16.607 10.041 1.00 96.31 375 GLN A C 1
ATOM 2877 O O . GLN A 1 375 ? 3.382 16.948 10.122 1.00 96.31 375 GLN A O 1
ATOM 2882 N N . CYS A 1 376 ? 1.206 17.481 10.055 1.00 94.38 376 CYS A N 1
ATOM 2883 C CA . CYS A 1 376 ? 1.421 18.918 10.195 1.00 94.38 376 CYS A CA 1
ATOM 2884 C C . CYS A 1 376 ? 1.826 19.324 11.623 1.00 94.38 376 CYS A C 1
ATOM 2886 O O . CYS A 1 376 ? 2.878 19.924 11.838 1.00 94.38 376 CYS A O 1
ATOM 2888 N N . THR A 1 377 ? 1.033 18.936 12.622 1.00 94.69 377 THR A N 1
ATOM 2889 C CA . THR A 1 377 ? 1.228 19.368 14.015 1.00 94.69 377 THR A CA 1
ATOM 2890 C C . THR A 1 377 ? 2.432 18.721 14.686 1.00 94.69 377 THR A C 1
ATOM 2892 O O . THR A 1 377 ? 3.033 19.319 15.572 1.00 94.69 377 THR A O 1
ATOM 2895 N N . GLY A 1 378 ? 2.809 17.507 14.271 1.00 94.12 378 GLY A N 1
ATOM 2896 C CA . GLY A 1 378 ? 3.880 16.737 14.912 1.00 94.12 378 GLY A CA 1
ATOM 2897 C C . GLY A 1 378 ? 5.186 16.647 14.126 1.00 94.12 378 GLY A C 1
ATOM 2898 O O . GLY A 1 378 ? 6.095 15.932 14.561 1.00 94.12 378 GLY A O 1
ATOM 2899 N N . ASN A 1 379 ? 5.294 17.281 12.952 1.00 93.81 379 ASN A N 1
ATOM 2900 C CA . ASN A 1 379 ? 6.520 17.266 12.152 1.00 93.81 379 ASN A CA 1
ATOM 2901 C C . ASN A 1 379 ? 7.058 18.689 11.938 1.00 93.81 379 ASN A C 1
ATOM 2903 O O . ASN A 1 379 ? 6.619 19.367 11.011 1.00 93.81 379 ASN A O 1
ATOM 2907 N N . PRO A 1 380 ? 8.070 19.111 12.719 1.00 91.12 380 PRO A N 1
ATOM 2908 C CA . PRO A 1 380 ? 8.653 20.449 12.606 1.00 91.12 380 PRO A CA 1
ATOM 2909 C C . PRO A 1 380 ? 9.192 20.779 11.210 1.00 91.12 380 PRO A C 1
ATOM 2911 O O . PRO A 1 380 ? 9.282 21.939 10.842 1.00 91.12 380 PRO A O 1
ATOM 2914 N N . ARG A 1 381 ? 9.516 19.762 10.399 1.00 90.62 381 ARG A N 1
ATOM 2915 C CA . ARG A 1 381 ? 9.985 19.949 9.016 1.00 90.62 381 ARG A CA 1
ATOM 2916 C C . ARG A 1 381 ? 8.936 20.539 8.078 1.00 90.62 381 ARG A C 1
ATOM 2918 O O . ARG A 1 381 ? 9.292 20.889 6.964 1.00 90.62 381 ARG A O 1
ATOM 2925 N N . PHE A 1 382 ? 7.667 20.548 8.481 1.00 90.81 382 PHE A N 1
ATOM 2926 C CA . PHE A 1 382 ? 6.569 21.078 7.676 1.00 90.81 382 PHE A CA 1
ATOM 2927 C C . PHE A 1 382 ? 6.002 22.387 8.233 1.00 90.81 382 PHE A C 1
ATOM 2929 O O . PHE A 1 382 ? 4.996 22.873 7.722 1.00 90.81 382 PHE A O 1
ATOM 2936 N N . GLN A 1 383 ? 6.628 22.923 9.280 1.00 88.75 383 GLN A N 1
ATOM 2937 C CA . GLN A 1 383 ? 6.246 24.172 9.924 1.00 88.75 383 GLN A CA 1
ATOM 2938 C C . GLN A 1 383 ? 7.147 25.300 9.417 1.00 88.75 383 GLN A C 1
ATOM 2940 O O . GLN A 1 383 ? 8.349 25.105 9.236 1.00 88.75 383 GLN A O 1
ATOM 2945 N N . GLY A 1 384 ? 6.561 26.472 9.213 1.00 86.56 384 GLY A N 1
ATOM 2946 C CA . GLY A 1 384 ? 7.223 27.656 8.688 1.00 86.56 384 GLY A CA 1
ATOM 2947 C C . GLY A 1 384 ? 7.539 27.603 7.192 1.00 86.56 384 GLY A C 1
ATOM 2948 O O . GLY A 1 384 ? 7.085 26.730 6.442 1.00 86.56 384 GLY A O 1
ATOM 2949 N N . GLU A 1 385 ? 8.321 28.597 6.780 1.00 86.56 385 GLU A N 1
ATOM 2950 C CA . GLU A 1 385 ? 8.771 28.801 5.406 1.00 86.56 385 GLU A CA 1
ATOM 2951 C C . GLU A 1 385 ? 9.952 27.875 5.054 1.00 86.56 385 GLU A C 1
ATOM 2953 O O . GLU A 1 385 ? 10.872 27.712 5.858 1.00 86.56 385 GLU A O 1
ATOM 2958 N N . GLN A 1 386 ? 9.916 27.239 3.880 1.00 83.81 386 GLN A N 1
ATOM 2959 C CA . GLN A 1 386 ? 10.799 26.134 3.482 1.00 83.81 386 GLN A CA 1
ATOM 2960 C C . GLN A 1 386 ? 11.510 26.367 2.150 1.00 83.81 386 GLN A C 1
ATOM 2962 O O . GLN A 1 386 ? 12.521 25.703 1.912 1.00 83.81 386 GLN A O 1
ATOM 2967 N N . ASP A 1 387 ? 11.016 27.252 1.283 1.00 84.62 387 ASP A N 1
ATOM 2968 C CA . ASP A 1 387 ? 11.606 27.485 -0.041 1.00 84.62 387 ASP A CA 1
ATOM 2969 C C . ASP A 1 387 ? 11.909 28.959 -0.346 1.00 84.62 387 ASP A C 1
ATOM 2971 O O . ASP A 1 387 ? 12.530 29.249 -1.370 1.00 84.62 387 ASP A O 1
ATOM 2975 N N . ALA A 1 388 ? 11.602 29.858 0.598 1.00 85.38 388 ALA A N 1
ATOM 2976 C CA . ALA A 1 388 ? 11.875 31.291 0.508 1.00 85.38 388 ALA A CA 1
ATOM 2977 C C . ALA A 1 388 ? 11.200 31.959 -0.703 1.00 85.38 388 ALA A C 1
ATOM 2979 O O . ALA A 1 388 ? 11.670 33.002 -1.168 1.00 85.38 388 ALA A O 1
ATOM 2980 N N . ASP A 1 389 ? 10.095 31.389 -1.194 1.00 84.69 389 ASP A N 1
ATOM 2981 C CA . ASP A 1 389 ? 9.234 32.044 -2.169 1.00 84.69 389 ASP A CA 1
ATOM 2982 C C . ASP A 1 389 ? 8.358 33.096 -1.460 1.00 84.69 389 ASP A C 1
ATOM 2984 O O . ASP A 1 389 ? 7.460 32.755 -0.690 1.00 84.69 389 ASP A O 1
ATOM 2988 N N . PRO A 1 390 ? 8.560 34.403 -1.704 1.00 83.06 390 PRO A N 1
ATOM 2989 C CA . PRO A 1 390 ? 7.746 35.440 -1.072 1.00 83.06 390 PRO A CA 1
ATOM 2990 C C . PRO A 1 390 ? 6.277 35.420 -1.532 1.00 83.06 390 PRO A C 1
ATOM 2992 O O . PRO A 1 390 ? 5.442 36.099 -0.934 1.00 83.06 390 PRO A O 1
ATOM 2995 N N . SER A 1 391 ? 5.959 34.683 -2.599 1.00 83.12 391 SER A N 1
ATOM 2996 C CA . SER A 1 391 ? 4.625 34.609 -3.205 1.00 83.12 391 SER A CA 1
ATOM 2997 C C . SER A 1 391 ? 3.771 33.491 -2.611 1.00 83.12 391 SER A C 1
ATOM 2999 O O . SER A 1 391 ? 2.542 33.559 -2.682 1.00 83.12 391 SER A O 1
ATOM 3001 N N . PHE A 1 392 ? 4.400 32.464 -2.035 1.00 81.00 392 PHE A N 1
ATOM 3002 C CA . PHE A 1 392 ? 3.719 31.286 -1.513 1.00 81.00 392 PHE A CA 1
ATOM 3003 C C . PHE A 1 392 ? 4.340 30.868 -0.188 1.00 81.00 392 PHE A C 1
ATOM 3005 O O . PHE A 1 392 ? 5.505 30.512 -0.131 1.00 81.00 392 PHE A O 1
ATOM 3012 N N . SER A 1 393 ? 3.535 30.850 0.875 1.00 83.62 393 SER A N 1
ATOM 3013 C CA . SER A 1 393 ? 3.987 30.250 2.128 1.00 83.62 393 SER A CA 1
ATOM 3014 C C . SER A 1 393 ? 4.032 28.722 2.003 1.00 83.62 393 SER A C 1
ATOM 3016 O O . SER A 1 393 ? 3.208 28.117 1.309 1.00 83.62 393 SER A O 1
ATOM 3018 N N . THR A 1 394 ? 4.955 28.074 2.711 1.00 86.25 394 THR A N 1
ATOM 3019 C CA . THR A 1 394 ? 5.025 26.601 2.761 1.00 86.25 394 THR A CA 1
ATOM 3020 C C . THR A 1 394 ? 4.532 25.976 4.068 1.00 86.25 394 THR A C 1
ATOM 3022 O O . THR A 1 394 ? 4.504 24.745 4.186 1.00 86.25 394 THR A O 1
ATOM 3025 N N . ASP A 1 395 ? 4.156 26.787 5.060 1.00 88.25 395 ASP A N 1
ATOM 3026 C CA . ASP A 1 395 ? 3.731 26.296 6.372 1.00 88.25 395 ASP A CA 1
ATOM 3027 C C . ASP A 1 395 ? 2.488 25.403 6.260 1.00 88.25 395 ASP A C 1
ATOM 3029 O O . ASP A 1 395 ? 1.468 25.753 5.662 1.00 88.25 395 ASP A O 1
ATOM 3033 N N . CYS A 1 396 ? 2.546 24.206 6.836 1.00 87.94 396 CYS A N 1
ATOM 3034 C CA . CYS A 1 396 ? 1.469 23.249 6.645 1.00 87.94 396 CYS A CA 1
ATOM 3035 C C . CYS A 1 396 ? 0.146 23.665 7.305 1.00 87.94 396 CYS A C 1
ATOM 3037 O O . CYS A 1 396 ? -0.891 23.198 6.832 1.00 87.94 396 CYS A O 1
ATOM 3039 N N . GLY A 1 397 ? 0.170 24.477 8.365 1.00 83.50 397 GLY A N 1
ATOM 3040 C CA . GLY A 1 397 ? -1.024 24.894 9.103 1.00 83.50 397 GLY A CA 1
ATOM 3041 C C . GLY A 1 397 ? -1.680 26.124 8.483 1.00 83.50 397 GLY A C 1
ATOM 3042 O O . GLY A 1 397 ? -2.888 26.137 8.274 1.00 83.50 397 GLY A O 1
ATOM 3043 N N . THR A 1 398 ? -0.868 27.109 8.105 1.00 78.62 398 THR A N 1
ATOM 3044 C CA . THR A 1 398 ? -1.304 28.473 7.771 1.00 78.62 398 THR A CA 1
ATOM 3045 C C . THR A 1 398 ? -1.226 28.812 6.283 1.00 78.62 398 THR A C 1
ATOM 3047 O O . THR A 1 398 ? -1.965 29.676 5.816 1.00 78.62 398 THR A O 1
ATOM 3050 N N . ALA A 1 399 ? -0.409 28.112 5.487 1.00 74.25 399 ALA A N 1
ATOM 3051 C CA . ALA A 1 399 ? -0.164 28.486 4.091 1.00 74.25 399 ALA A CA 1
ATOM 3052 C C . ALA A 1 399 ? -1.293 28.152 3.099 1.00 74.25 399 ALA A C 1
ATOM 3054 O O . ALA A 1 399 ? -1.106 28.215 1.885 1.00 74.25 399 ALA A O 1
ATOM 3055 N N . SER A 1 400 ? -2.463 27.735 3.579 1.00 64.75 400 SER A N 1
ATOM 3056 C CA . SER A 1 400 ? -3.571 27.325 2.716 1.00 64.75 400 SER A CA 1
ATOM 3057 C C . SER A 1 400 ? -4.919 27.838 3.227 1.00 64.75 400 SER A C 1
ATOM 3059 O O . SER A 1 400 ? -5.784 27.015 3.522 1.00 64.75 400 SER A O 1
ATOM 3061 N N . PRO A 1 401 ? -5.138 29.164 3.289 1.00 55.84 401 PRO A N 1
ATOM 3062 C CA . PRO A 1 401 ? -6.363 29.752 3.840 1.00 55.84 401 PRO A CA 1
ATOM 3063 C C . PRO A 1 401 ? -7.649 29.368 3.081 1.00 55.84 401 PRO A C 1
ATOM 3065 O O . PRO A 1 401 ? -8.743 29.536 3.607 1.00 55.84 401 PRO A O 1
ATOM 3068 N N . GLN A 1 402 ? -7.547 28.836 1.855 1.00 48.25 402 GLN A N 1
ATOM 3069 C CA . GLN A 1 402 ? -8.682 28.339 1.060 1.00 48.25 402 GLN A CA 1
ATOM 3070 C C . GLN A 1 402 ? -9.041 26.861 1.322 1.00 48.25 402 GLN A C 1
ATOM 3072 O O . GLN A 1 402 ? -9.992 26.354 0.730 1.00 48.25 402 GLN A O 1
ATOM 3077 N N . LEU A 1 403 ? -8.287 26.145 2.163 1.00 56.69 403 LEU A N 1
ATOM 3078 C CA . LEU A 1 403 ? -8.572 24.765 2.576 1.00 56.69 403 LEU A CA 1
ATOM 3079 C C . LEU A 1 403 ? -8.688 24.718 4.105 1.00 56.69 403 LEU A C 1
ATOM 3081 O O . LEU A 1 403 ? -8.140 25.577 4.785 1.00 56.69 403 LEU A O 1
ATOM 3085 N N . SER A 1 404 ? -9.362 23.702 4.652 1.00 60.62 404 SER A N 1
ATOM 3086 C CA . SER A 1 404 ? -9.359 23.445 6.101 1.00 60.62 404 SER A CA 1
ATOM 3087 C C . SER A 1 404 ? -7.922 23.458 6.639 1.00 60.62 404 SER A C 1
ATOM 3089 O O . SER A 1 404 ? -7.063 22.768 6.067 1.00 60.62 404 SER A O 1
ATOM 3091 N N . GLU A 1 405 ? -7.671 24.196 7.724 1.00 71.06 405 GLU A N 1
ATOM 3092 C CA . GLU A 1 405 ? -6.352 24.243 8.359 1.00 71.06 405 GLU A CA 1
ATOM 3093 C C . GLU A 1 405 ? -5.904 22.813 8.680 1.00 71.06 405 GLU A C 1
ATOM 3095 O O . GLU A 1 405 ? -6.625 22.016 9.294 1.00 71.06 405 GLU A O 1
ATOM 3100 N N . ARG A 1 406 ? -4.738 22.422 8.154 1.00 84.38 406 ARG A N 1
ATOM 3101 C CA . ARG A 1 406 ? -4.347 21.003 8.101 1.00 84.38 406 ARG A CA 1
ATOM 3102 C C . ARG A 1 406 ? -4.052 20.442 9.485 1.00 84.38 406 ARG A C 1
ATOM 3104 O O . ARG A 1 406 ? -3.996 19.229 9.637 1.00 84.38 406 ARG A O 1
ATOM 3111 N N . ASP A 1 407 ? -3.835 21.298 10.467 1.00 87.00 407 ASP A N 1
ATOM 3112 C CA . ASP A 1 407 ? -3.617 21.010 11.880 1.00 87.00 407 ASP A CA 1
ATOM 3113 C C . ASP A 1 407 ? -4.900 20.702 12.666 1.00 87.00 407 ASP A C 1
ATOM 3115 O O . ASP A 1 407 ? -4.799 20.154 13.766 1.00 87.00 407 ASP A O 1
ATOM 3119 N N . THR A 1 408 ? -6.079 20.965 12.091 1.00 90.44 408 THR A N 1
ATOM 3120 C CA . THR A 1 408 ? -7.400 20.658 12.676 1.00 90.44 408 THR A CA 1
ATOM 3121 C C . THR A 1 408 ? -8.018 19.355 12.157 1.00 90.44 408 THR A C 1
ATOM 3123 O O . THR A 1 408 ? -9.043 18.900 12.674 1.00 90.44 408 THR A O 1
ATOM 3126 N N . VAL A 1 409 ? -7.371 18.704 11.180 1.00 92.81 409 VAL A N 1
ATOM 3127 C CA . VAL A 1 409 ? -7.879 17.489 10.526 1.00 92.81 409 VAL A CA 1
ATOM 3128 C C . VAL A 1 409 ? -6.912 16.317 10.663 1.00 92.81 409 VAL A C 1
ATOM 3130 O O . VAL A 1 409 ? -5.741 16.416 10.292 1.00 92.81 409 VAL A O 1
ATOM 3133 N N . VAL A 1 410 ? -7.385 15.169 11.151 1.00 96.06 410 VAL A N 1
ATOM 3134 C CA . VAL A 1 410 ? -6.587 13.931 11.220 1.00 96.06 410 VAL A CA 1
ATOM 3135 C C . VAL A 1 410 ? -7.310 12.769 10.564 1.00 96.06 410 VAL A C 1
ATOM 3137 O O . VAL A 1 410 ? -8.518 12.619 10.707 1.00 96.06 410 VAL A O 1
ATOM 3140 N N . ARG A 1 411 ? -6.557 11.933 9.845 1.00 97.06 411 ARG A N 1
ATOM 3141 C CA . ARG A 1 411 ? -7.068 10.747 9.154 1.00 97.06 411 ARG A CA 1
ATOM 3142 C C . ARG A 1 411 ? -6.279 9.499 9.521 1.00 97.06 411 ARG A C 1
ATOM 3144 O O . ARG A 1 411 ? -5.044 9.523 9.545 1.00 97.06 411 ARG A O 1
ATOM 3151 N N . ALA A 1 412 ? -6.995 8.406 9.755 1.00 98.25 412 ALA A N 1
ATOM 3152 C CA . ALA A 1 412 ? -6.428 7.075 9.942 1.00 98.25 412 ALA A CA 1
ATOM 3153 C C . ALA A 1 412 ? -7.308 6.043 9.234 1.00 98.25 412 ALA A C 1
ATOM 3155 O O . ALA A 1 412 ? -8.532 6.095 9.324 1.00 98.25 412 ALA A O 1
ATOM 3156 N N . ALA A 1 413 ? -6.669 5.131 8.508 1.00 97.75 413 ALA A N 1
ATOM 3157 C CA . ALA A 1 413 ? -7.357 4.151 7.682 1.00 97.75 413 ALA A CA 1
ATOM 3158 C C . ALA A 1 413 ? -7.759 2.902 8.445 1.00 97.75 413 ALA A C 1
ATOM 3160 O O . ALA A 1 413 ? -8.777 2.325 8.129 1.00 97.75 413 ALA A O 1
ATOM 3161 N N . GLU A 1 414 ? -6.975 2.491 9.440 1.00 97.88 414 GLU A N 1
ATOM 3162 C CA . GLU A 1 414 ? -7.248 1.230 10.117 1.00 97.88 414 GLU A CA 1
ATOM 3163 C C . GLU A 1 414 ? -6.645 1.206 11.526 1.00 97.88 414 GLU A C 1
ATOM 3165 O O . GLU A 1 414 ? -5.519 1.681 11.723 1.00 97.88 414 GLU A O 1
ATOM 3170 N N . LEU A 1 415 ? -7.373 0.603 12.469 1.00 98.69 415 LEU A N 1
ATOM 3171 C CA . LEU A 1 415 ? -6.925 0.186 13.796 1.00 98.69 415 LEU A CA 1
ATOM 3172 C C . LEU A 1 415 ? -7.240 -1.303 13.992 1.00 98.69 415 LEU A C 1
ATOM 3174 O O . LEU A 1 415 ? -8.396 -1.695 14.124 1.00 98.69 415 LEU A O 1
ATOM 3178 N N . GLN A 1 416 ? -6.198 -2.124 14.086 1.00 98.69 416 GLN A N 1
ATOM 3179 C CA . GLN A 1 416 ? -6.309 -3.567 14.314 1.00 98.69 416 GLN A CA 1
ATOM 3180 C C . GLN A 1 416 ? -5.779 -3.915 15.694 1.00 98.69 416 GLN A C 1
ATOM 3182 O O . GLN A 1 416 ? -4.764 -3.362 16.127 1.00 98.69 416 GLN A O 1
ATOM 3187 N N . VAL A 1 417 ? -6.443 -4.844 16.375 1.00 98.62 417 VAL A N 1
ATOM 3188 C CA . VAL A 1 417 ? -6.070 -5.284 17.722 1.00 98.62 417 VAL A CA 1
ATOM 3189 C C . VAL A 1 417 ? -5.974 -6.801 17.751 1.00 98.62 417 VAL A C 1
ATOM 3191 O O . VAL A 1 417 ? -6.901 -7.488 17.330 1.00 98.62 417 VAL A O 1
ATOM 3194 N N . PHE A 1 418 ? -4.867 -7.317 18.279 1.00 98.00 418 PHE A N 1
ATOM 3195 C CA . PHE A 1 418 ? -4.563 -8.744 18.296 1.00 98.00 418 PHE A CA 1
ATOM 3196 C C . PHE A 1 418 ? -4.216 -9.240 19.705 1.00 98.00 418 PHE A C 1
ATOM 3198 O O . PHE A 1 418 ? -3.867 -8.459 20.597 1.00 98.00 418 PHE A O 1
ATOM 3205 N N . SER A 1 419 ? -4.302 -10.560 19.850 1.00 93.06 419 SER A N 1
ATOM 3206 C CA . SER A 1 419 ? -3.695 -11.351 20.923 1.00 93.06 419 SER A CA 1
ATOM 3207 C C . SER A 1 419 ? -2.735 -12.337 20.256 1.00 93.06 419 SER A C 1
ATOM 3209 O O . SER A 1 419 ? -3.108 -12.910 19.228 1.00 93.06 419 SER A O 1
ATOM 3211 N N . ARG A 1 420 ? -1.519 -12.507 20.774 1.00 73.69 420 ARG A N 1
ATOM 3212 C CA . ARG A 1 420 ? -0.587 -13.541 20.302 1.00 73.69 420 ARG A CA 1
ATOM 3213 C C . ARG A 1 420 ? -0.961 -14.933 20.774 1.00 73.69 420 ARG A C 1
ATOM 3215 O O . ARG A 1 420 ? -1.548 -15.055 21.873 1.00 73.69 420 ARG A O 1
#

Radius of gyration: 24.69 Å; chains: 1; bounding box: 59×62×70 Å

InterPro domains:
  IPR001842 Peptidase M36, fungalysin [PF02128] (1-106)
  IPR027268 Peptidase M4/M1, CTD superfamily [G3DSA:1.10.390.10] (1-118)
  IPR050371 Fungal extracellular virulence-associated metalloproteinases [PTHR33478] (1-110)

pLDDT: mean 93.58, std 8.11, range [44.44, 98.88]

Foldseek 3Di:
DQVVVLVVVLLVQLLVVQQVVCCVQANPPPPVLQVCLVVVNDDQVSHGRNSVSVQLVVQLVVVDDPFAAVLSSLVSSQVSCCVPVVNPCLVSSQQSCLQSQSHPPWAAPGNPGLETHGHNDHPPDDFFAKEFEFEAAQVPRHGAAFKFKFWDQADASYYGQEHRYPPDPHHRIHGHDFAKIWMWIFGQQQAIDIDIDTRDTNDHYYDYHYGYGFQLAVSQVKDKDWPDDDDDQKDKFPGNQQRPRHLQDWIKIFNAPPFLAFTKMKIFGPDWDKFFKKKWFQAAHAAACPRVRPPRDGDDQQQGAAWKWKWFAACVVHPPCQVVDPVRIDTFDTDDLGQQPADPPGRDRVSRGMDMDTTPTDTGRMIMIGGHFGNQRSPCNQAWADPPDPVFTRRQQPRCPPDGRSRHMHMIRYMTTGDD

Secondary structure (DSSP, 8-state):
-HHHHHHHHHHHHHHHHHHHHHTTTS-TT-HHHHHHHHTT-S-GGGS-HHHHHHHHHHHHHHH--SS--HHHHHHHHHHHHHHHHTTTTHHHHHHHHHHTTB-TT-B-SSTT-SS-B-BB--TT-S-PPEEEEEEEETTT-PBPSS-EEEESS-STT---SEE--SSSSS-SEEEB-SEEEEEEEEETTTEEEEEEEEE-TT--EEEEEEE---TT-GGGT-EEEES--SSTT-EEESGGGGSSS-SSS-EEEES-SS-STT-EEEEEEEEEEEEEEEEEE-------TT-TTS--SPPPGGGBEEEEEEEEE--TTS-TTGGGSGGG-EEEEE--TTSS---SS---HHHHS-EEEEEEEEEEEEEEEEEEEETTTT-GGGSS-SS--TTS---TTTS-TTS--TTS-EEE-EEEEE--

Sequence (420 aa):
HADGEIWSATGYEIRQVFITKYNNEAPASDRSLQLRCANGAEYLLHCPGNRRWIQIVFDAFLLMQSNVSMLDARDAYLAADQMRFKGANQRQLWNVFAKRGMGVNASTVDNNDLNPQPNFESPLVTNEPLIVFRPVNTETGAVLANAKIYIGHYEARATPIADTFTSTAISDRARLLPGTYDIVVQAPGHGMRRFRTTVQAAVNQTLTLSMPTNWASSAKGATITGNGTGGAASTDLNLTKLIDDTKSTNWARDARTPSVNGADVTVKFTAPRLVDKVQVSAMLRPRLDQDPGGDTAGQNRFTALRQFEILTCNTTGQVATYCNNAANFRTLSTSSPSAFPAGVPRPTVNHMTLRSFDVPNRTATHVKMRVLANQCTGNPRFQGEQDADPSFSTDCGTASPQLSERDTVVRAAELQVFSR